Protein AF-K2FWS7-F1 (afdb_monomer)

Structure (mmCIF, N/CA/C/O backbone):
data_AF-K2FWS7-F1
#
_entry.id   AF-K2FWS7-F1
#
loop_
_atom_site.group_PDB
_atom_site.id
_atom_site.type_symbol
_atom_site.label_atom_id
_atom_site.label_alt_id
_atom_site.label_comp_id
_atom_site.label_asym_id
_atom_site.label_entity_id
_atom_site.label_seq_id
_atom_site.pdbx_PDB_ins_code
_atom_site.Cartn_x
_atom_site.Cartn_y
_atom_site.Cartn_z
_atom_site.occupancy
_atom_site.B_iso_or_equiv
_atom_site.auth_seq_id
_atom_site.auth_comp_id
_atom_site.auth_asym_id
_atom_site.auth_atom_id
_atom_site.pdbx_PDB_model_num
ATOM 1 N N . MET A 1 1 ? 12.984 18.823 -19.971 1.00 63.41 1 MET A N 1
ATOM 2 C CA . MET A 1 1 ? 13.845 18.130 -20.939 1.00 63.41 1 MET A CA 1
ATOM 3 C C . MET A 1 1 ? 14.315 16.866 -20.265 1.00 63.41 1 MET A C 1
ATOM 5 O O . MET A 1 1 ? 14.858 16.960 -19.170 1.00 63.41 1 MET A O 1
ATOM 9 N N . ASP A 1 2 ? 14.031 15.727 -20.874 1.00 82.44 2 ASP A N 1
ATOM 10 C CA . ASP A 1 2 ? 14.409 14.400 -20.403 1.00 82.44 2 ASP A CA 1
ATOM 11 C C . ASP A 1 2 ? 15.788 13.983 -20.938 1.00 82.44 2 ASP A C 1
ATOM 13 O O . ASP A 1 2 ? 16.457 13.173 -20.304 1.00 82.44 2 ASP A O 1
ATOM 17 N N . ILE A 1 3 ? 16.240 14.559 -22.062 1.00 90.19 3 ILE A N 1
ATOM 18 C CA . ILE A 1 3 ? 17.594 14.350 -22.591 1.00 90.19 3 ILE A CA 1
ATOM 19 C C . ILE A 1 3 ? 18.526 15.406 -21.998 1.00 90.19 3 ILE A C 1
ATOM 21 O O . ILE A 1 3 ? 18.351 16.609 -22.211 1.00 90.19 3 ILE A O 1
ATOM 25 N N . SER A 1 4 ? 19.541 14.958 -21.263 1.00 93.06 4 SER A N 1
ATOM 26 C CA . SER A 1 4 ? 20.476 15.843 -20.576 1.00 93.06 4 SER A CA 1
ATOM 27 C C . SER A 1 4 ? 21.422 16.554 -21.549 1.00 93.06 4 SER A C 1
ATOM 29 O O . SER A 1 4 ? 21.795 16.022 -22.596 1.00 93.06 4 SER A O 1
ATOM 31 N N . GLN A 1 5 ? 21.892 17.745 -21.165 1.00 92.75 5 GLN A N 1
ATOM 32 C CA . GLN A 1 5 ? 22.906 18.480 -21.935 1.00 92.75 5 GLN A CA 1
ATOM 33 C C . GLN A 1 5 ? 24.203 17.678 -22.119 1.00 92.75 5 GLN A C 1
ATOM 35 O O . GLN A 1 5 ? 24.851 17.764 -23.160 1.00 92.75 5 GLN A O 1
ATOM 40 N N . ILE A 1 6 ? 24.548 16.836 -21.141 1.00 93.75 6 ILE A N 1
ATOM 41 C CA . ILE A 1 6 ? 25.713 15.945 -21.208 1.00 93.75 6 ILE A CA 1
ATOM 42 C C . ILE A 1 6 ? 25.530 14.917 -22.330 1.00 93.75 6 ILE A C 1
ATOM 44 O O . ILE A 1 6 ? 26.433 14.727 -23.140 1.00 93.75 6 ILE A O 1
ATOM 48 N N . THR A 1 7 ? 24.356 14.287 -22.425 1.00 94.50 7 THR A N 1
ATOM 49 C CA . THR A 1 7 ? 24.051 13.324 -23.493 1.00 94.50 7 THR A CA 1
ATOM 50 C C . THR A 1 7 ? 24.088 13.977 -24.867 1.00 94.50 7 THR A C 1
ATOM 52 O O . THR A 1 7 ? 24.702 13.426 -25.782 1.00 94.50 7 THR A O 1
ATOM 55 N N . ARG A 1 8 ? 23.493 15.170 -25.010 1.00 95.44 8 ARG A N 1
ATOM 56 C CA . ARG A 1 8 ? 23.538 15.937 -26.264 1.00 95.44 8 ARG A CA 1
ATOM 57 C C . ARG A 1 8 ? 24.982 16.213 -26.674 1.00 95.44 8 ARG A C 1
ATOM 59 O O . ARG A 1 8 ? 25.367 15.899 -27.797 1.00 95.44 8 ARG A O 1
ATOM 66 N N . ARG A 1 9 ? 25.804 16.710 -25.743 1.00 94.69 9 ARG A N 1
ATOM 67 C CA . ARG A 1 9 ? 27.215 17.027 -25.997 1.00 94.69 9 ARG A CA 1
ATOM 68 C C . ARG A 1 9 ? 28.022 15.790 -26.386 1.00 94.69 9 ARG A C 1
ATOM 70 O O . ARG A 1 9 ? 28.723 15.828 -27.387 1.00 94.69 9 ARG A O 1
ATOM 77 N N . ASN A 1 10 ? 27.847 14.678 -25.675 1.00 96.25 10 ASN A N 1
ATOM 78 C CA . ASN A 1 10 ? 28.534 13.420 -25.978 1.00 96.25 10 ASN A CA 1
ATOM 79 C C . ASN A 1 10 ? 28.206 12.886 -27.379 1.00 96.25 10 ASN A C 1
ATOM 81 O O . ASN A 1 10 ? 29.081 12.329 -28.040 1.00 96.25 10 ASN A O 1
ATOM 85 N N . ILE A 1 11 ? 26.955 13.034 -27.832 1.00 95.81 11 ILE A N 1
ATOM 86 C CA . ILE A 1 11 ? 26.557 12.645 -29.191 1.00 95.81 11 ILE A CA 1
ATOM 87 C C . ILE A 1 11 ? 27.295 13.508 -30.214 1.00 95.81 11 ILE A C 1
ATOM 89 O O . ILE A 1 11 ? 27.919 12.964 -31.122 1.00 95.81 11 ILE A O 1
ATOM 93 N N . ILE A 1 12 ? 27.258 14.832 -30.052 1.00 94.19 12 ILE A N 1
ATOM 94 C CA . ILE A 1 12 ? 27.894 15.759 -30.993 1.00 94.19 12 ILE A CA 1
ATOM 95 C C . ILE A 1 12 ? 29.416 15.578 -31.017 1.00 94.19 12 ILE A C 1
ATOM 97 O O . ILE A 1 12 ? 29.996 15.451 -32.092 1.00 94.19 12 ILE A O 1
ATOM 101 N N . ASP A 1 13 ? 30.062 15.477 -29.857 1.00 94.38 13 ASP A N 1
ATOM 102 C CA . ASP A 1 13 ? 31.507 15.258 -29.769 1.00 94.38 13 ASP A CA 1
ATOM 103 C C . ASP A 1 13 ? 31.906 13.923 -30.428 1.00 94.38 13 ASP A C 1
ATOM 105 O O . ASP A 1 13 ? 32.913 13.852 -31.132 1.00 94.38 13 ASP A O 1
ATOM 109 N N . ALA A 1 14 ? 31.094 12.867 -30.283 1.00 94.62 14 ALA A N 1
ATOM 110 C CA . ALA A 1 14 ? 31.338 11.587 -30.949 1.00 94.62 14 ALA A CA 1
ATOM 111 C C . ALA A 1 14 ? 31.219 11.673 -32.481 1.00 94.62 14 ALA A C 1
ATOM 113 O O . ALA A 1 14 ? 31.996 11.018 -33.181 1.00 94.62 14 ALA A O 1
ATOM 114 N N . LEU A 1 15 ? 30.280 12.474 -33.000 1.00 93.62 15 LEU A N 1
ATOM 115 C CA . LEU A 1 15 ? 30.162 12.744 -34.437 1.00 93.62 15 LEU A CA 1
ATOM 116 C C . LEU A 1 15 ? 31.390 13.508 -34.953 1.00 93.62 15 LEU A C 1
ATOM 118 O O . LEU A 1 15 ? 31.982 13.088 -35.947 1.00 93.62 15 LEU A O 1
ATOM 122 N N . LYS A 1 16 ? 31.820 14.558 -34.236 1.00 91.50 16 LYS A N 1
ATOM 123 C CA . LYS A 1 16 ? 33.007 15.365 -34.573 1.00 91.50 16 LYS A CA 1
ATOM 124 C C . LYS A 1 16 ? 34.283 14.522 -34.598 1.00 91.50 16 LYS A C 1
ATOM 126 O O . LYS A 1 16 ? 35.012 14.541 -35.582 1.00 91.50 16 LYS A O 1
ATOM 131 N N . ILE A 1 17 ? 34.521 13.714 -33.561 1.00 93.19 17 ILE A N 1
ATOM 132 C CA . ILE A 1 17 ? 35.705 12.836 -33.463 1.00 93.19 17 ILE A CA 1
ATOM 133 C C . ILE A 1 17 ? 35.781 11.845 -34.632 1.00 93.19 17 ILE A C 1
ATOM 135 O O . ILE A 1 17 ? 36.872 11.486 -35.072 1.00 93.19 17 ILE A O 1
ATOM 139 N N . LYS A 1 18 ? 34.631 11.382 -35.127 1.00 91.00 18 LYS A N 1
ATOM 140 C CA . LYS A 1 18 ? 34.549 10.441 -36.249 1.00 91.00 18 LYS A CA 1
ATOM 141 C C . LYS A 1 18 ? 34.486 11.117 -37.621 1.00 91.00 18 LYS A C 1
ATOM 143 O O . LYS A 1 18 ? 34.454 10.402 -38.617 1.00 91.00 18 LYS A O 1
ATOM 148 N N . GLY A 1 19 ? 34.465 12.451 -37.683 1.00 90.69 19 GLY A N 1
ATOM 149 C CA . GLY A 1 19 ? 34.335 13.200 -38.935 1.00 90.69 19 GLY A CA 1
ATOM 150 C C . GLY A 1 19 ? 33.003 12.958 -39.651 1.00 90.69 19 GLY A C 1
ATOM 151 O O . GLY A 1 19 ? 32.955 12.940 -40.877 1.00 90.69 19 GLY A O 1
ATOM 152 N N . ILE A 1 20 ? 31.922 12.706 -38.905 1.00 92.50 20 ILE A N 1
ATOM 153 C CA . ILE A 1 20 ? 30.602 12.416 -39.479 1.00 92.50 20 ILE A CA 1
ATOM 154 C C . ILE A 1 20 ? 29.853 13.734 -39.717 1.00 92.50 20 ILE A C 1
ATOM 156 O O . ILE A 1 20 ? 29.381 14.365 -38.772 1.00 92.50 20 ILE A O 1
ATOM 160 N N . SER A 1 21 ? 29.695 14.123 -40.985 1.00 92.56 21 SER A N 1
ATOM 161 C CA . SER A 1 21 ? 28.961 15.334 -41.402 1.00 92.56 21 SER A CA 1
ATOM 162 C C . SER A 1 21 ? 27.459 15.200 -41.144 1.00 92.56 21 SER A C 1
ATOM 164 O O . SER A 1 21 ? 26.834 14.269 -41.626 1.00 92.56 21 SER A O 1
ATOM 166 N N . TRP A 1 22 ? 26.816 16.122 -40.431 1.00 93.69 22 TRP A N 1
ATOM 167 C CA . TRP A 1 22 ? 25.406 15.983 -40.034 1.00 93.69 22 TRP A CA 1
ATOM 168 C C . TRP A 1 22 ? 24.415 15.924 -41.217 1.00 93.69 22 TRP A C 1
ATOM 170 O O . TRP A 1 22 ? 23.476 15.124 -41.182 1.00 93.69 22 TRP A O 1
ATOM 180 N N . ASN A 1 23 ? 24.669 16.672 -42.292 1.00 93.81 23 ASN A N 1
ATOM 181 C CA . ASN A 1 23 ? 23.825 16.786 -43.488 1.00 93.81 23 ASN A CA 1
ATOM 182 C C . ASN A 1 23 ? 23.973 15.638 -44.505 1.00 93.81 23 ASN A C 1
ATOM 184 O O . ASN A 1 23 ? 23.171 15.551 -45.441 1.00 93.81 23 ASN A O 1
ATOM 188 N N . GLY A 1 24 ? 24.949 14.739 -44.330 1.00 93.25 24 GLY A N 1
ATOM 189 C CA . GLY A 1 24 ? 25.158 13.605 -45.232 1.00 93.25 24 GLY A CA 1
ATOM 190 C C . GLY A 1 24 ? 25.322 14.056 -46.688 1.00 93.25 24 GLY A C 1
ATOM 191 O O . GLY A 1 24 ? 26.150 14.910 -46.984 1.00 93.25 24 GLY A O 1
ATOM 192 N N . LYS A 1 25 ? 24.524 13.499 -47.607 1.00 92.75 25 LYS A N 1
ATOM 193 C CA . LYS A 1 25 ? 24.577 13.861 -49.037 1.00 92.75 25 LYS A CA 1
ATOM 194 C C . LYS A 1 25 ? 23.749 15.088 -49.431 1.00 92.75 25 LYS A C 1
ATOM 196 O O . LYS A 1 25 ? 23.785 15.477 -50.596 1.00 92.75 25 LYS A O 1
ATOM 201 N N . LEU A 1 26 ? 22.946 15.634 -48.516 1.00 93.75 26 LEU A N 1
ATOM 202 C CA . LEU A 1 26 ? 22.159 16.838 -48.782 1.00 93.75 26 LEU A CA 1
ATOM 203 C C . LEU A 1 26 ? 23.009 18.084 -48.548 1.00 93.75 26 LEU A C 1
ATOM 205 O O . LEU A 1 26 ? 23.953 18.060 -47.760 1.00 93.75 26 LEU A O 1
ATOM 209 N N . SER A 1 27 ? 22.631 19.199 -49.167 1.00 91.88 27 SER A N 1
ATOM 210 C CA . SER A 1 27 ? 23.148 20.496 -48.728 1.00 91.88 27 SER A CA 1
ATOM 211 C C . SER A 1 27 ? 22.665 20.825 -47.309 1.00 91.88 27 SER A C 1
ATOM 213 O O . SER A 1 27 ? 21.615 20.355 -46.858 1.00 91.88 27 SER A O 1
ATOM 215 N N . GLU A 1 28 ? 23.417 21.670 -46.605 1.00 91.56 28 GLU A N 1
ATOM 216 C CA . GLU A 1 28 ? 23.063 22.151 -45.264 1.00 91.56 28 GLU A CA 1
ATOM 217 C C . GLU A 1 28 ? 21.655 22.778 -45.232 1.00 91.56 28 GLU A C 1
ATOM 219 O O . GLU A 1 28 ? 20.861 22.495 -44.333 1.00 91.56 28 GLU A O 1
ATOM 224 N N . VAL A 1 29 ? 21.297 23.540 -46.273 1.00 91.50 29 VAL A N 1
ATOM 225 C CA . VAL A 1 29 ? 19.965 24.148 -46.436 1.00 91.50 29 VAL A CA 1
ATOM 226 C C . VAL A 1 29 ? 18.878 23.088 -46.632 1.00 91.50 29 VAL A C 1
ATOM 228 O O . VAL A 1 29 ? 17.841 23.136 -45.969 1.00 91.50 29 VAL A O 1
ATOM 231 N N . GLU A 1 30 ? 19.090 22.118 -47.527 1.00 93.00 30 GLU A N 1
ATOM 232 C CA . GLU A 1 30 ? 18.114 21.050 -47.786 1.00 93.00 30 GLU A CA 1
ATOM 233 C C . GLU A 1 30 ? 17.869 20.183 -46.554 1.00 93.00 30 GLU A C 1
ATOM 235 O O . GLU A 1 30 ? 16.730 19.785 -46.307 1.00 93.00 30 GLU A O 1
ATOM 240 N N . PHE A 1 31 ? 18.912 19.908 -45.769 1.00 95.25 31 PHE A N 1
ATOM 241 C CA . PHE A 1 31 ? 18.775 19.191 -44.509 1.00 95.25 31 PHE A CA 1
ATOM 242 C C . PHE A 1 31 ? 17.961 20.006 -43.499 1.00 95.25 31 PHE A C 1
ATOM 244 O O . PHE A 1 31 ? 16.951 19.528 -42.980 1.00 95.25 31 PHE A O 1
ATOM 251 N N . LEU A 1 32 ? 18.350 21.259 -43.246 1.00 93.81 32 LEU A N 1
ATOM 252 C CA . LEU A 1 32 ? 17.724 22.080 -42.210 1.00 93.81 32 LEU A CA 1
ATOM 253 C C . LEU A 1 32 ? 16.260 22.421 -42.518 1.00 93.81 32 LEU A C 1
ATOM 255 O O . LEU A 1 32 ? 15.450 22.449 -41.591 1.00 93.81 32 LEU A O 1
ATOM 259 N N . LYS A 1 33 ? 15.875 22.563 -43.795 1.00 93.75 33 LYS A N 1
ATOM 260 C CA . LYS A 1 33 ? 14.468 22.737 -44.218 1.00 93.75 33 LYS A CA 1
ATOM 261 C C . LYS A 1 33 ? 13.548 21.581 -43.817 1.00 93.75 33 LYS A C 1
ATOM 263 O O . LYS A 1 33 ?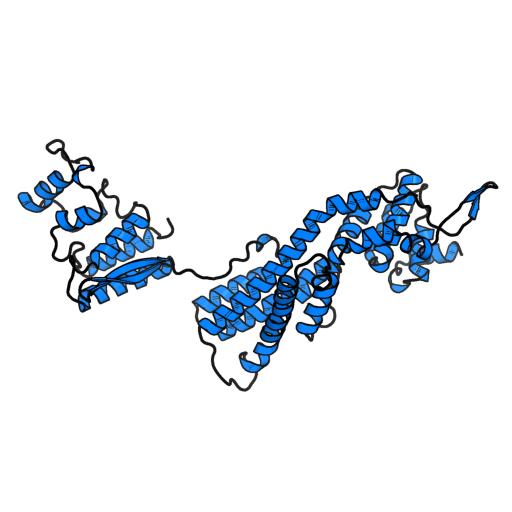 12.331 21.744 -43.764 1.00 93.75 33 LYS A O 1
ATOM 268 N N . ARG A 1 34 ? 14.102 20.399 -43.535 1.00 92.38 34 ARG A N 1
ATOM 269 C CA . ARG A 1 34 ? 13.330 19.228 -43.080 1.00 92.38 34 ARG A CA 1
ATOM 270 C C . ARG A 1 34 ? 12.969 19.342 -41.596 1.00 92.38 34 ARG A C 1
ATOM 272 O O . ARG A 1 34 ? 11.993 18.748 -41.129 1.00 92.38 34 ARG A O 1
ATOM 279 N N . ILE A 1 35 ? 13.711 20.163 -40.856 1.00 91.69 35 ILE A N 1
ATOM 280 C CA . ILE A 1 35 ? 13.556 20.358 -39.415 1.00 91.69 35 ILE A CA 1
ATOM 281 C C . ILE A 1 35 ? 12.857 21.689 -39.121 1.00 91.69 35 ILE A C 1
ATOM 283 O O . ILE A 1 35 ? 11.875 21.676 -38.373 1.00 91.69 35 ILE A O 1
ATOM 287 N N . TYR A 1 36 ? 13.305 22.774 -39.760 1.00 90.12 36 TYR A N 1
ATOM 288 C CA . TYR A 1 36 ? 12.917 24.165 -39.515 1.00 90.12 36 TYR A CA 1
ATOM 289 C C . TYR A 1 36 ? 12.298 24.837 -40.748 1.00 90.12 36 TYR A C 1
ATOM 291 O O . TYR A 1 36 ? 12.597 24.488 -41.888 1.00 90.12 36 TYR A O 1
ATOM 299 N N . ASN A 1 37 ? 11.499 25.882 -40.515 1.00 90.19 37 ASN A N 1
ATOM 300 C CA . ASN A 1 37 ? 11.141 26.846 -41.553 1.00 90.19 37 ASN A CA 1
ATOM 301 C C . ASN A 1 37 ? 12.177 27.984 -41.574 1.00 90.19 37 ASN A C 1
ATOM 303 O O . ASN A 1 37 ? 12.030 28.964 -40.846 1.00 90.19 37 ASN A O 1
ATOM 307 N N . LEU A 1 38 ? 13.230 27.839 -42.383 1.00 88.62 38 LEU A N 1
ATOM 308 C CA . LEU A 1 38 ? 14.368 28.772 -42.405 1.00 88.62 38 LEU A CA 1
ATOM 309 C C . LEU A 1 38 ? 13.986 30.203 -42.805 1.00 88.62 38 LEU A C 1
ATOM 311 O O . LEU A 1 38 ? 14.557 31.149 -42.279 1.00 88.62 38 LEU A O 1
ATOM 315 N N . GLN A 1 39 ? 12.975 30.367 -43.659 1.00 86.88 39 GLN A N 1
ATOM 316 C CA . GLN A 1 39 ? 12.487 31.681 -44.097 1.00 86.88 39 GLN A CA 1
ATOM 317 C C . GLN A 1 39 ? 11.733 32.442 -42.998 1.00 86.88 39 GLN A C 1
ATOM 319 O O . GLN A 1 39 ? 11.527 33.647 -43.101 1.00 86.88 39 GLN A O 1
ATOM 324 N N . ALA A 1 40 ? 11.293 31.742 -41.949 1.00 87.19 40 ALA A N 1
ATOM 325 C CA . ALA A 1 40 ? 10.649 32.353 -40.789 1.00 87.19 40 ALA A CA 1
ATOM 326 C C . ALA A 1 40 ? 11.641 32.686 -39.662 1.00 87.19 40 ALA A C 1
ATOM 328 O O . ALA A 1 40 ? 11.247 33.319 -38.682 1.00 87.19 40 ALA A O 1
ATOM 329 N N . LEU A 1 41 ? 12.900 32.243 -39.768 1.00 85.81 41 LEU A N 1
ATOM 330 C CA . LEU A 1 41 ? 13.938 32.544 -38.788 1.00 85.81 41 LEU A CA 1
ATOM 331 C C . LEU A 1 41 ? 14.647 33.850 -39.164 1.00 85.81 41 LEU A C 1
ATOM 333 O O . LEU A 1 41 ? 14.975 34.039 -40.338 1.00 85.81 41 LEU A O 1
ATOM 337 N N . PRO A 1 42 ? 14.888 34.746 -38.189 1.00 80.69 42 PRO A N 1
ATOM 338 C CA . PRO A 1 42 ? 15.548 36.012 -38.459 1.00 80.69 42 PRO A CA 1
ATOM 339 C C . PRO A 1 42 ? 16.982 35.777 -38.933 1.00 80.69 42 PRO A C 1
ATOM 341 O O . PRO A 1 42 ? 17.677 34.899 -38.420 1.00 80.69 42 PRO A O 1
ATOM 344 N N . SER A 1 43 ? 17.416 36.596 -39.887 1.00 81.25 43 SER A N 1
ATOM 345 C CA . SER A 1 43 ? 18.824 36.684 -40.259 1.00 81.25 43 SER A CA 1
ATOM 346 C C . SER A 1 43 ? 19.641 37.355 -39.146 1.00 81.25 43 SER A C 1
ATOM 348 O O . SER A 1 43 ? 19.171 38.261 -38.448 1.00 81.25 43 SER A O 1
ATOM 350 N N . THR A 1 44 ? 20.876 36.895 -38.988 1.00 70.06 44 THR A N 1
ATOM 351 C CA . THR A 1 44 ? 21.913 37.491 -38.141 1.00 70.06 44 THR A CA 1
ATOM 352 C C . THR A 1 44 ? 22.777 38.512 -38.901 1.00 70.06 44 THR A C 1
ATOM 354 O O . THR A 1 44 ? 23.455 39.325 -38.268 1.00 70.06 44 THR A O 1
ATOM 357 N N . ASP A 1 45 ? 22.699 38.542 -40.239 1.00 69.31 45 ASP A N 1
ATOM 358 C CA . ASP A 1 45 ? 23.287 39.557 -41.122 1.00 69.31 45 ASP A CA 1
ATOM 359 C C . ASP A 1 45 ? 22.204 40.556 -41.570 1.00 69.31 45 ASP A C 1
ATOM 361 O O . ASP A 1 45 ? 21.309 40.244 -42.348 1.00 69.31 45 ASP A O 1
ATOM 365 N N . ILE A 1 46 ? 22.323 41.823 -41.161 1.00 67.62 46 ILE A N 1
ATOM 366 C CA . ILE A 1 46 ? 21.381 42.901 -41.531 1.00 67.62 46 ILE A CA 1
ATOM 367 C C . ILE A 1 46 ? 21.147 43.046 -43.050 1.00 67.62 46 ILE A C 1
ATOM 369 O O . ILE A 1 46 ? 20.205 43.710 -43.482 1.00 67.62 46 ILE A O 1
ATOM 373 N N . ARG A 1 47 ? 22.024 42.471 -43.880 1.00 67.88 47 ARG A N 1
ATOM 374 C CA . ARG A 1 47 ? 21.930 42.476 -45.343 1.00 67.88 47 ARG A CA 1
ATOM 375 C C . ARG A 1 47 ? 20.942 41.453 -45.909 1.00 67.88 47 ARG A C 1
ATOM 377 O O . ARG A 1 47 ? 20.716 41.493 -47.119 1.00 67.88 47 ARG A O 1
ATOM 384 N N . HIS A 1 48 ? 20.396 40.553 -45.096 1.00 69.38 48 HIS A N 1
ATOM 385 C CA . HIS A 1 48 ? 19.480 39.496 -45.519 1.00 69.38 48 HIS A CA 1
ATOM 386 C C . HIS A 1 48 ? 18.180 39.513 -44.719 1.00 69.38 48 HIS A C 1
ATOM 388 O O . HIS A 1 48 ? 18.089 40.085 -43.635 1.00 69.38 48 HIS A O 1
ATOM 394 N N . SER A 1 49 ? 17.142 38.902 -45.288 1.00 76.00 49 SER A N 1
ATOM 395 C CA . SER A 1 49 ? 15.816 38.822 -44.671 1.00 76.00 49 SER A CA 1
ATOM 396 C C . SER A 1 49 ? 15.661 37.649 -43.708 1.00 76.00 49 SER A C 1
ATOM 398 O O . SER A 1 49 ? 14.859 37.735 -42.780 1.00 76.00 49 SER A O 1
ATOM 400 N N . ASP A 1 50 ? 16.397 36.559 -43.929 1.00 85.44 50 ASP A N 1
ATOM 401 C CA . ASP A 1 50 ? 16.162 35.270 -43.284 1.00 85.44 50 ASP A CA 1
ATOM 402 C C . ASP A 1 50 ? 17.429 34.403 -43.179 1.00 85.44 50 ASP A C 1
ATOM 404 O O . ASP A 1 50 ? 18.442 34.647 -43.837 1.00 85.44 50 ASP A O 1
ATOM 408 N N . MET A 1 51 ? 17.349 33.367 -42.341 1.00 86.56 51 MET A N 1
ATOM 409 C CA . MET A 1 51 ? 18.433 32.412 -42.083 1.00 86.56 51 MET A CA 1
ATOM 410 C C . MET A 1 51 ? 18.862 31.618 -43.332 1.00 86.56 51 MET A C 1
ATOM 412 O O . MET A 1 51 ? 20.007 31.184 -43.430 1.00 86.56 51 MET A O 1
ATOM 416 N N . GLU A 1 52 ? 17.973 31.398 -44.306 1.00 88.00 52 GLU A N 1
ATOM 417 C CA . GLU A 1 52 ? 18.352 30.694 -45.539 1.00 88.00 52 GLU A CA 1
ATOM 418 C C . GLU A 1 52 ? 19.355 31.521 -46.359 1.00 88.00 52 GLU A C 1
ATOM 420 O O . GLU A 1 52 ? 20.344 30.975 -46.860 1.00 88.00 52 GLU A O 1
ATOM 425 N N . GLY A 1 53 ? 19.138 32.839 -46.437 1.00 84.56 53 GLY A N 1
ATOM 426 C CA . GLY A 1 53 ? 20.076 33.785 -47.042 1.00 84.56 53 GLY A CA 1
ATOM 427 C C . GLY A 1 53 ? 21.440 33.820 -46.344 1.00 84.56 53 GLY A C 1
ATOM 428 O O . GLY A 1 53 ? 22.472 33.877 -47.026 1.00 84.56 53 GLY A O 1
ATOM 429 N N . ASP A 1 54 ? 21.452 33.722 -45.012 1.00 85.62 54 ASP A N 1
ATOM 430 C CA . ASP A 1 54 ? 22.684 33.665 -44.212 1.00 85.62 54 ASP A CA 1
ATOM 431 C C . ASP A 1 54 ? 23.500 32.419 -44.549 1.00 85.62 54 ASP A C 1
ATOM 433 O O . ASP A 1 54 ? 24.668 32.533 -44.927 1.00 85.62 54 ASP A O 1
ATOM 437 N N . ILE A 1 55 ? 22.867 31.241 -44.506 1.00 87.06 55 ILE A N 1
ATOM 438 C CA . ILE A 1 55 ? 23.534 29.966 -44.796 1.00 87.06 55 ILE A CA 1
ATOM 439 C C . ILE A 1 55 ? 24.099 29.977 -46.219 1.00 87.06 55 ILE A C 1
ATOM 441 O O . ILE A 1 55 ? 25.252 29.605 -46.425 1.00 87.06 55 ILE A O 1
ATOM 445 N N . TYR A 1 56 ? 23.332 30.436 -47.213 1.00 86.00 56 TYR A N 1
ATOM 446 C CA . TYR A 1 56 ? 23.818 30.488 -48.594 1.00 86.00 56 TYR A CA 1
ATOM 447 C C . TYR A 1 56 ? 25.044 31.399 -48.740 1.00 86.00 56 TYR A C 1
ATOM 449 O O . TYR A 1 56 ? 26.034 31.026 -49.371 1.00 86.00 56 TYR A O 1
ATOM 457 N N . ARG A 1 57 ? 25.024 32.593 -48.138 1.00 84.38 57 ARG A N 1
ATOM 458 C CA . ARG A 1 57 ? 26.169 33.506 -48.222 1.00 84.38 57 ARG A CA 1
ATOM 459 C C . ARG A 1 57 ? 27.393 32.926 -47.518 1.00 84.38 57 ARG A C 1
ATOM 461 O O . ARG A 1 57 ? 28.460 32.881 -48.123 1.00 84.38 57 ARG A O 1
ATOM 468 N N . HIS A 1 58 ? 27.237 32.480 -46.280 1.00 85.81 58 HIS A N 1
ATOM 469 C CA . HIS A 1 58 ? 28.371 32.127 -45.434 1.00 85.81 58 HIS A CA 1
ATOM 470 C C . HIS A 1 58 ? 28.931 30.729 -45.707 1.00 85.81 58 HIS A C 1
ATOM 472 O O . HIS A 1 58 ? 30.140 30.536 -45.682 1.00 85.81 58 HIS A O 1
ATOM 478 N N . ARG A 1 59 ? 28.084 29.758 -46.063 1.00 88.06 59 ARG A N 1
ATOM 479 C CA . ARG A 1 59 ? 28.508 28.367 -46.310 1.00 88.06 59 ARG A CA 1
ATOM 480 C C . ARG A 1 59 ? 28.723 28.028 -47.782 1.00 88.06 59 ARG A C 1
ATOM 482 O O . ARG A 1 59 ? 29.363 27.028 -48.074 1.00 88.06 59 ARG A O 1
ATOM 489 N N . VAL A 1 60 ? 28.184 28.820 -48.716 1.00 83.75 60 VAL A N 1
ATOM 490 C CA . VAL A 1 60 ? 28.296 28.531 -50.163 1.00 83.75 60 VAL A CA 1
ATOM 491 C C . VAL A 1 60 ? 29.091 29.596 -50.915 1.00 83.75 60 VAL A C 1
ATOM 493 O O . VAL A 1 60 ? 29.908 29.241 -51.760 1.00 83.75 60 VAL A O 1
ATOM 496 N N . MET A 1 61 ? 28.870 30.891 -50.651 1.00 85.00 61 MET A N 1
ATOM 497 C CA . MET A 1 61 ? 29.590 31.956 -51.372 1.00 85.00 61 MET A CA 1
ATOM 498 C C . MET A 1 61 ? 30.946 32.300 -50.751 1.00 85.00 61 MET A C 1
ATOM 500 O O . MET A 1 61 ? 31.909 32.498 -51.489 1.00 85.00 61 MET A O 1
ATOM 504 N N . ASN A 1 62 ? 31.000 32.416 -49.423 1.00 87.38 62 ASN A N 1
ATOM 505 C CA . ASN A 1 62 ? 32.184 32.888 -48.704 1.00 87.38 62 ASN A CA 1
ATOM 506 C C . ASN A 1 62 ? 33.006 31.760 -48.074 1.00 87.38 62 ASN A C 1
ATOM 508 O O . ASN A 1 62 ? 34.222 31.902 -47.997 1.00 87.38 62 ASN A O 1
ATOM 512 N N . ASP A 1 63 ? 32.342 30.689 -47.627 1.00 85.31 63 ASP A N 1
ATOM 513 C CA . ASP A 1 63 ? 32.936 29.588 -46.854 1.00 85.31 63 ASP A CA 1
ATOM 514 C C . ASP A 1 63 ? 33.674 30.083 -45.591 1.00 85.31 63 ASP A C 1
ATOM 516 O O . ASP A 1 63 ? 34.834 29.766 -45.343 1.00 85.31 63 ASP A O 1
ATOM 520 N N . ASP A 1 64 ? 33.008 30.951 -44.818 1.00 86.31 64 ASP A N 1
ATOM 521 C CA . ASP A 1 64 ? 33.575 31.681 -43.670 1.00 86.31 64 ASP A CA 1
ATOM 522 C C . ASP A 1 64 ? 32.973 31.278 -42.308 1.00 86.31 64 ASP A C 1
ATOM 524 O O . ASP A 1 64 ? 33.250 31.915 -41.289 1.00 86.31 64 ASP A O 1
ATOM 528 N N . TRP A 1 65 ? 32.171 30.212 -42.270 1.00 87.88 65 TRP A N 1
ATOM 529 C CA . TRP A 1 65 ? 31.669 29.575 -41.042 1.00 87.88 65 TRP A CA 1
ATOM 530 C C . TRP A 1 65 ? 32.350 28.220 -40.820 1.00 87.88 65 TRP A C 1
ATOM 532 O O . TRP A 1 65 ? 32.792 27.590 -41.773 1.00 87.88 65 TRP A O 1
ATOM 542 N N . GLU A 1 66 ? 32.396 27.743 -39.578 1.00 87.62 66 GLU A N 1
ATOM 543 C CA . GLU A 1 66 ? 32.938 26.417 -39.238 1.00 87.62 66 GLU A CA 1
ATOM 544 C C . GLU A 1 66 ? 32.010 25.280 -39.709 1.00 87.62 66 GLU A C 1
ATOM 546 O O . GLU A 1 66 ? 30.805 25.477 -39.853 1.00 87.62 66 GLU A O 1
ATOM 551 N N . GLU A 1 67 ? 32.529 24.063 -39.915 1.00 84.88 67 GLU A N 1
ATOM 552 C CA . GLU A 1 67 ? 31.726 22.903 -40.369 1.00 84.88 67 GLU A CA 1
ATOM 553 C C . GLU A 1 67 ? 30.589 22.514 -39.404 1.00 84.88 67 GLU A C 1
ATOM 555 O O . GLU A 1 67 ? 29.574 21.923 -39.789 1.00 84.88 67 GLU A O 1
ATOM 560 N N . ASP A 1 68 ? 30.758 22.838 -38.128 1.00 87.00 68 ASP A N 1
ATOM 561 C CA . ASP A 1 68 ? 29.887 22.466 -37.023 1.00 87.00 68 ASP A CA 1
ATOM 562 C C . ASP A 1 68 ? 29.090 23.652 -36.452 1.00 87.00 68 ASP A C 1
ATOM 564 O O . ASP A 1 68 ? 28.444 23.502 -35.410 1.00 87.00 68 ASP A O 1
ATOM 568 N N . TRP A 1 69 ? 29.066 24.785 -37.172 1.00 90.06 69 TRP A N 1
ATOM 569 C CA . TRP A 1 69 ? 28.392 26.039 -36.797 1.00 90.06 69 TRP A CA 1
ATOM 570 C C . TRP A 1 69 ? 26.958 25.835 -36.286 1.00 90.06 69 TRP A C 1
ATOM 572 O O . TRP A 1 69 ? 26.503 26.516 -35.368 1.00 90.06 69 TRP A O 1
ATOM 582 N N . VAL A 1 70 ? 26.255 24.849 -36.853 1.00 89.94 70 VAL A N 1
ATOM 583 C CA . VAL A 1 70 ? 24.854 24.529 -36.564 1.00 89.94 70 VAL A CA 1
ATOM 584 C C . VAL A 1 70 ? 24.604 24.212 -35.081 1.00 89.94 70 VAL A C 1
ATOM 586 O O . VAL A 1 70 ? 23.498 24.419 -34.580 1.00 89.94 70 VAL A O 1
ATOM 589 N N . PHE A 1 71 ? 25.614 23.706 -34.362 1.00 89.44 71 PHE A N 1
ATOM 590 C CA . PHE A 1 71 ? 25.482 23.331 -32.951 1.00 89.44 71 PHE A CA 1
ATOM 591 C C . PHE A 1 71 ? 25.642 24.512 -31.992 1.00 89.44 71 PHE A C 1
ATOM 593 O O . PHE A 1 71 ? 25.131 24.436 -30.874 1.00 89.44 71 PHE A O 1
ATOM 600 N N . ASP A 1 72 ? 26.301 25.582 -32.434 1.00 86.44 72 ASP A N 1
ATOM 601 C CA . ASP A 1 72 ? 26.546 26.793 -31.648 1.00 86.44 72 ASP A CA 1
ATOM 602 C C . ASP A 1 72 ? 25.633 27.961 -32.082 1.00 86.44 72 ASP A C 1
ATOM 604 O O . ASP A 1 72 ? 25.615 29.016 -31.443 1.00 86.44 72 ASP A O 1
ATOM 608 N N . ASP A 1 73 ? 24.824 27.771 -33.132 1.00 87.56 73 ASP A N 1
ATOM 609 C CA . ASP A 1 73 ? 23.916 28.795 -33.643 1.00 87.56 73 ASP A CA 1
ATOM 610 C C . ASP A 1 73 ? 22.771 29.135 -32.673 1.00 87.56 73 ASP A C 1
ATOM 612 O O . ASP A 1 73 ? 21.975 28.294 -32.229 1.00 87.56 73 ASP A O 1
ATOM 616 N N . SER A 1 74 ? 22.647 30.433 -32.402 1.00 83.50 74 SER A N 1
ATOM 617 C CA . SER A 1 74 ? 21.691 30.985 -31.443 1.00 83.50 74 SER A CA 1
ATOM 618 C C . SER A 1 74 ? 20.239 31.008 -31.932 1.00 83.50 74 SER A C 1
ATOM 620 O O . SER A 1 74 ? 19.340 31.189 -31.108 1.00 83.50 74 SER A O 1
ATOM 622 N N . SER A 1 75 ? 19.981 30.817 -33.229 1.00 83.75 75 SER A N 1
ATOM 623 C CA . SER A 1 75 ? 18.629 30.806 -33.798 1.00 83.75 75 SER A CA 1
ATOM 624 C C . SER A 1 75 ? 18.065 29.387 -33.890 1.00 83.75 75 SER A C 1
ATOM 626 O O . SER A 1 75 ? 16.907 29.162 -33.535 1.00 83.75 75 SER A O 1
ATOM 628 N N . LEU A 1 76 ? 18.881 28.415 -34.307 1.00 84.62 76 LEU A N 1
ATOM 629 C CA . LEU A 1 76 ? 18.512 26.998 -34.387 1.00 84.62 76 LEU A CA 1
ATOM 630 C C . LEU A 1 76 ? 18.475 26.336 -33.005 1.00 84.62 76 LEU A C 1
ATOM 632 O O . LEU A 1 76 ? 17.628 25.468 -32.761 1.00 84.62 76 LEU A O 1
ATOM 636 N N . LYS A 1 77 ? 19.382 26.756 -32.108 1.00 85.81 77 LYS A N 1
ATOM 637 C CA . LYS A 1 77 ? 19.500 26.307 -30.713 1.00 85.81 77 LYS A CA 1
ATOM 638 C C . LYS A 1 77 ? 19.453 24.791 -30.558 1.00 85.81 77 LYS A C 1
ATOM 640 O O . LYS A 1 77 ? 18.846 24.313 -29.612 1.00 85.81 77 LYS A O 1
ATOM 645 N N . ILE A 1 78 ? 20.051 24.004 -31.453 1.00 87.88 78 ILE A N 1
ATOM 646 C CA . ILE A 1 78 ? 19.908 22.532 -31.432 1.00 87.88 78 ILE A CA 1
ATOM 647 C C . ILE A 1 78 ? 20.255 21.960 -30.051 1.00 87.88 78 ILE A C 1
ATOM 649 O O . ILE A 1 78 ? 19.497 21.154 -29.508 1.00 87.88 78 ILE A O 1
ATOM 653 N N . MET A 1 79 ? 21.336 22.452 -29.443 1.00 89.94 79 MET A N 1
ATOM 654 C CA . MET A 1 79 ? 21.783 22.040 -28.112 1.00 89.94 79 MET A CA 1
ATOM 655 C C . MET A 1 79 ? 20.809 22.447 -27.000 1.00 89.94 79 MET A C 1
ATOM 657 O O . MET A 1 79 ? 20.506 21.629 -26.134 1.00 89.94 79 MET A O 1
ATOM 661 N N . ASP A 1 80 ? 20.222 23.641 -27.079 1.00 88.75 80 ASP A N 1
ATOM 662 C CA . ASP A 1 80 ? 19.313 24.207 -26.068 1.00 88.75 80 ASP A CA 1
ATOM 663 C C . ASP A 1 80 ? 17.819 24.109 -26.437 1.00 88.75 80 ASP A C 1
ATOM 665 O O . ASP A 1 80 ? 16.956 24.710 -25.795 1.00 88.75 80 ASP A O 1
ATOM 669 N N . SER A 1 81 ? 17.493 23.347 -27.482 1.00 87.69 81 SER A N 1
ATOM 670 C CA . SER A 1 81 ? 16.134 23.165 -28.000 1.00 87.69 81 SER A CA 1
ATOM 671 C C . SER A 1 81 ? 15.349 22.124 -27.201 1.00 87.69 81 SER A C 1
ATOM 673 O O . SER A 1 81 ? 15.925 21.291 -26.499 1.00 87.69 81 SER A O 1
ATOM 675 N N . SER A 1 82 ? 14.018 22.108 -27.336 1.00 91.50 82 SER A N 1
ATOM 676 C CA . SER A 1 82 ? 13.177 21.014 -26.818 1.00 91.50 82 SER A CA 1
ATOM 677 C C . SER A 1 82 ? 13.673 19.645 -27.291 1.00 91.50 82 SER A C 1
ATOM 679 O O . SER A 1 82 ? 14.177 19.530 -28.408 1.00 91.50 82 SER A O 1
ATOM 681 N N . ASP A 1 83 ? 13.467 18.600 -26.484 1.00 90.88 83 ASP A N 1
ATOM 682 C CA . ASP A 1 83 ? 13.873 17.232 -26.843 1.00 90.88 83 ASP A CA 1
ATOM 683 C C . ASP A 1 83 ? 13.318 16.800 -28.204 1.00 90.88 83 ASP A C 1
ATOM 685 O O . ASP A 1 83 ? 14.035 16.166 -28.965 1.00 90.88 83 ASP A O 1
ATOM 689 N N . ASP A 1 84 ? 12.106 17.233 -28.563 1.00 90.06 84 ASP A N 1
ATOM 690 C CA . ASP A 1 84 ? 11.489 16.942 -29.862 1.00 90.06 84 ASP A CA 1
ATOM 691 C C . ASP A 1 84 ? 12.308 17.465 -31.051 1.00 90.06 84 ASP A C 1
ATOM 693 O O . ASP A 1 84 ? 12.433 16.785 -32.067 1.00 90.06 84 ASP A O 1
ATOM 697 N N . ILE A 1 85 ? 12.898 18.658 -30.930 1.00 92.19 85 ILE A N 1
ATOM 698 C CA . ILE A 1 85 ? 13.711 19.265 -31.995 1.00 92.19 85 ILE A CA 1
ATOM 699 C C . ILE A 1 85 ? 15.046 18.530 -32.096 1.00 92.19 85 ILE A C 1
ATOM 701 O O . ILE A 1 85 ? 15.459 18.160 -33.194 1.00 92.19 85 ILE A O 1
ATOM 705 N N . PHE A 1 86 ? 15.686 18.259 -30.957 1.00 94.31 86 PHE A N 1
ATOM 706 C CA . PHE A 1 86 ? 16.938 17.507 -30.914 1.00 94.31 86 PHE A CA 1
ATOM 707 C C . PHE A 1 86 ? 16.768 16.081 -31.465 1.00 94.31 86 PHE A C 1
ATOM 709 O O . PHE A 1 86 ? 17.548 15.647 -32.311 1.00 94.31 86 PHE A O 1
ATOM 716 N N . ILE A 1 87 ? 15.707 15.378 -31.054 1.00 94.38 87 ILE A N 1
ATOM 717 C CA . ILE A 1 87 ? 15.330 14.050 -31.560 1.00 94.38 87 ILE A CA 1
ATOM 718 C C . ILE A 1 87 ? 15.071 14.103 -33.063 1.00 94.38 87 ILE A C 1
ATOM 720 O O . ILE A 1 87 ? 15.570 13.250 -33.800 1.00 94.38 87 ILE A O 1
ATOM 724 N N . LYS A 1 88 ? 14.312 15.100 -33.530 1.00 94.56 88 LYS A N 1
ATOM 725 C CA . LYS A 1 88 ? 14.034 15.274 -34.956 1.00 94.56 88 LYS A CA 1
ATOM 726 C C . LYS A 1 88 ? 15.330 15.462 -35.740 1.00 94.56 88 LYS A C 1
ATOM 728 O O . LYS A 1 88 ? 15.494 14.805 -36.760 1.00 94.56 88 LYS A O 1
ATOM 733 N N . PHE A 1 89 ? 16.265 16.271 -35.239 1.00 95.75 89 PHE A N 1
ATOM 734 C CA . PHE A 1 89 ? 17.570 16.477 -35.867 1.00 95.75 89 PHE A CA 1
ATOM 735 C C . PHE A 1 89 ? 18.351 15.169 -36.022 1.00 95.75 89 PHE A C 1
ATOM 737 O O . PHE A 1 89 ? 18.717 14.803 -37.138 1.00 95.75 89 PHE A O 1
ATOM 744 N N . ILE A 1 90 ? 18.547 14.415 -34.938 1.00 95.56 90 ILE A N 1
ATOM 745 C CA . ILE A 1 90 ? 19.312 13.161 -34.995 1.00 95.56 90 ILE A CA 1
ATOM 746 C C . ILE A 1 90 ? 18.599 12.074 -35.819 1.00 95.56 90 ILE A C 1
ATOM 748 O O . ILE A 1 90 ? 19.252 11.311 -36.524 1.00 95.56 90 ILE A O 1
ATOM 752 N N . CYS A 1 91 ? 17.264 12.003 -35.794 1.00 95.69 91 CYS A N 1
ATOM 753 C CA . CYS A 1 91 ? 16.525 11.040 -36.615 1.00 95.69 91 CYS A CA 1
ATOM 754 C C . CYS A 1 91 ? 16.606 11.405 -38.102 1.00 95.69 91 CYS A C 1
ATOM 756 O O . CYS A 1 91 ? 16.730 10.517 -38.946 1.00 95.69 91 CYS A O 1
ATOM 758 N N . GLU A 1 92 ? 16.601 12.702 -38.422 1.00 96.19 92 GLU A N 1
ATOM 759 C CA . GLU A 1 92 ? 16.763 13.191 -39.789 1.00 96.19 92 GLU A CA 1
ATOM 760 C C . GLU A 1 92 ? 18.156 12.871 -40.344 1.00 96.19 92 GLU A C 1
ATOM 762 O O . GLU A 1 92 ? 18.271 12.487 -41.505 1.00 96.19 92 GLU A O 1
ATOM 767 N N . MET A 1 93 ? 19.207 12.894 -39.513 1.00 96.06 93 MET A N 1
ATOM 768 C CA . MET A 1 93 ? 20.548 12.436 -39.917 1.00 96.06 93 MET A CA 1
ATOM 769 C C . MET A 1 93 ? 20.547 10.997 -40.461 1.00 96.06 93 MET A C 1
ATOM 771 O O . MET A 1 93 ? 21.320 10.680 -41.365 1.00 96.06 93 MET A O 1
ATOM 775 N N . LEU A 1 94 ? 19.674 10.128 -39.941 1.00 96.19 94 LEU A N 1
ATOM 776 C CA . LEU A 1 94 ? 19.547 8.728 -40.360 1.00 96.19 94 LEU A CA 1
ATOM 777 C C . LEU A 1 94 ? 18.559 8.525 -41.519 1.00 96.19 94 LEU A C 1
ATOM 779 O O . LEU A 1 94 ? 18.342 7.389 -41.949 1.00 96.19 94 LEU A O 1
ATOM 783 N N . HIS A 1 95 ? 17.919 9.588 -42.012 1.00 95.38 95 HIS A N 1
ATOM 784 C CA . HIS A 1 95 ? 16.887 9.462 -43.030 1.00 95.38 95 HIS A CA 1
ATOM 785 C C . HIS A 1 95 ? 17.480 8.951 -44.363 1.00 95.38 95 HIS A C 1
ATOM 787 O O . HIS A 1 95 ? 18.527 9.441 -44.794 1.00 95.38 95 HIS A O 1
ATOM 793 N N . PRO A 1 96 ? 16.794 8.054 -45.108 1.00 93.44 96 PRO A N 1
ATOM 794 C CA . PRO A 1 96 ? 17.302 7.474 -46.364 1.00 93.44 96 PRO A CA 1
ATOM 795 C C . PRO A 1 96 ? 17.671 8.458 -47.491 1.00 93.44 96 PRO A C 1
ATOM 797 O O . PRO A 1 96 ? 18.331 8.078 -48.463 1.00 93.44 96 PRO A O 1
ATOM 800 N N . LEU A 1 97 ? 17.176 9.698 -47.406 1.00 93.88 97 LEU A N 1
ATOM 801 C CA . LEU A 1 97 ? 17.516 10.798 -48.321 1.00 93.88 97 LEU A CA 1
ATOM 802 C C . LEU A 1 97 ? 18.799 11.529 -47.912 1.00 93.88 97 LEU A C 1
ATOM 804 O O . LEU A 1 97 ? 19.447 12.106 -48.774 1.00 93.88 97 LEU A O 1
ATOM 808 N N . VAL A 1 98 ? 19.160 11.482 -46.631 1.00 95.06 98 VAL A N 1
ATOM 809 C CA . VAL A 1 98 ? 20.375 12.082 -46.070 1.00 95.06 98 VAL A CA 1
ATOM 810 C C . VAL A 1 98 ? 21.539 11.103 -46.186 1.00 95.06 98 VAL A C 1
ATOM 812 O O . VAL A 1 98 ? 22.642 11.499 -46.555 1.00 95.06 98 VAL A O 1
ATOM 815 N N . ARG A 1 99 ? 21.286 9.811 -45.944 1.00 93.62 99 ARG A N 1
ATOM 816 C CA . ARG A 1 99 ? 22.284 8.736 -46.022 1.00 93.62 99 ARG A CA 1
ATOM 817 C C . ARG A 1 99 ? 21.698 7.465 -46.601 1.00 93.62 99 ARG A C 1
ATOM 819 O O . ARG A 1 99 ? 20.556 7.109 -46.320 1.00 93.62 99 ARG A O 1
ATOM 826 N N . ASP A 1 100 ? 22.482 6.765 -47.408 1.00 89.12 100 ASP A N 1
ATOM 827 C CA . ASP A 1 100 ? 22.067 5.516 -48.045 1.00 89.12 100 ASP A CA 1
ATOM 828 C C . ASP A 1 100 ? 22.982 4.318 -47.795 1.00 89.12 100 ASP A C 1
ATOM 830 O O . ASP A 1 100 ? 22.548 3.184 -48.037 1.00 89.12 100 ASP A O 1
ATOM 834 N N . ASP A 1 101 ? 24.177 4.530 -47.239 1.00 92.25 101 ASP A N 1
ATOM 835 C CA . ASP A 1 101 ? 25.021 3.444 -46.759 1.00 92.25 101 ASP A CA 1
ATOM 836 C C . ASP A 1 101 ? 24.484 2.876 -45.437 1.00 92.25 101 ASP A C 1
ATOM 838 O O . ASP A 1 101 ? 24.449 3.527 -44.393 1.00 92.25 101 ASP A O 1
ATOM 842 N N . LYS A 1 102 ? 24.097 1.599 -45.471 1.00 90.19 102 LYS A N 1
ATOM 843 C CA . LYS A 1 102 ? 23.620 0.869 -44.293 1.00 90.19 102 LYS A CA 1
ATOM 844 C C . LYS A 1 102 ? 24.684 0.758 -43.201 1.00 90.19 102 LYS A C 1
ATOM 846 O O . LYS A 1 102 ? 24.317 0.685 -42.032 1.00 90.19 102 LYS A O 1
ATOM 851 N N . LYS A 1 103 ? 25.973 0.682 -43.555 1.00 92.06 103 LYS A N 1
ATOM 852 C CA . LYS A 1 103 ? 27.054 0.581 -42.564 1.00 92.06 103 LYS A CA 1
ATOM 853 C C . LYS A 1 103 ? 27.199 1.887 -41.794 1.00 92.06 103 LYS A C 1
ATOM 855 O O . LYS A 1 103 ? 27.182 1.848 -40.569 1.00 92.06 103 LYS A O 1
ATOM 860 N N . GLU A 1 104 ? 27.243 3.008 -42.508 1.00 93.81 104 GLU A N 1
ATOM 861 C CA . GLU A 1 104 ? 27.287 4.348 -41.918 1.00 93.81 104 GLU A CA 1
ATOM 862 C C . GLU A 1 104 ? 26.063 4.607 -41.024 1.00 93.81 104 GLU A C 1
ATOM 864 O O . GLU A 1 104 ? 26.203 5.000 -39.868 1.00 93.81 104 GLU A O 1
ATOM 869 N N . VAL A 1 105 ? 24.855 4.305 -41.517 1.00 94.50 105 VAL A N 1
ATOM 870 C CA . VAL A 1 105 ? 23.612 4.469 -40.744 1.00 94.50 105 VAL A CA 1
ATOM 871 C C . VAL A 1 105 ? 23.644 3.653 -39.449 1.00 94.50 105 VAL A C 1
ATOM 873 O O . VAL A 1 105 ? 23.263 4.168 -38.401 1.00 94.50 105 VAL A O 1
ATOM 876 N N . ASN A 1 106 ? 24.118 2.404 -39.493 1.00 92.69 106 ASN A N 1
ATOM 877 C CA . ASN A 1 106 ? 24.227 1.569 -38.295 1.00 92.69 106 ASN A CA 1
ATOM 878 C C . ASN A 1 106 ? 25.278 2.098 -37.309 1.00 92.69 106 ASN A C 1
ATOM 880 O O . ASN A 1 106 ? 25.038 2.078 -36.107 1.00 92.69 106 ASN A O 1
ATOM 884 N N . GLU A 1 107 ? 26.412 2.605 -37.795 1.00 94.94 107 GLU A N 1
ATOM 885 C CA . GLU A 1 107 ? 27.442 3.194 -36.935 1.00 94.94 107 GLU A CA 1
ATOM 886 C C . GLU A 1 107 ? 26.925 4.438 -36.198 1.00 94.94 107 GLU A C 1
ATOM 888 O O . GLU A 1 107 ? 27.124 4.579 -34.990 1.00 94.94 107 GLU A O 1
ATOM 893 N N . ILE A 1 108 ? 26.204 5.315 -36.899 1.00 95.94 108 ILE A N 1
ATOM 894 C CA . ILE A 1 108 ? 25.593 6.506 -36.297 1.00 95.94 108 ILE A CA 1
ATOM 895 C C . ILE A 1 108 ? 24.490 6.105 -35.311 1.00 95.94 108 ILE A C 1
ATOM 897 O O . ILE A 1 108 ? 24.416 6.644 -34.204 1.00 95.94 108 ILE A O 1
ATOM 901 N N . LEU A 1 109 ? 23.661 5.123 -35.674 1.00 95.38 109 LEU A N 1
ATOM 902 C CA . LEU A 1 109 ? 22.622 4.587 -34.798 1.00 95.38 109 LEU A CA 1
ATOM 903 C C . LEU A 1 109 ? 23.211 4.027 -33.493 1.00 95.38 109 LEU A C 1
ATOM 905 O O . LEU A 1 109 ? 22.652 4.261 -32.420 1.00 95.38 109 LEU A O 1
ATOM 909 N N . ASP A 1 110 ? 24.356 3.344 -33.564 1.00 94.50 110 ASP A N 1
ATOM 910 C CA . ASP A 1 110 ? 25.068 2.836 -32.390 1.00 94.50 110 ASP A CA 1
ATOM 911 C C . ASP A 1 110 ? 25.584 3.974 -31.498 1.00 94.50 110 ASP A C 1
ATOM 913 O O . ASP A 1 110 ? 25.464 3.895 -30.271 1.00 94.50 110 ASP A O 1
ATOM 917 N N . ILE A 1 111 ? 26.105 5.061 -32.082 1.00 95.62 111 ILE A N 1
ATOM 918 C CA . ILE A 1 111 ? 26.512 6.262 -31.332 1.00 95.62 111 ILE A CA 1
ATOM 919 C C . ILE A 1 111 ? 25.309 6.865 -30.604 1.00 95.62 111 ILE A C 1
ATOM 921 O O . ILE A 1 111 ? 25.394 7.148 -29.405 1.00 95.62 111 ILE A O 1
ATOM 925 N N . PHE A 1 112 ? 24.184 7.038 -31.298 1.00 96.38 112 PHE A N 1
ATOM 926 C CA . PHE A 1 112 ? 22.980 7.621 -30.713 1.00 96.38 112 PHE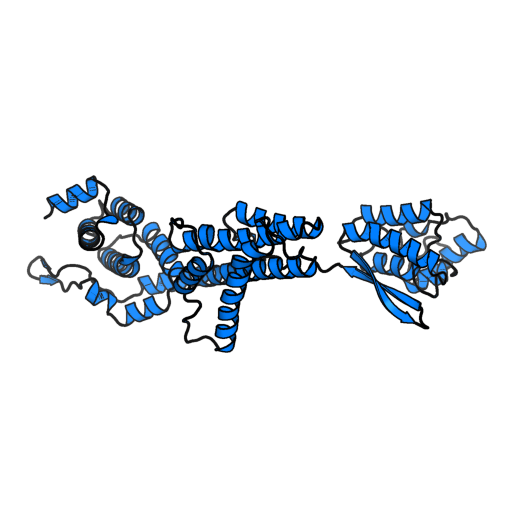 A CA 1
ATOM 927 C C . PHE A 1 112 ? 22.447 6.753 -29.581 1.00 96.38 112 PHE A C 1
ATOM 929 O O . PHE A 1 112 ? 22.316 7.228 -28.455 1.00 96.38 112 PHE A O 1
ATOM 936 N N . ASN A 1 113 ? 22.232 5.463 -29.830 1.00 93.94 113 ASN A N 1
ATOM 937 C CA . ASN A 1 113 ? 21.652 4.554 -28.845 1.00 93.94 113 ASN A CA 1
ATOM 938 C C . ASN A 1 113 ? 22.575 4.289 -27.653 1.00 93.94 113 ASN A C 1
ATOM 940 O O . ASN A 1 113 ? 22.090 4.094 -26.539 1.00 93.94 113 ASN A O 1
ATOM 944 N N . LYS A 1 114 ? 23.901 4.330 -27.831 1.00 93.38 114 LYS A N 1
ATOM 945 C CA . LYS A 1 114 ? 24.849 4.232 -26.712 1.00 93.38 114 LYS A CA 1
ATOM 946 C C . LYS A 1 114 ? 24.701 5.393 -25.725 1.00 93.38 114 LYS A C 1
ATOM 948 O O . LYS A 1 114 ? 24.810 5.167 -24.522 1.00 93.38 114 LYS A O 1
ATOM 953 N N . ASN A 1 115 ? 24.459 6.604 -26.224 1.00 93.69 115 ASN A N 1
ATOM 954 C CA . ASN A 1 115 ? 24.343 7.808 -25.402 1.00 93.69 115 ASN A CA 1
ATOM 955 C C . ASN A 1 115 ? 22.909 8.019 -24.888 1.00 93.69 115 ASN A C 1
ATOM 957 O O . ASN A 1 115 ? 22.702 8.156 -23.686 1.00 93.69 115 ASN A O 1
ATOM 961 N N . LEU A 1 116 ? 21.907 7.964 -25.770 1.00 91.94 116 LEU A N 1
ATOM 962 C CA . LEU A 1 116 ? 20.495 8.215 -25.447 1.00 91.94 116 LEU A CA 1
ATOM 963 C C . LEU A 1 116 ? 19.914 7.239 -24.427 1.00 91.94 116 LEU A C 1
ATOM 965 O O . LEU A 1 116 ? 19.041 7.604 -23.642 1.00 91.94 116 LEU A O 1
ATOM 969 N N . LYS A 1 117 ? 20.423 6.005 -24.394 1.00 87.62 117 LYS A N 1
ATOM 970 C CA . LYS A 1 117 ? 19.969 4.987 -23.447 1.00 87.62 117 LYS A CA 1
ATOM 971 C C . LYS A 1 117 ? 20.200 5.380 -21.989 1.00 87.62 117 LYS A C 1
ATOM 973 O O . LYS A 1 117 ? 19.465 4.911 -21.123 1.00 87.62 117 LYS A O 1
ATOM 978 N N . ILE A 1 118 ? 21.196 6.225 -21.714 1.00 85.38 118 ILE A N 1
ATOM 979 C CA . ILE A 1 118 ? 21.466 6.750 -20.367 1.00 85.38 118 ILE A CA 1
ATOM 980 C C . ILE A 1 118 ? 20.268 7.569 -19.871 1.00 85.38 118 ILE A C 1
ATOM 982 O O . ILE A 1 118 ? 19.853 7.408 -18.726 1.00 85.38 118 ILE A O 1
ATOM 986 N N . ASP A 1 119 ? 19.659 8.336 -20.774 1.00 86.25 119 ASP A N 1
ATOM 987 C CA . ASP A 1 119 ? 18.477 9.164 -20.519 1.00 86.25 119 ASP A CA 1
ATOM 988 C C . ASP A 1 119 ? 17.161 8.415 -20.812 1.00 86.25 119 ASP A C 1
ATOM 990 O O . ASP A 1 119 ? 16.078 8.996 -20.832 1.00 86.25 119 ASP A O 1
ATOM 994 N N . GLY A 1 120 ? 17.234 7.098 -21.033 1.00 84.12 120 GLY A N 1
ATOM 995 C CA . GLY A 1 120 ? 16.064 6.256 -21.262 1.00 84.12 120 GLY A CA 1
ATOM 996 C C . GLY A 1 120 ? 15.433 6.419 -22.643 1.00 84.12 120 GLY A C 1
ATOM 997 O O . GLY A 1 120 ? 14.253 6.124 -22.789 1.00 84.12 120 GLY A O 1
ATOM 998 N N . TYR A 1 121 ? 16.183 6.857 -23.655 1.00 89.62 121 TYR A N 1
ATOM 999 C CA . TYR A 1 121 ? 15.730 6.908 -25.048 1.00 89.62 121 TYR A CA 1
ATOM 1000 C C . TYR A 1 121 ? 16.420 5.852 -25.908 1.00 89.62 121 TYR A C 1
ATOM 1002 O O . TYR A 1 121 ? 17.565 5.470 -25.667 1.00 89.62 121 TYR A O 1
ATOM 1010 N N . ASN A 1 122 ? 15.718 5.388 -26.939 1.00 90.25 122 ASN A N 1
ATOM 1011 C CA . ASN A 1 122 ? 16.263 4.491 -27.946 1.00 90.25 122 ASN A CA 1
ATOM 1012 C C . ASN A 1 122 ? 15.707 4.860 -29.326 1.00 90.25 122 ASN A C 1
ATOM 1014 O O . ASN A 1 122 ? 14.499 4.994 -29.506 1.00 90.25 122 ASN A O 1
ATOM 1018 N N . VAL A 1 123 ? 16.586 5.013 -30.305 1.00 93.06 123 VAL A N 1
ATOM 1019 C CA . VAL A 1 123 ? 16.252 5.238 -31.709 1.00 93.06 123 VAL A CA 1
ATOM 1020 C C . VAL A 1 123 ? 15.990 3.888 -32.363 1.00 93.06 123 VAL A C 1
ATOM 1022 O O . VAL A 1 123 ? 16.853 3.005 -32.375 1.00 93.06 123 VAL A O 1
ATOM 1025 N N . ILE A 1 124 ? 14.783 3.718 -32.895 1.00 90.94 124 ILE A N 1
ATOM 1026 C CA . ILE A 1 124 ? 14.311 2.482 -33.524 1.00 90.94 124 ILE A CA 1
ATOM 1027 C C . ILE A 1 124 ? 13.749 2.770 -34.915 1.00 90.94 124 ILE A C 1
ATOM 1029 O O . ILE A 1 124 ? 13.299 3.879 -35.193 1.00 90.94 124 ILE A O 1
ATOM 1033 N N . ALA A 1 125 ? 13.760 1.771 -35.797 1.00 92.12 125 ALA A N 1
ATOM 1034 C CA . ALA A 1 125 ? 13.081 1.874 -37.084 1.00 92.12 125 ALA A CA 1
ATOM 1035 C C . ALA A 1 125 ? 11.559 1.882 -36.860 1.00 92.12 125 ALA A C 1
ATOM 1037 O O . ALA A 1 125 ? 10.999 0.909 -36.357 1.00 92.12 125 ALA A O 1
ATOM 1038 N N . GLU A 1 126 ? 10.901 2.982 -37.220 1.00 86.25 126 GLU A N 1
ATOM 1039 C CA . GLU A 1 126 ? 9.454 3.165 -37.075 1.00 86.25 126 GLU A CA 1
ATOM 1040 C C . GLU A 1 126 ? 8.714 2.793 -38.365 1.00 86.25 126 GLU A C 1
ATOM 1042 O O . GLU A 1 126 ? 7.672 2.139 -38.338 1.00 86.25 126 GLU A O 1
ATOM 1047 N N . LYS A 1 127 ? 9.253 3.215 -39.512 1.00 90.25 127 LYS A N 1
ATOM 1048 C CA . LYS A 1 127 ? 8.634 3.036 -40.832 1.00 90.25 127 LYS A CA 1
ATOM 1049 C C . LYS A 1 127 ? 9.673 2.605 -41.852 1.00 90.25 127 LYS A C 1
ATOM 1051 O O . LYS A 1 127 ? 10.871 2.643 -41.590 1.00 90.25 127 LYS A O 1
ATOM 1056 N N . TYR A 1 128 ? 9.208 2.230 -43.037 1.00 90.38 128 TYR A N 1
ATOM 1057 C CA . TYR A 1 128 ? 10.068 1.940 -44.177 1.00 90.38 128 TYR A CA 1
ATOM 1058 C C . TYR A 1 128 ? 9.575 2.696 -45.407 1.00 90.38 128 TYR A C 1
ATOM 1060 O O . TYR A 1 128 ? 8.380 2.695 -45.695 1.00 90.38 128 TYR A O 1
ATOM 1068 N N . ILE A 1 129 ? 10.497 3.300 -46.156 1.00 89.25 129 ILE A N 1
ATOM 1069 C CA . ILE A 1 129 ? 10.235 3.863 -47.484 1.00 89.25 129 ILE A CA 1
ATOM 1070 C C . ILE A 1 129 ? 11.191 3.198 -48.465 1.00 89.25 129 ILE A C 1
ATOM 1072 O O . ILE A 1 129 ? 12.404 3.191 -48.257 1.00 89.25 129 ILE A O 1
ATOM 1076 N N . SER A 1 130 ? 10.639 2.592 -49.518 1.00 87.88 130 SER A N 1
ATOM 1077 C CA . SER A 1 130 ? 11.413 1.880 -50.547 1.00 87.88 130 SER A CA 1
ATOM 1078 C C . SER A 1 130 ? 12.386 0.839 -49.964 1.00 87.88 130 SER A C 1
ATOM 1080 O O . SER A 1 130 ? 13.529 0.717 -50.401 1.00 87.88 130 SER A O 1
ATOM 1082 N N . GLY A 1 131 ? 11.952 0.115 -48.924 1.00 84.69 131 GLY A N 1
ATOM 1083 C CA . GLY A 1 131 ? 12.758 -0.904 -48.239 1.00 84.69 131 GLY A CA 1
ATOM 1084 C C . GLY A 1 131 ? 13.865 -0.360 -47.326 1.00 84.69 131 GLY A C 1
ATOM 1085 O O . GLY A 1 131 ? 14.673 -1.144 -46.826 1.00 84.69 131 GLY A O 1
ATOM 1086 N N . ARG A 1 132 ? 13.919 0.957 -47.088 1.00 87.69 132 ARG A N 1
ATOM 1087 C CA . ARG A 1 132 ? 14.883 1.605 -46.187 1.00 87.69 132 ARG A CA 1
ATOM 1088 C C . ARG A 1 132 ? 14.189 2.130 -44.926 1.00 87.69 132 ARG A C 1
ATOM 1090 O O . ARG A 1 132 ? 13.093 2.678 -45.052 1.00 87.69 132 ARG A O 1
ATOM 1097 N N . PRO A 1 133 ? 14.783 1.951 -43.734 1.00 89.94 133 PRO A N 1
ATOM 1098 C CA . PRO A 1 133 ? 14.158 2.344 -42.476 1.00 89.94 133 PRO A CA 1
ATOM 1099 C C . PRO A 1 133 ? 14.115 3.867 -42.310 1.00 89.94 133 PRO A C 1
ATOM 1101 O O . PRO A 1 133 ? 15.054 4.569 -42.673 1.00 89.94 133 PRO A O 1
ATOM 1104 N N . ILE A 1 134 ? 13.030 4.355 -41.719 1.00 93.12 134 ILE A N 1
ATOM 1105 C CA . ILE A 1 134 ? 12.913 5.684 -41.121 1.00 93.12 134 ILE A CA 1
ATOM 1106 C C . ILE A 1 134 ? 12.901 5.486 -39.617 1.00 93.12 134 ILE A C 1
ATOM 1108 O O . ILE A 1 134 ? 12.120 4.684 -39.097 1.00 93.12 134 ILE A O 1
ATOM 1112 N N . PHE A 1 135 ? 13.778 6.211 -38.939 1.00 92.94 135 PHE A N 1
ATOM 1113 C CA . PHE A 1 135 ? 13.991 6.077 -37.511 1.00 92.94 135 PHE A CA 1
ATOM 1114 C C . PHE A 1 135 ? 13.195 7.111 -36.723 1.00 92.94 135 PHE A C 1
ATOM 1116 O O . PHE A 1 135 ? 12.969 8.225 -37.191 1.00 92.94 135 PHE A O 1
ATOM 1123 N N . ASN A 1 136 ? 12.802 6.729 -35.513 1.00 92.81 136 ASN A N 1
ATOM 1124 C CA . ASN A 1 136 ? 12.235 7.621 -34.515 1.00 92.81 136 ASN A CA 1
ATOM 1125 C C . ASN A 1 136 ? 12.839 7.285 -33.144 1.00 92.81 136 ASN A C 1
ATOM 1127 O O . ASN A 1 136 ? 13.164 6.122 -32.878 1.00 92.81 136 ASN A O 1
ATOM 1131 N N . ALA A 1 137 ? 12.995 8.279 -32.271 1.00 90.81 137 ALA A N 1
ATOM 1132 C CA . ALA A 1 137 ? 13.405 8.039 -30.894 1.00 90.81 137 ALA A CA 1
ATOM 1133 C C . ALA A 1 137 ? 12.172 7.761 -30.040 1.00 90.81 137 ALA A C 1
ATOM 1135 O O . ALA A 1 137 ? 11.270 8.588 -29.921 1.00 90.81 137 ALA A O 1
ATOM 1136 N N . VAL A 1 138 ? 12.154 6.598 -29.404 1.00 85.38 138 VAL A N 1
ATOM 113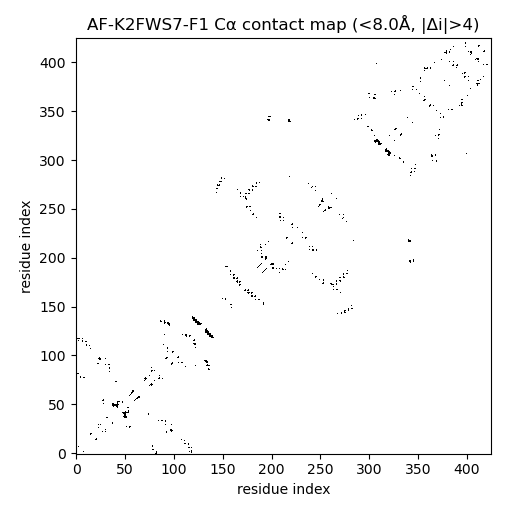7 C CA . VAL A 1 138 ? 11.160 6.268 -28.391 1.00 85.38 138 VAL A CA 1
ATOM 1138 C C . VAL A 1 138 ? 11.807 6.391 -27.026 1.00 85.38 138 VAL A C 1
ATOM 1140 O O . VAL A 1 138 ? 12.918 5.904 -26.802 1.00 85.38 138 VAL A O 1
ATOM 1143 N N . LYS A 1 139 ? 11.105 7.019 -26.084 1.00 82.62 139 LYS A N 1
ATOM 1144 C CA . LYS A 1 139 ? 11.447 6.849 -24.676 1.00 82.62 139 LYS A CA 1
ATOM 1145 C C . LYS A 1 139 ? 11.230 5.371 -24.374 1.00 82.62 139 LYS A C 1
ATOM 1147 O O . LYS A 1 139 ? 10.130 4.864 -24.609 1.00 82.62 139 LYS A O 1
ATOM 1152 N N . GLU A 1 140 ? 12.259 4.659 -23.916 1.00 69.88 140 GLU A N 1
ATOM 1153 C CA . GLU A 1 140 ? 12.069 3.346 -23.316 1.00 69.88 140 GLU A CA 1
ATOM 1154 C C . GLU A 1 140 ? 11.054 3.558 -22.202 1.00 69.88 140 GLU A C 1
ATOM 1156 O O . GLU A 1 140 ? 11.363 4.063 -21.122 1.00 69.88 140 GLU A O 1
ATOM 1161 N N . SER A 1 141 ? 9.809 3.176 -22.475 1.00 49.62 141 SER A N 1
ATOM 1162 C CA . SER A 1 141 ? 8.842 2.975 -21.429 1.00 49.62 141 SER A CA 1
ATOM 1163 C C . SER A 1 141 ? 9.426 1.839 -20.605 1.00 49.62 141 SER A C 1
ATOM 1165 O O . SER A 1 141 ? 9.256 0.648 -20.891 1.00 49.62 141 SER A O 1
ATOM 1167 N N . ASN A 1 142 ? 10.141 2.196 -19.542 1.00 47.78 142 ASN A N 1
ATOM 1168 C CA . ASN A 1 142 ? 10.032 1.414 -18.342 1.00 47.78 142 ASN A CA 1
ATOM 1169 C C . ASN A 1 142 ? 8.540 1.417 -18.043 1.00 47.78 142 ASN A C 1
ATOM 1171 O O . ASN A 1 142 ? 8.020 2.283 -17.362 1.00 47.78 142 ASN A O 1
ATOM 1175 N N . CYS A 1 143 ? 7.848 0.399 -18.545 1.00 41.16 143 CYS A N 1
ATOM 1176 C CA . CYS A 1 143 ? 6.627 -0.109 -17.955 1.00 41.16 143 CYS A CA 1
ATOM 1177 C C . CYS A 1 143 ? 7.009 -0.711 -16.588 1.00 41.16 143 CYS A C 1
ATOM 1179 O O . CYS A 1 143 ? 6.760 -1.877 -16.313 1.00 41.16 143 CYS A O 1
ATOM 1181 N N . ALA A 1 144 ? 7.787 0.025 -15.793 1.00 50.25 144 ALA A N 1
ATOM 1182 C CA . ALA A 1 144 ? 7.859 -0.133 -14.372 1.00 50.25 144 ALA A CA 1
ATOM 1183 C C . ALA A 1 144 ? 6.570 0.531 -13.927 1.00 50.25 144 ALA A C 1
ATOM 1185 O O . ALA A 1 144 ? 6.367 1.717 -14.168 1.00 50.25 144 ALA A O 1
ATOM 1186 N N . ILE A 1 145 ? 5.668 -0.259 -13.365 1.00 52.75 145 ILE A N 1
ATOM 1187 C CA . ILE A 1 145 ? 4.581 0.317 -12.588 1.00 52.75 145 ILE A CA 1
ATOM 1188 C C . ILE A 1 145 ? 5.281 1.161 -11.519 1.00 52.75 145 ILE A C 1
ATOM 1190 O O . ILE A 1 145 ? 6.053 0.626 -10.715 1.00 52.75 145 ILE A O 1
ATOM 1194 N N . GLU A 1 146 ? 5.139 2.478 -11.597 1.00 57.38 146 GLU A N 1
ATOM 1195 C CA . GLU A 1 146 ? 5.514 3.339 -10.489 1.00 57.38 146 GLU A CA 1
ATOM 1196 C C . GLU A 1 146 ? 4.415 3.191 -9.444 1.00 57.38 146 GLU A C 1
ATOM 1198 O O . GLU A 1 146 ? 3.229 3.204 -9.761 1.00 57.38 146 GLU A O 1
ATOM 1203 N N . ILE A 1 147 ? 4.823 2.934 -8.207 1.00 56.41 147 ILE A N 1
ATOM 1204 C CA . ILE A 1 147 ? 3.901 2.862 -7.078 1.00 56.41 147 ILE A CA 1
ATOM 1205 C C . ILE A 1 147 ? 3.588 4.311 -6.720 1.00 56.41 147 ILE A C 1
ATOM 1207 O O . ILE A 1 147 ? 4.442 4.996 -6.153 1.00 56.41 147 ILE A O 1
ATOM 1211 N N . GLU A 1 148 ? 2.407 4.792 -7.107 1.00 60.28 148 GLU A N 1
ATOM 1212 C CA . GLU A 1 148 ? 1.959 6.161 -6.830 1.00 60.28 148 GLU A CA 1
ATOM 1213 C C . GLU A 1 148 ? 1.902 6.406 -5.317 1.00 60.28 148 GLU A C 1
ATOM 1215 O O . GLU A 1 148 ? 2.308 7.460 -4.834 1.00 60.28 148 GLU A O 1
ATOM 1220 N N . ASN A 1 149 ? 1.526 5.380 -4.550 1.00 57.22 149 ASN A N 1
ATOM 1221 C CA . ASN A 1 149 ? 1.460 5.398 -3.090 1.00 57.22 149 ASN A CA 1
ATOM 1222 C C . ASN A 1 149 ? 2.811 5.156 -2.380 1.00 57.22 149 ASN A C 1
ATOM 1224 O O . ASN A 1 149 ? 2.845 4.684 -1.237 1.00 57.22 149 ASN A O 1
ATOM 1228 N N . ARG A 1 150 ? 3.951 5.443 -3.025 1.00 62.91 150 ARG A N 1
ATOM 1229 C CA . ARG A 1 150 ? 5.292 5.183 -2.460 1.00 62.91 150 ARG A CA 1
ATOM 1230 C C . ARG A 1 150 ? 5.533 5.904 -1.131 1.00 62.91 150 ARG A C 1
ATOM 1232 O O . ARG A 1 150 ? 6.228 5.374 -0.267 1.00 62.91 150 ARG A O 1
ATOM 1239 N N . ASP A 1 151 ? 4.966 7.092 -0.961 1.00 64.88 151 ASP A N 1
ATOM 1240 C CA . ASP A 1 151 ? 5.019 7.907 0.257 1.00 64.88 151 ASP A CA 1
ATOM 1241 C C . ASP A 1 151 ? 4.244 7.288 1.434 1.00 64.88 151 ASP A C 1
ATOM 1243 O O . ASP A 1 151 ? 4.587 7.513 2.596 1.00 64.88 151 ASP A O 1
ATOM 1247 N N . LYS A 1 152 ? 3.228 6.468 1.145 1.00 63.09 152 LYS A N 1
ATOM 1248 C CA . LYS A 1 152 ? 2.398 5.781 2.150 1.00 63.09 152 LYS A CA 1
ATOM 1249 C C . LYS A 1 152 ? 3.054 4.525 2.711 1.00 63.09 152 LYS A C 1
ATOM 1251 O O . LYS A 1 152 ? 2.603 3.998 3.731 1.00 63.09 152 LYS A O 1
ATOM 1256 N N . ILE A 1 153 ? 4.125 4.056 2.076 1.00 68.88 153 ILE A N 1
ATOM 1257 C CA . ILE A 1 153 ? 4.923 2.934 2.553 1.00 68.88 153 ILE A CA 1
ATOM 1258 C C . ILE A 1 153 ? 5.662 3.369 3.822 1.00 68.88 153 ILE A C 1
ATOM 1260 O O . ILE A 1 153 ? 6.739 3.964 3.781 1.00 68.88 153 ILE A O 1
ATOM 1264 N N . GLY A 1 154 ? 5.094 3.038 4.983 1.00 58.12 154 GLY A N 1
ATOM 1265 C CA . GLY A 1 154 ? 5.596 3.498 6.281 1.00 58.12 154 GLY A CA 1
ATOM 1266 C C . GLY A 1 154 ? 6.963 2.923 6.671 1.00 58.12 154 GLY A C 1
ATOM 1267 O O . GLY A 1 154 ? 7.601 3.403 7.609 1.00 58.12 154 GLY A O 1
ATOM 1268 N N . ARG A 1 155 ? 7.440 1.887 5.967 1.00 67.62 155 ARG A N 1
ATOM 1269 C CA . ARG A 1 155 ? 8.712 1.214 6.254 1.00 67.62 155 ARG A CA 1
ATOM 1270 C C . ARG A 1 155 ? 9.737 1.488 5.156 1.00 67.62 155 ARG A C 1
ATOM 1272 O O . ARG A 1 155 ? 9.633 0.948 4.058 1.00 67.62 155 ARG A O 1
ATOM 1279 N N . LYS A 1 156 ? 10.817 2.197 5.512 1.00 71.88 156 LYS A N 1
ATOM 1280 C CA . LYS A 1 156 ? 11.987 2.461 4.646 1.00 71.88 156 LYS A CA 1
ATOM 1281 C C . LYS A 1 156 ? 12.487 1.209 3.909 1.00 71.88 156 LYS A C 1
ATOM 1283 O O . LYS A 1 156 ? 12.812 1.268 2.731 1.00 71.88 156 LYS A O 1
ATOM 1288 N N . PHE A 1 157 ? 12.468 0.061 4.584 1.00 68.06 157 PHE A N 1
ATOM 1289 C CA . PHE A 1 157 ? 12.888 -1.217 4.013 1.00 68.06 157 PHE A CA 1
ATOM 1290 C C . PHE A 1 157 ? 12.062 -1.664 2.794 1.00 68.06 157 PHE A C 1
ATOM 1292 O O . PHE A 1 157 ? 12.617 -2.266 1.884 1.00 68.06 157 PHE A O 1
ATOM 1299 N N . ILE A 1 158 ? 10.761 -1.368 2.741 1.00 76.69 158 ILE A N 1
ATOM 1300 C CA . ILE A 1 158 ? 9.891 -1.739 1.611 1.00 76.69 158 ILE A CA 1
ATOM 1301 C C . ILE A 1 158 ? 10.210 -0.860 0.396 1.00 76.69 158 ILE A C 1
ATOM 1303 O O . ILE A 1 158 ? 10.329 -1.366 -0.719 1.00 76.69 158 ILE A O 1
ATOM 1307 N N . VAL A 1 159 ? 10.454 0.434 0.623 1.00 76.50 159 VAL A 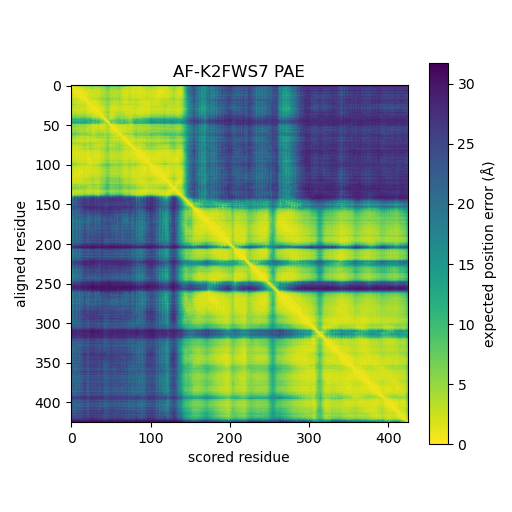N 1
ATOM 1308 C CA . VAL A 1 159 ? 10.943 1.348 -0.419 1.00 76.50 159 VAL A CA 1
ATOM 1309 C C . VAL A 1 159 ? 12.287 0.871 -0.975 1.00 76.50 159 VAL A C 1
ATOM 1311 O O . VAL A 1 159 ? 12.462 0.805 -2.189 1.00 76.50 159 VAL A O 1
ATOM 1314 N N . GLU A 1 160 ? 13.200 0.429 -0.106 1.00 78.62 160 GLU A N 1
ATOM 1315 C CA . GLU A 1 160 ? 14.465 -0.171 -0.539 1.00 78.62 160 GLU A CA 1
ATOM 1316 C C . GLU A 1 160 ? 14.261 -1.445 -1.377 1.00 78.62 160 GLU A C 1
ATOM 1318 O O . GLU A 1 160 ? 15.048 -1.695 -2.290 1.00 78.62 160 GLU A O 1
ATOM 1323 N N . GLN A 1 161 ? 13.240 -2.269 -1.100 1.00 82.25 161 GLN A N 1
ATOM 1324 C CA . GLN A 1 161 ? 12.943 -3.444 -1.931 1.00 82.25 161 GLN A CA 1
ATOM 1325 C C . GLN A 1 161 ? 12.459 -3.056 -3.330 1.00 82.25 161 GLN A C 1
ATOM 1327 O O . GLN A 1 161 ? 12.854 -3.707 -4.298 1.00 82.25 161 GLN A O 1
ATOM 1332 N N . LEU A 1 162 ? 11.663 -1.991 -3.454 1.00 82.94 162 LEU A N 1
ATOM 1333 C CA . LEU A 1 162 ? 11.221 -1.463 -4.749 1.00 82.94 162 LEU A CA 1
ATOM 1334 C C . LEU A 1 162 ? 12.398 -0.972 -5.587 1.00 82.94 162 LEU A C 1
ATOM 1336 O O . LEU A 1 162 ? 12.570 -1.418 -6.723 1.00 82.94 162 LEU A O 1
ATOM 1340 N N . ASP A 1 163 ? 13.260 -0.146 -4.992 1.00 82.38 163 ASP A N 1
ATOM 1341 C CA . ASP A 1 163 ? 14.452 0.371 -5.668 1.00 82.38 163 ASP A CA 1
ATOM 1342 C C . ASP A 1 163 ? 15.382 -0.766 -6.105 1.00 82.38 163 ASP A C 1
ATOM 1344 O O . ASP A 1 163 ? 15.926 -0.751 -7.213 1.00 82.38 163 ASP A O 1
ATOM 1348 N N . LYS A 1 164 ? 15.536 -1.793 -5.257 1.00 85.38 164 LYS A N 1
ATOM 1349 C CA . LYS A 1 164 ? 16.320 -2.990 -5.585 1.00 85.38 164 LYS A CA 1
ATOM 1350 C C . LYS A 1 164 ? 15.708 -3.781 -6.737 1.00 85.38 164 LYS A C 1
ATOM 1352 O O . LYS A 1 164 ? 16.473 -4.261 -7.568 1.00 85.38 164 LYS A O 1
ATOM 1357 N N . CYS A 1 165 ? 14.382 -3.910 -6.823 1.00 86.56 165 CYS A N 1
ATOM 1358 C CA . CYS A 1 165 ? 13.740 -4.579 -7.958 1.00 86.56 165 CYS A CA 1
ATOM 1359 C C . CYS A 1 165 ? 14.119 -3.891 -9.275 1.00 86.56 165 CYS A C 1
ATOM 1361 O O . CYS A 1 165 ? 14.636 -4.538 -10.185 1.00 86.56 165 CYS A O 1
ATOM 1363 N N . ASP A 1 166 ? 13.937 -2.572 -9.358 1.00 82.19 166 ASP A N 1
ATOM 1364 C CA . ASP A 1 166 ? 14.193 -1.825 -10.593 1.00 82.19 166 ASP A CA 1
ATOM 1365 C C . ASP A 1 166 ? 15.683 -1.773 -10.939 1.00 82.19 166 ASP A C 1
ATOM 1367 O O . ASP A 1 166 ? 16.068 -1.957 -12.097 1.00 82.19 166 ASP A O 1
ATOM 1371 N N . LYS A 1 167 ? 16.539 -1.584 -9.928 1.00 83.25 167 LYS A N 1
ATOM 1372 C CA . LYS A 1 167 ? 17.995 -1.630 -10.087 1.00 83.25 167 LYS A CA 1
ATOM 1373 C C . LYS A 1 167 ? 18.448 -2.970 -10.666 1.00 83.25 167 LYS A C 1
ATOM 1375 O O . LYS A 1 167 ? 19.160 -2.984 -11.666 1.00 83.25 167 LYS A O 1
ATOM 1380 N N . LYS A 1 168 ? 17.977 -4.084 -10.108 1.00 86.62 168 LYS A N 1
ATOM 1381 C CA . LYS A 1 168 ? 18.369 -5.428 -10.547 1.00 86.62 168 LYS A CA 1
ATOM 1382 C C . LYS A 1 168 ? 17.869 -5.774 -11.949 1.00 86.62 168 LYS A C 1
ATOM 1384 O O . LYS A 1 168 ? 18.598 -6.391 -12.722 1.00 86.62 168 LYS A O 1
ATOM 1389 N N . ILE A 1 169 ? 16.683 -5.297 -12.337 1.00 83.00 169 ILE A N 1
ATOM 1390 C CA . ILE A 1 169 ? 16.215 -5.402 -13.729 1.00 83.00 169 ILE A CA 1
ATOM 1391 C C . ILE A 1 169 ? 17.168 -4.674 -14.693 1.00 83.00 169 ILE A C 1
ATOM 1393 O O . ILE A 1 169 ? 17.475 -5.218 -15.759 1.00 83.00 169 ILE A O 1
ATOM 1397 N N . ARG A 1 170 ? 17.656 -3.475 -14.333 1.00 81.38 170 ARG A N 1
ATOM 1398 C CA . ARG A 1 170 ? 18.633 -2.716 -15.144 1.00 81.38 170 ARG A CA 1
ATOM 1399 C C . ARG A 1 170 ? 19.989 -3.417 -15.220 1.00 81.38 170 ARG A C 1
ATOM 1401 O O . ARG A 1 170 ? 20.570 -3.503 -16.299 1.00 81.38 170 ARG A O 1
ATOM 1408 N N . GLU A 1 171 ? 20.445 -3.972 -14.103 1.00 81.38 171 GLU A N 1
ATOM 1409 C CA . GLU A 1 171 ? 21.715 -4.703 -13.981 1.00 81.38 171 GLU A CA 1
ATOM 1410 C C . GLU A 1 171 ? 21.672 -6.115 -14.594 1.00 81.38 171 GLU A C 1
ATOM 1412 O O . GLU A 1 171 ? 22.690 -6.800 -14.631 1.00 81.38 171 GLU A O 1
ATOM 1417 N N . LYS A 1 172 ? 20.518 -6.541 -15.130 1.00 82.31 172 LYS A N 1
ATOM 1418 C CA . LYS A 1 172 ? 20.269 -7.892 -15.667 1.00 82.31 172 LYS A CA 1
ATOM 1419 C C . LYS A 1 172 ? 20.379 -9.012 -14.615 1.00 82.31 172 LYS A C 1
ATOM 1421 O O . LYS A 1 172 ? 20.503 -10.182 -14.977 1.00 82.31 172 LYS A O 1
ATOM 1426 N N . ASP A 1 173 ? 20.271 -8.670 -13.331 1.00 85.19 173 ASP A N 1
ATOM 1427 C CA . ASP A 1 173 ? 20.113 -9.608 -12.214 1.00 85.19 173 ASP A CA 1
ATOM 1428 C C . ASP A 1 173 ? 18.632 -10.007 -12.074 1.00 85.19 173 ASP A C 1
ATOM 1430 O O . ASP A 1 173 ? 17.890 -9.524 -11.215 1.00 85.19 173 ASP A O 1
ATOM 1434 N N . TYR A 1 174 ? 18.161 -10.852 -12.991 1.00 87.00 174 TYR A N 1
ATOM 1435 C CA . TYR A 1 174 ? 16.753 -11.253 -13.066 1.00 87.00 174 TYR A CA 1
ATOM 1436 C C . TYR A 1 174 ? 16.321 -12.140 -11.890 1.00 87.00 174 TYR A C 1
ATOM 1438 O O . TYR A 1 174 ? 15.242 -11.926 -11.336 1.00 87.00 174 TYR A O 1
ATOM 1446 N N . ASP A 1 175 ? 17.180 -13.069 -11.467 1.00 86.94 175 ASP A N 1
ATOM 1447 C CA . ASP A 1 175 ? 16.971 -13.931 -10.295 1.00 86.94 175 ASP A CA 1
ATOM 1448 C C . ASP A 1 175 ? 16.824 -13.099 -9.013 1.00 86.94 175 ASP A C 1
ATOM 1450 O O . ASP A 1 175 ? 15.893 -13.270 -8.211 1.00 86.94 175 ASP A O 1
ATOM 1454 N N . GLY A 1 176 ? 17.722 -12.127 -8.841 1.00 89.19 176 GLY A N 1
ATOM 1455 C CA . GLY A 1 176 ? 17.677 -11.211 -7.723 1.00 89.19 176 GLY A CA 1
ATOM 1456 C C . GLY A 1 176 ? 16.449 -10.306 -7.761 1.00 89.19 176 GLY A C 1
ATOM 1457 O O . GLY A 1 176 ? 15.850 -10.080 -6.713 1.00 89.19 176 GLY A O 1
ATOM 1458 N N . ALA A 1 177 ? 16.042 -9.803 -8.930 1.00 90.12 177 ALA A N 1
ATOM 1459 C CA . ALA A 1 177 ? 14.843 -8.972 -9.058 1.00 90.12 177 ALA A CA 1
ATOM 1460 C C . ALA A 1 177 ? 13.575 -9.733 -8.631 1.00 90.12 177 ALA A C 1
ATOM 1462 O O . ALA A 1 177 ? 12.759 -9.206 -7.875 1.00 90.12 177 ALA A O 1
ATOM 1463 N N . ILE A 1 178 ? 13.446 -10.996 -9.044 1.00 90.50 178 ILE A N 1
ATOM 1464 C CA . ILE A 1 178 ? 12.343 -11.888 -8.655 1.00 90.50 178 ILE A CA 1
ATOM 1465 C C . ILE A 1 178 ? 12.348 -12.152 -7.141 1.00 90.50 178 ILE A C 1
ATOM 1467 O O . ILE A 1 178 ? 11.310 -12.074 -6.480 1.00 90.50 178 ILE A O 1
ATOM 1471 N N . THR A 1 179 ? 13.525 -12.411 -6.569 1.00 89.81 179 THR A N 1
ATOM 1472 C CA . THR A 1 179 ? 13.688 -12.635 -5.124 1.00 89.81 179 THR A CA 1
ATOM 1473 C C . THR A 1 179 ? 13.291 -11.397 -4.309 1.00 89.81 179 THR A C 1
ATOM 1475 O O . THR A 1 179 ? 12.626 -11.502 -3.270 1.00 89.81 179 THR A O 1
ATOM 1478 N N . ASN A 1 180 ? 13.644 -10.208 -4.801 1.00 90.75 180 ASN A N 1
ATOM 1479 C CA . ASN A 1 180 ? 13.252 -8.939 -4.202 1.00 90.75 180 ASN A CA 1
ATOM 1480 C C . ASN A 1 180 ? 11.742 -8.678 -4.339 1.00 90.75 180 ASN A C 1
ATOM 1482 O O . ASN A 1 180 ? 11.134 -8.243 -3.366 1.00 90.75 180 ASN A O 1
ATOM 1486 N N . ALA A 1 181 ? 11.114 -9.020 -5.469 1.00 91.94 181 ALA A N 1
ATOM 1487 C CA . ALA A 1 181 ? 9.664 -8.898 -5.654 1.00 91.94 181 ALA A CA 1
ATOM 1488 C C . ALA A 1 181 ? 8.866 -9.779 -4.676 1.00 91.94 181 ALA A C 1
ATOM 1490 O O . ALA A 1 181 ? 7.870 -9.336 -4.106 1.00 91.94 181 ALA A O 1
ATOM 1491 N N . ARG A 1 182 ? 9.327 -11.008 -4.413 1.00 90.88 182 ARG A N 1
ATOM 1492 C CA . ARG A 1 182 ? 8.727 -11.870 -3.381 1.00 90.88 182 ARG A CA 1
ATOM 1493 C C . ARG A 1 182 ? 8.879 -11.266 -1.986 1.00 90.88 182 ARG A C 1
ATOM 1495 O O . ARG A 1 182 ? 7.905 -11.210 -1.241 1.00 90.88 182 ARG A O 1
ATOM 1502 N N . SER A 1 183 ? 10.089 -10.821 -1.643 1.00 89.62 183 SER A N 1
ATOM 1503 C CA . SER A 1 183 ? 10.365 -10.184 -0.346 1.00 89.62 183 SER A CA 1
ATOM 1504 C C . SER A 1 183 ? 9.501 -8.940 -0.140 1.00 89.62 183 SER A C 1
ATOM 1506 O O . SER A 1 183 ? 8.921 -8.774 0.924 1.00 89.62 183 SER A O 1
ATOM 1508 N N . LEU A 1 184 ? 9.338 -8.125 -1.185 1.00 91.44 184 LEU A N 1
ATOM 1509 C CA . LEU A 1 184 ? 8.472 -6.950 -1.194 1.00 91.44 184 LEU A CA 1
ATOM 1510 C C . LEU A 1 184 ? 7.032 -7.299 -0.791 1.00 91.44 184 LEU A C 1
ATOM 1512 O O . LEU A 1 184 ? 6.512 -6.709 0.152 1.00 91.44 184 LEU A O 1
ATOM 1516 N N . VAL A 1 185 ? 6.403 -8.266 -1.469 1.00 92.31 185 VAL A N 1
ATOM 1517 C CA . VAL A 1 185 ? 5.022 -8.687 -1.161 1.00 92.31 185 VAL A CA 1
ATOM 1518 C C . VAL A 1 185 ? 4.929 -9.257 0.255 1.00 92.31 185 VAL A C 1
ATOM 1520 O O . VAL A 1 185 ? 4.015 -8.912 1.001 1.00 92.31 185 VAL A O 1
ATOM 1523 N N . GLU A 1 186 ? 5.895 -10.089 0.651 1.00 90.38 186 GLU A N 1
ATOM 1524 C CA . GLU A 1 186 ? 5.940 -10.682 1.990 1.00 90.38 186 GLU A CA 1
ATOM 1525 C C . GLU A 1 186 ? 6.041 -9.612 3.083 1.00 90.38 186 GLU A C 1
ATOM 1527 O O . GLU A 1 186 ? 5.306 -9.662 4.068 1.00 90.38 186 GLU A O 1
ATOM 1532 N N . ASP A 1 187 ? 6.921 -8.626 2.922 1.00 89.31 187 ASP A N 1
ATOM 1533 C CA . ASP A 1 187 ? 7.120 -7.568 3.907 1.00 89.31 187 ASP A CA 1
ATOM 1534 C C . ASP A 1 187 ? 5.936 -6.599 3.966 1.00 89.31 187 ASP A C 1
ATOM 1536 O O . ASP A 1 187 ? 5.532 -6.206 5.063 1.00 89.31 187 ASP A O 1
ATOM 1540 N N . VAL A 1 188 ? 5.343 -6.246 2.822 1.00 91.31 188 VAL A N 1
ATOM 1541 C CA . VAL A 1 188 ? 4.128 -5.418 2.779 1.00 91.31 188 VAL A CA 1
ATOM 1542 C C . VAL A 1 188 ? 2.993 -6.108 3.532 1.00 91.31 188 VAL A C 1
ATOM 1544 O O . VAL A 1 188 ? 2.428 -5.511 4.444 1.00 91.31 188 VAL A O 1
ATOM 1547 N N . ILE A 1 189 ? 2.704 -7.375 3.223 1.00 90.56 189 ILE A N 1
ATOM 1548 C CA . ILE A 1 189 ? 1.594 -8.113 3.842 1.00 90.56 189 ILE A CA 1
ATOM 1549 C C . ILE A 1 189 ? 1.868 -8.363 5.330 1.00 90.56 1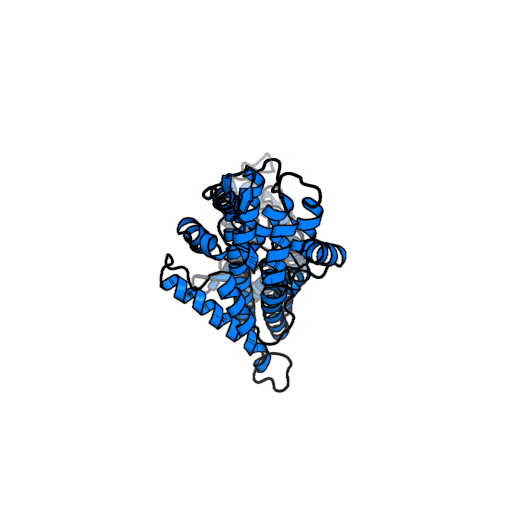89 ILE A C 1
ATOM 1551 O O . ILE A 1 189 ? 1.081 -7.954 6.181 1.00 90.56 189 ILE A O 1
ATOM 1555 N N . THR A 1 190 ? 2.992 -9.005 5.664 1.00 86.88 190 THR A N 1
ATOM 1556 C CA . THR A 1 190 ? 3.219 -9.560 7.014 1.00 86.88 190 THR A CA 1
ATOM 1557 C C . THR A 1 190 ? 3.746 -8.549 8.024 1.00 86.88 190 THR A C 1
ATOM 1559 O O . THR A 1 190 ? 3.532 -8.705 9.227 1.00 86.88 190 THR A O 1
ATOM 1562 N N . LYS A 1 191 ? 4.467 -7.519 7.567 1.00 85.12 191 LYS A N 1
ATOM 1563 C CA . LYS A 1 191 ? 5.114 -6.556 8.461 1.00 85.12 191 LYS A CA 1
ATOM 1564 C C . LYS A 1 191 ? 4.414 -5.210 8.452 1.00 85.12 191 LYS A C 1
ATOM 1566 O O . LYS A 1 191 ? 4.282 -4.610 9.518 1.00 85.12 191 LYS A O 1
ATOM 1571 N N . ASP A 1 192 ? 4.024 -4.695 7.292 1.00 89.44 192 ASP A N 1
ATOM 1572 C CA . ASP A 1 192 ? 3.438 -3.358 7.220 1.00 89.44 192 ASP A CA 1
ATOM 1573 C C . ASP A 1 192 ? 1.922 -3.381 7.405 1.00 89.44 192 ASP A C 1
ATOM 1575 O O . ASP A 1 192 ? 1.432 -3.002 8.469 1.00 89.44 192 ASP A O 1
ATOM 1579 N N . ILE A 1 193 ? 1.189 -3.905 6.425 1.00 90.81 193 ILE A N 1
ATOM 1580 C CA . ILE A 1 193 ? -0.275 -3.882 6.408 1.00 90.81 193 ILE A CA 1
ATOM 1581 C C . ILE A 1 193 ? -0.845 -4.620 7.618 1.00 90.81 193 ILE A C 1
ATOM 1583 O O . ILE A 1 193 ? -1.662 -4.051 8.337 1.00 90.81 193 ILE A O 1
ATOM 1587 N N . TYR A 1 194 ? -0.364 -5.830 7.926 1.00 90.38 194 TYR A N 1
ATOM 1588 C CA . TYR A 1 194 ? -0.826 -6.569 9.106 1.00 90.38 194 TYR A CA 1
ATOM 1589 C C . TYR A 1 194 ? -0.696 -5.752 10.402 1.00 90.38 194 TYR A C 1
ATOM 1591 O O . TYR A 1 194 ? -1.630 -5.694 11.205 1.00 90.38 194 TYR A O 1
ATOM 1599 N N . LYS A 1 195 ? 0.429 -5.050 10.590 1.00 89.25 195 LYS A N 1
ATOM 1600 C CA . LYS A 1 195 ? 0.650 -4.197 11.766 1.00 89.25 195 LYS A CA 1
ATOM 1601 C C . LYS A 1 195 ? -0.242 -2.965 11.763 1.00 89.25 195 LYS A C 1
ATOM 1603 O O . LYS A 1 195 ? -0.691 -2.550 12.824 1.00 89.25 195 LYS A O 1
ATOM 1608 N N . GLN A 1 196 ? -0.510 -2.381 10.601 1.00 89.81 196 GLN A N 1
ATOM 1609 C CA . GLN A 1 196 ? -1.439 -1.259 10.489 1.00 89.81 196 GLN A CA 1
ATOM 1610 C C . GLN A 1 196 ? -2.894 -1.666 10.773 1.00 89.81 196 GLN A C 1
ATOM 1612 O O . GLN A 1 196 ? -3.657 -0.840 11.262 1.00 89.81 196 GLN A O 1
ATOM 1617 N N . ILE A 1 197 ? -3.273 -2.917 10.492 1.00 90.69 197 ILE A N 1
ATOM 1618 C CA . ILE A 1 197 ? -4.614 -3.457 10.770 1.00 90.69 197 ILE A CA 1
ATOM 1619 C C . ILE A 1 197 ? -4.769 -3.866 12.238 1.00 90.69 197 ILE A C 1
ATOM 1621 O O . ILE A 1 197 ? -5.812 -3.623 12.835 1.00 90.69 197 ILE A O 1
ATOM 1625 N N . THR A 1 198 ? -3.758 -4.511 12.820 1.00 86.56 198 THR A N 1
ATOM 1626 C CA . THR A 1 198 ? -3.882 -5.162 14.139 1.00 86.56 198 THR A CA 1
ATOM 1627 C C . THR A 1 198 ? -3.190 -4.401 15.271 1.00 86.56 198 THR A C 1
ATOM 1629 O O . THR A 1 198 ? -3.514 -4.588 16.442 1.00 86.56 198 THR A O 1
ATOM 1632 N N . GLY A 1 199 ? -2.222 -3.542 14.946 1.00 84.94 199 GLY A N 1
ATOM 1633 C CA . GLY A 1 199 ? -1.300 -2.926 15.901 1.00 84.94 199 GLY A CA 1
ATOM 1634 C C . GLY A 1 199 ? -0.151 -3.839 16.350 1.00 84.94 199 GLY A C 1
ATOM 1635 O O . GLY A 1 199 ? 0.725 -3.385 17.092 1.00 84.94 199 GLY A O 1
ATOM 1636 N N . GLU A 1 200 ? -0.113 -5.096 15.900 1.00 83.25 200 GLU A N 1
ATOM 1637 C CA . GLU A 1 200 ? 0.878 -6.101 16.298 1.00 83.25 200 GLU A CA 1
ATOM 1638 C C . GLU A 1 200 ? 1.692 -6.620 15.108 1.00 83.25 200 GLU A C 1
ATOM 1640 O O . GLU A 1 200 ? 1.315 -6.480 13.948 1.00 83.25 200 GLU A O 1
ATOM 1645 N N . GLU A 1 201 ? 2.850 -7.216 15.389 1.00 80.31 201 GLU A N 1
ATOM 1646 C CA . GLU A 1 201 ? 3.632 -7.910 14.364 1.00 80.31 201 GLU A CA 1
ATOM 1647 C C . GLU A 1 201 ? 3.233 -9.385 14.310 1.00 80.31 201 GLU A C 1
ATOM 1649 O O . GLU A 1 201 ? 3.011 -10.019 15.345 1.00 80.31 201 GLU A O 1
ATOM 1654 N N . LEU A 1 202 ? 3.154 -9.932 13.097 1.00 81.00 202 LEU A N 1
ATOM 1655 C CA . LEU A 1 202 ? 2.828 -11.335 12.875 1.00 81.00 202 LEU A CA 1
ATOM 1656 C C . LEU A 1 202 ? 3.897 -12.231 13.535 1.00 81.00 202 LEU A C 1
ATOM 1658 O O . LEU A 1 202 ? 5.079 -12.160 13.190 1.00 81.00 202 LEU A O 1
ATOM 1662 N N . LYS A 1 203 ? 3.489 -13.069 14.499 1.00 69.50 203 LYS A N 1
ATOM 1663 C CA . LYS A 1 203 ? 4.410 -13.865 15.342 1.00 69.50 203 LYS A CA 1
ATOM 1664 C C . LYS A 1 203 ? 5.002 -15.085 14.634 1.00 69.50 203 LYS A C 1
ATOM 1666 O O . LYS A 1 203 ? 6.094 -15.519 14.990 1.00 69.50 203 LYS A O 1
ATOM 1671 N N . THR A 1 204 ? 4.306 -15.641 13.643 1.00 61.53 204 THR A N 1
ATOM 1672 C CA . THR A 1 204 ? 4.737 -16.838 12.909 1.00 61.53 204 THR A CA 1
ATOM 1673 C C . THR A 1 204 ? 4.779 -16.550 11.419 1.00 61.53 204 THR A C 1
ATOM 1675 O O . THR A 1 204 ? 3.738 -16.412 10.788 1.00 61.53 204 THR A O 1
ATOM 1678 N N . LYS A 1 205 ? 5.988 -16.490 10.856 1.00 59.59 205 LYS A N 1
ATOM 1679 C CA . LYS A 1 205 ? 6.204 -16.508 9.409 1.00 59.59 205 LYS A CA 1
ATOM 1680 C C . LYS A 1 205 ? 6.181 -17.948 8.919 1.00 59.59 205 LYS A C 1
ATOM 1682 O O . LYS A 1 205 ? 6.922 -18.774 9.447 1.00 59.59 205 LYS A O 1
ATOM 1687 N N . GLY A 1 206 ? 5.407 -18.239 7.883 1.00 65.50 206 GLY A N 1
ATOM 1688 C CA . GLY A 1 206 ? 5.536 -19.539 7.227 1.00 65.50 206 GLY A CA 1
ATOM 1689 C C . GLY A 1 206 ? 4.871 -19.640 5.870 1.00 65.50 206 GLY A C 1
ATOM 1690 O O . GLY A 1 206 ? 5.443 -20.258 4.976 1.00 65.50 206 GLY A O 1
ATOM 1691 N N . ASP A 1 207 ? 3.713 -19.007 5.688 1.00 83.44 207 ASP A N 1
ATOM 1692 C CA . ASP A 1 207 ? 2.914 -19.193 4.483 1.00 83.44 207 ASP A CA 1
ATOM 1693 C C . ASP A 1 207 ? 2.294 -17.871 4.018 1.00 83.44 207 ASP A C 1
ATOM 1695 O O . ASP A 1 207 ? 1.242 -17.452 4.494 1.00 83.44 207 ASP A O 1
ATOM 1699 N N . LEU A 1 208 ? 2.944 -17.247 3.030 1.00 87.25 208 LEU A N 1
ATOM 1700 C CA . LEU A 1 208 ? 2.497 -15.993 2.419 1.00 87.25 208 LEU A CA 1
ATOM 1701 C C . LEU A 1 208 ? 1.059 -16.078 1.885 1.00 87.25 208 LEU A C 1
ATOM 1703 O O . LEU A 1 208 ? 0.344 -15.079 1.884 1.00 87.25 208 LEU A O 1
ATOM 1707 N N . VAL A 1 209 ? 0.627 -17.258 1.435 1.00 89.12 209 VAL A N 1
ATOM 1708 C CA . VAL A 1 209 ? -0.731 -17.474 0.926 1.00 89.12 209 VAL A CA 1
ATOM 1709 C C . VAL A 1 209 ? -1.731 -17.411 2.069 1.00 89.12 209 VAL A C 1
ATOM 1711 O O . VAL A 1 209 ? -2.765 -16.747 1.965 1.00 89.12 209 VAL A O 1
ATOM 1714 N N . LYS A 1 210 ? -1.418 -18.084 3.176 1.00 89.06 210 LYS A N 1
ATOM 1715 C CA . LYS A 1 210 ? -2.235 -18.044 4.387 1.00 89.06 210 LYS A CA 1
ATOM 1716 C C . LYS A 1 210 ? -2.311 -16.624 4.949 1.00 89.06 210 LYS A C 1
ATOM 1718 O O . LYS A 1 210 ? -3.415 -16.138 5.189 1.00 89.06 210 LYS A O 1
ATOM 1723 N N . ASP A 1 211 ? -1.166 -15.954 5.060 1.00 89.12 211 ASP A N 1
ATOM 1724 C CA . ASP A 1 211 ? -1.059 -14.587 5.578 1.00 89.12 211 ASP A CA 1
ATOM 1725 C C . ASP A 1 211 ? -1.864 -13.602 4.710 1.00 89.12 211 ASP A C 1
ATOM 1727 O O . ASP A 1 211 ? -2.598 -12.750 5.218 1.00 89.12 211 ASP A O 1
ATOM 1731 N N . TYR A 1 212 ? -1.801 -13.754 3.382 1.00 90.62 212 TYR A N 1
ATOM 1732 C CA . TYR A 1 212 ? -2.619 -12.964 2.464 1.00 90.62 212 TYR A CA 1
ATOM 1733 C C . TYR A 1 212 ? -4.118 -13.221 2.641 1.00 90.62 212 TYR A C 1
ATOM 1735 O O . TYR A 1 212 ? -4.897 -12.271 2.645 1.00 90.62 212 TYR A O 1
ATOM 1743 N N . ASN A 1 213 ? -4.549 -14.477 2.782 1.00 89.00 213 ASN A N 1
ATOM 1744 C CA . ASN A 1 213 ? -5.969 -14.804 2.940 1.00 89.00 213 ASN A CA 1
ATOM 1745 C C . ASN A 1 213 ? -6.550 -14.267 4.256 1.00 89.00 213 ASN A C 1
ATOM 1747 O O . ASN A 1 213 ? -7.694 -13.801 4.285 1.00 89.00 213 ASN A O 1
ATOM 1751 N N . GLU A 1 214 ? -5.761 -14.281 5.329 1.00 89.00 214 GLU A N 1
ATOM 1752 C CA . GLU A 1 214 ? -6.127 -13.648 6.596 1.00 89.00 214 GLU A CA 1
ATOM 1753 C C . GLU A 1 214 ? -6.312 -12.134 6.413 1.00 89.00 214 GLU A C 1
ATOM 1755 O O . GLU A 1 214 ? -7.373 -11.588 6.721 1.00 89.00 214 GLU A O 1
ATOM 1760 N N . MET A 1 215 ? -5.339 -11.464 5.789 1.00 89.50 215 MET A N 1
ATOM 1761 C CA . MET A 1 215 ? -5.425 -10.037 5.464 1.00 89.50 215 MET A CA 1
ATOM 1762 C C . MET A 1 215 ? -6.609 -9.711 4.536 1.00 89.50 215 MET A C 1
ATOM 1764 O O . MET A 1 215 ? -7.329 -8.740 4.768 1.00 89.50 215 MET A O 1
ATOM 1768 N N . ARG A 1 216 ? -6.860 -10.535 3.512 1.00 88.50 216 ARG A N 1
ATOM 1769 C CA . ARG A 1 216 ? -7.989 -10.396 2.576 1.00 88.50 216 ARG A CA 1
ATOM 1770 C C . ARG A 1 216 ? -9.330 -10.406 3.309 1.00 88.50 216 ARG A C 1
ATOM 1772 O O . ARG A 1 216 ? -10.235 -9.662 2.931 1.00 88.50 216 ARG A O 1
ATOM 1779 N N . THR A 1 217 ? -9.439 -11.233 4.347 1.00 88.88 217 THR A N 1
ATOM 1780 C CA . THR A 1 217 ? -10.623 -11.325 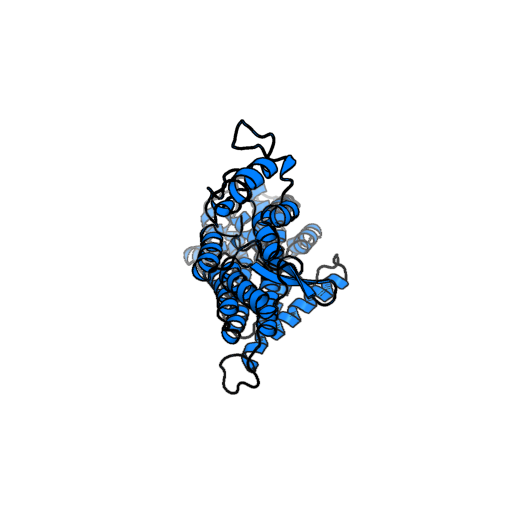5.208 1.00 88.88 217 THR A CA 1
ATOM 1781 C C . THR A 1 217 ? -10.749 -10.087 6.094 1.00 88.88 217 THR A C 1
ATOM 1783 O O . THR A 1 217 ? -11.809 -9.467 6.121 1.00 88.88 217 THR A O 1
ATOM 1786 N N . MET A 1 218 ? -9.657 -9.668 6.742 1.00 89.75 218 MET A N 1
ATOM 1787 C CA . MET A 1 218 ? -9.626 -8.470 7.594 1.00 89.75 218 MET A CA 1
ATOM 1788 C C . MET A 1 218 ? -9.987 -7.179 6.846 1.00 89.75 218 MET A C 1
ATOM 1790 O O . MET A 1 218 ? -10.605 -6.291 7.425 1.00 89.75 218 MET A O 1
ATOM 1794 N N . LEU A 1 219 ? -9.626 -7.077 5.565 1.00 89.00 219 LEU A N 1
ATOM 1795 C CA . LEU A 1 219 ? -9.955 -5.945 4.688 1.00 89.00 219 LEU A CA 1
ATOM 1796 C C . LEU A 1 219 ? -11.289 -6.114 3.939 1.00 89.00 219 LEU A C 1
ATOM 1798 O O . LEU A 1 219 ? -11.626 -5.296 3.083 1.00 89.00 219 LEU A O 1
ATOM 1802 N N . ASN A 1 220 ? -12.045 -7.184 4.217 1.00 86.44 220 ASN A N 1
ATOM 1803 C CA . ASN A 1 220 ? -13.345 -7.466 3.598 1.00 86.44 220 ASN A CA 1
ATOM 1804 C C . ASN A 1 220 ? -13.300 -7.437 2.047 1.00 86.44 220 ASN A C 1
ATOM 1806 O O . ASN A 1 220 ? -14.242 -7.011 1.376 1.00 86.44 220 ASN A O 1
ATOM 1810 N N . LEU A 1 221 ? -12.183 -7.878 1.452 1.00 82.38 221 LEU A N 1
ATOM 1811 C CA . LEU A 1 221 ? -11.949 -7.761 0.005 1.00 82.38 221 LEU A CA 1
ATOM 1812 C C . LEU A 1 221 ? -12.802 -8.728 -0.828 1.00 82.38 221 LEU A C 1
ATOM 1814 O O . LEU A 1 221 ? -13.090 -8.441 -1.986 1.00 82.38 221 LEU A O 1
ATOM 1818 N N . ALA A 1 222 ? -13.185 -9.877 -0.264 1.00 64.62 222 ALA A N 1
ATOM 1819 C CA . ALA A 1 222 ? -13.904 -10.943 -0.973 1.00 64.62 222 ALA A CA 1
ATOM 1820 C C . ALA A 1 222 ? -15.432 -10.897 -0.802 1.00 64.62 222 ALA A C 1
ATOM 1822 O O . ALA A 1 222 ? -16.159 -11.557 -1.540 1.00 64.62 222 ALA A O 1
ATOM 1823 N N . THR A 1 223 ? -15.916 -10.168 0.200 1.00 61.44 223 THR A N 1
ATOM 1824 C CA . THR A 1 223 ? -17.243 -10.381 0.803 1.00 61.44 223 THR A CA 1
ATOM 1825 C C . THR A 1 223 ? -18.187 -9.188 0.651 1.00 61.44 223 THR A C 1
ATOM 1827 O O . THR A 1 223 ? -19.324 -9.226 1.123 1.00 61.44 223 THR A O 1
ATOM 1830 N N . ARG A 1 224 ? -17.763 -8.152 -0.080 1.00 67.12 224 ARG A N 1
ATOM 1831 C CA . ARG A 1 224 ? -18.613 -7.020 -0.464 1.00 67.12 224 ARG A CA 1
ATOM 1832 C C . ARG A 1 224 ? -19.680 -7.453 -1.476 1.00 67.12 224 ARG A C 1
ATOM 1834 O O . ARG A 1 224 ? -19.377 -7.821 -2.612 1.00 67.12 224 ARG A O 1
ATOM 1841 N N . LYS A 1 225 ? -20.943 -7.453 -1.032 1.00 64.88 225 LYS A N 1
ATOM 1842 C CA . LYS A 1 225 ? -22.118 -7.868 -1.825 1.00 64.88 225 LYS A CA 1
ATOM 1843 C C . LYS A 1 225 ? -22.477 -6.869 -2.927 1.00 64.88 225 LYS A C 1
ATOM 1845 O O . LYS A 1 225 ? -23.119 -7.247 -3.896 1.00 64.88 225 LYS A O 1
ATOM 1850 N N . ASP A 1 226 ? -22.059 -5.623 -2.760 1.00 68.06 226 ASP A N 1
ATOM 1851 C CA . ASP A 1 226 ? -22.292 -4.471 -3.632 1.00 68.06 226 ASP A CA 1
ATOM 1852 C C . ASP A 1 226 ? -21.326 -4.389 -4.827 1.00 68.06 226 ASP A C 1
ATOM 1854 O O . ASP A 1 226 ? -21.414 -3.463 -5.628 1.00 68.06 226 ASP A O 1
ATOM 1858 N N . ILE A 1 227 ? -20.406 -5.348 -4.954 1.00 72.56 227 ILE A N 1
ATOM 1859 C CA . ILE A 1 227 ? -19.383 -5.368 -6.000 1.00 72.56 227 ILE A CA 1
ATOM 1860 C C . ILE A 1 227 ? -19.759 -6.323 -7.135 1.00 72.56 227 ILE A C 1
ATOM 1862 O O . ILE A 1 227 ? -20.196 -7.451 -6.888 1.00 72.56 227 ILE A O 1
ATOM 1866 N N . ASP A 1 228 ? -19.509 -5.865 -8.365 1.00 79.38 228 ASP A N 1
ATOM 1867 C CA . ASP A 1 228 ? -19.653 -6.624 -9.609 1.00 79.38 228 ASP A CA 1
ATOM 1868 C C . ASP A 1 228 ? -18.858 -7.941 -9.586 1.00 79.38 228 ASP A C 1
ATOM 1870 O O . ASP A 1 228 ? -17.717 -8.002 -9.112 1.00 79.38 228 ASP A O 1
ATOM 1874 N N . ASP A 1 229 ? -19.442 -9.011 -10.122 1.00 81.94 229 ASP A N 1
ATOM 1875 C CA . ASP A 1 229 ? -18.826 -10.340 -10.093 1.00 81.94 229 ASP A CA 1
ATOM 1876 C C . ASP A 1 229 ? -17.513 -10.405 -10.890 1.00 81.94 229 ASP A C 1
ATOM 1878 O O . ASP A 1 229 ? -16.587 -11.116 -10.490 1.00 81.94 229 ASP A O 1
ATOM 1882 N N . SER A 1 230 ? -17.359 -9.586 -11.934 1.00 83.81 230 SER A N 1
ATOM 1883 C CA . SER A 1 230 ? -16.107 -9.470 -12.694 1.00 83.81 230 SER A CA 1
ATOM 1884 C C . SER A 1 230 ? -14.982 -8.914 -11.819 1.00 83.81 230 SER A C 1
ATOM 1886 O O . SER A 1 230 ? -13.843 -9.380 -11.871 1.00 83.81 230 SER A O 1
ATOM 1888 N N . PHE A 1 231 ? -15.288 -7.957 -10.940 1.00 78.75 231 PHE A N 1
ATOM 1889 C CA . PHE A 1 231 ? -14.307 -7.423 -9.995 1.00 78.75 231 PHE A CA 1
ATOM 1890 C C . PHE A 1 231 ? -13.946 -8.454 -8.912 1.00 78.75 231 PHE A C 1
ATOM 1892 O O . PHE A 1 231 ? -12.776 -8.592 -8.539 1.00 78.75 231 PHE A O 1
ATOM 1899 N N . LYS A 1 232 ? -14.918 -9.247 -8.435 1.00 80.88 232 LYS A N 1
ATOM 1900 C CA . LYS A 1 232 ? -14.641 -10.383 -7.530 1.00 80.88 232 LYS A CA 1
ATOM 1901 C C . LYS A 1 232 ? -13.728 -11.423 -8.185 1.00 80.88 232 LYS A C 1
ATOM 1903 O O . LYS A 1 232 ? -12.855 -11.988 -7.520 1.00 80.88 232 LYS A O 1
ATOM 1908 N N . GLN A 1 233 ? -13.881 -11.649 -9.488 1.00 84.81 233 GLN A N 1
ATOM 1909 C CA . GLN A 1 233 ? -12.989 -12.519 -10.248 1.00 84.81 233 GLN A CA 1
ATOM 1910 C C . GLN A 1 233 ? -11.566 -11.944 -10.323 1.00 84.81 233 GLN A C 1
ATOM 1912 O O . GLN A 1 233 ? -10.613 -12.661 -10.019 1.00 84.81 233 GLN A O 1
ATOM 1917 N N . ILE A 1 234 ? -11.408 -10.652 -10.632 1.00 85.81 234 ILE A N 1
ATOM 1918 C CA . ILE A 1 234 ? -10.094 -9.980 -10.679 1.00 85.81 234 ILE A CA 1
ATOM 1919 C C . ILE A 1 234 ? -9.395 -10.031 -9.314 1.00 85.81 234 ILE A C 1
ATOM 1921 O O . ILE A 1 234 ? -8.241 -10.448 -9.221 1.00 85.81 234 ILE A O 1
ATOM 1925 N N . THR A 1 235 ? -10.099 -9.678 -8.236 1.00 82.31 235 THR A N 1
ATOM 1926 C CA . THR A 1 235 ? -9.553 -9.753 -6.866 1.00 82.31 235 THR A CA 1
ATOM 1927 C C . THR A 1 235 ? -9.195 -11.178 -6.448 1.00 82.31 235 THR A C 1
ATOM 1929 O O . THR A 1 235 ? -8.239 -11.380 -5.704 1.00 82.31 235 THR A O 1
ATOM 1932 N N . SER A 1 236 ? -9.907 -12.187 -6.949 1.00 83.69 236 SER A N 1
ATOM 1933 C CA . SER A 1 236 ? -9.520 -13.587 -6.749 1.00 83.69 236 SER A CA 1
ATOM 1934 C C . SER A 1 236 ? -8.271 -13.955 -7.562 1.00 83.69 236 SER A C 1
ATOM 1936 O O . SER A 1 236 ? -7.431 -14.705 -7.071 1.00 83.69 236 SER A O 1
ATOM 1938 N N . GLY A 1 237 ? -8.080 -13.359 -8.743 1.00 89.44 237 GLY A N 1
ATOM 1939 C CA . GLY A 1 237 ? -6.845 -13.459 -9.526 1.00 89.44 237 GLY A CA 1
ATOM 1940 C C . GLY A 1 237 ? -5.607 -12.920 -8.795 1.00 89.44 237 GLY A C 1
ATOM 1941 O O . GLY A 1 237 ? -4.528 -13.499 -8.919 1.00 89.44 237 GLY A O 1
ATOM 1942 N N . VAL A 1 238 ? -5.756 -11.886 -7.955 1.00 91.25 238 VAL A N 1
ATOM 1943 C CA . VAL A 1 238 ? -4.669 -11.387 -7.084 1.00 91.25 238 VAL A CA 1
ATOM 1944 C C . VAL A 1 238 ? -4.162 -12.490 -6.146 1.00 91.25 238 VAL A C 1
ATOM 1946 O O . VAL A 1 238 ? -2.952 -12.640 -5.974 1.00 91.25 238 VAL A O 1
ATOM 1949 N N . ALA A 1 239 ? -5.057 -13.325 -5.604 1.00 89.62 239 ALA A N 1
ATOM 1950 C CA . ALA A 1 239 ? -4.664 -14.469 -4.779 1.00 89.62 239 ALA A CA 1
ATOM 1951 C C . ALA A 1 239 ? -3.811 -15.474 -5.575 1.00 89.62 239 ALA A C 1
ATOM 1953 O O . ALA A 1 239 ? -2.792 -15.956 -5.083 1.00 89.62 239 ALA A O 1
ATOM 1954 N N . SER A 1 240 ? -4.177 -15.750 -6.831 1.00 91.69 240 SER A N 1
ATOM 1955 C CA . SER A 1 240 ? -3.393 -16.618 -7.719 1.00 91.69 240 SER A CA 1
ATOM 1956 C C . SER A 1 240 ? -2.002 -16.048 -8.016 1.00 91.69 240 SER A C 1
ATOM 1958 O O . SER A 1 240 ? -1.027 -16.799 -8.019 1.00 91.69 240 SER A O 1
ATOM 1960 N N . ILE A 1 241 ? -1.888 -14.729 -8.212 1.00 93.56 241 ILE A N 1
ATOM 1961 C CA . ILE A 1 241 ? -0.599 -14.044 -8.401 1.00 93.56 241 ILE A CA 1
ATOM 1962 C C . ILE A 1 241 ? 0.283 -14.212 -7.160 1.00 93.56 241 ILE A C 1
ATOM 1964 O O . ILE A 1 241 ? 1.450 -14.585 -7.285 1.00 93.56 241 ILE A O 1
ATOM 1968 N N . ILE A 1 242 ? -0.269 -13.997 -5.964 1.00 92.06 242 ILE A N 1
ATOM 1969 C CA . ILE A 1 242 ? 0.465 -14.157 -4.701 1.00 92.06 242 ILE A CA 1
ATOM 1970 C C . ILE A 1 242 ? 0.927 -15.601 -4.512 1.00 92.06 242 ILE A C 1
ATOM 1972 O O . ILE A 1 242 ? 2.088 -15.819 -4.168 1.00 92.06 242 ILE A O 1
ATOM 1976 N N . ASN A 1 243 ? 0.077 -16.587 -4.813 1.00 91.06 243 ASN A N 1
ATOM 1977 C CA . ASN A 1 243 ? 0.455 -18.004 -4.784 1.00 91.06 243 ASN A CA 1
ATOM 1978 C C . ASN A 1 243 ? 1.628 -18.296 -5.730 1.00 91.06 243 ASN A C 1
ATOM 1980 O O . ASN A 1 243 ? 2.573 -18.999 -5.358 1.00 91.06 243 ASN A O 1
ATOM 1984 N N . GLY A 1 244 ? 1.595 -17.730 -6.941 1.00 91.06 244 GLY A N 1
ATOM 1985 C CA . GLY A 1 244 ? 2.688 -17.822 -7.906 1.00 91.06 244 GLY A CA 1
ATOM 1986 C C . GLY A 1 244 ? 3.989 -17.224 -7.366 1.00 91.06 244 GLY A C 1
ATOM 1987 O O . GLY A 1 244 ? 5.012 -17.906 -7.327 1.00 91.06 244 GLY A O 1
ATOM 1988 N N . ILE A 1 245 ? 3.940 -15.984 -6.868 1.00 90.50 245 ILE A N 1
ATOM 1989 C CA . ILE A 1 245 ? 5.090 -15.271 -6.281 1.00 90.50 245 ILE A CA 1
ATOM 1990 C C . ILE A 1 245 ? 5.666 -16.027 -5.075 1.00 90.50 245 ILE A C 1
ATOM 1992 O O . ILE A 1 245 ? 6.886 -16.153 -4.947 1.00 90.50 245 ILE A O 1
ATOM 1996 N N . ALA A 1 246 ? 4.808 -16.571 -4.208 1.00 87.69 24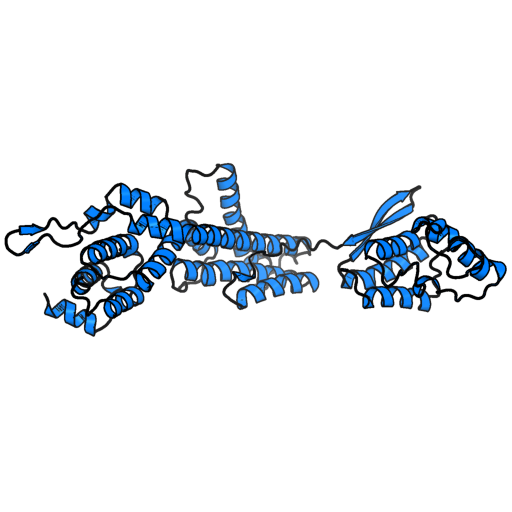6 ALA A N 1
ATOM 1997 C CA . ALA A 1 246 ? 5.220 -17.361 -3.052 1.00 87.69 246 ALA A CA 1
ATOM 1998 C C . ALA A 1 246 ? 6.006 -18.614 -3.474 1.00 87.69 246 ALA A C 1
ATOM 2000 O O . ALA A 1 246 ? 7.047 -18.914 -2.880 1.00 87.69 246 ALA A O 1
ATOM 2001 N N . SER A 1 247 ? 5.530 -19.294 -4.523 1.00 83.50 247 SER A N 1
ATOM 2002 C CA . SER A 1 247 ? 6.052 -20.575 -5.019 1.00 83.50 247 SER A CA 1
ATOM 2003 C C . SER A 1 247 ? 7.332 -20.447 -5.846 1.00 83.50 247 SER A C 1
ATOM 2005 O O . SER A 1 247 ? 8.130 -21.383 -5.894 1.00 83.50 247 SER A O 1
ATOM 2007 N N . ILE A 1 248 ? 7.561 -19.295 -6.483 1.00 76.88 248 ILE A N 1
ATOM 2008 C CA . ILE A 1 248 ? 8.705 -19.057 -7.378 1.00 76.88 248 ILE A CA 1
ATOM 2009 C C . ILE A 1 248 ? 10.062 -19.239 -6.676 1.00 76.88 248 ILE A C 1
ATOM 2011 O O . ILE A 1 248 ? 11.026 -19.654 -7.321 1.00 76.88 248 ILE A O 1
ATOM 2015 N N . ARG A 1 249 ? 10.138 -19.055 -5.347 1.00 60.62 249 ARG A N 1
ATOM 2016 C CA . ARG A 1 249 ? 11.355 -19.352 -4.568 1.00 60.62 249 ARG A CA 1
ATOM 2017 C C . ARG A 1 249 ? 11.833 -20.800 -4.741 1.00 60.62 249 ARG A C 1
ATOM 2019 O O . ARG A 1 249 ? 13.033 -21.035 -4.737 1.00 60.62 249 ARG A O 1
ATOM 2026 N N . ASN A 1 250 ? 10.912 -21.746 -4.915 1.00 56.84 250 ASN A N 1
ATOM 2027 C CA . ASN A 1 250 ? 11.239 -23.169 -5.008 1.00 56.84 250 ASN A CA 1
ATOM 2028 C C . ASN A 1 250 ? 11.639 -23.609 -6.427 1.00 56.84 250 ASN A C 1
ATOM 2030 O O . ASN A 1 250 ? 12.111 -24.726 -6.583 1.00 56.84 250 ASN A O 1
ATOM 2034 N N . LYS A 1 251 ? 11.429 -22.766 -7.452 1.00 55.19 251 LYS A N 1
ATOM 2035 C CA . LYS A 1 251 ? 11.670 -23.112 -8.867 1.00 55.19 251 LYS A CA 1
ATOM 2036 C C . LYS A 1 251 ? 12.720 -22.237 -9.561 1.00 55.19 251 LYS A C 1
ATOM 2038 O O . LYS A 1 251 ? 13.348 -22.691 -10.508 1.00 55.19 251 LYS A O 1
ATOM 2043 N N . MET A 1 252 ? 12.889 -20.983 -9.131 1.00 48.97 252 MET A N 1
ATOM 2044 C CA . MET A 1 252 ? 13.721 -19.979 -9.823 1.00 48.97 252 MET A CA 1
ATOM 2045 C C . MET A 1 252 ? 14.523 -19.074 -8.864 1.00 48.97 252 MET A C 1
ATOM 2047 O O . MET A 1 252 ? 14.911 -17.970 -9.229 1.00 48.97 252 MET A O 1
ATOM 2051 N N . SER A 1 253 ? 14.746 -19.494 -7.617 1.00 44.12 253 SER A N 1
ATOM 2052 C CA . SER A 1 253 ? 15.606 -18.791 -6.647 1.00 44.12 253 SER A CA 1
ATOM 2053 C C . SER A 1 253 ? 16.691 -19.754 -6.161 1.00 44.12 253 SER A C 1
ATOM 2055 O O . SER A 1 253 ? 16.531 -20.956 -6.328 1.00 44.12 253 SER A O 1
ATOM 2057 N N . ASP A 1 254 ? 17.783 -19.243 -5.588 1.00 47.41 254 ASP A N 1
ATOM 2058 C CA . ASP A 1 254 ? 19.070 -19.918 -5.297 1.00 47.41 254 ASP A CA 1
ATOM 2059 C C . ASP A 1 254 ? 19.046 -21.217 -4.441 1.00 47.41 254 ASP A C 1
ATOM 2061 O O . ASP A 1 254 ? 20.092 -21.701 -4.011 1.00 47.41 254 ASP A O 1
ATOM 2065 N N . GLY A 1 255 ? 17.883 -21.821 -4.186 1.00 43.75 255 GLY A N 1
ATOM 2066 C CA . GLY A 1 255 ? 17.753 -23.161 -3.618 1.00 43.75 255 GLY A CA 1
ATOM 2067 C C . GLY A 1 255 ? 18.112 -24.243 -4.639 1.00 43.75 255 GLY A C 1
ATOM 2068 O O . GLY A 1 255 ? 17.713 -24.177 -5.795 1.00 43.75 255 GLY A O 1
ATOM 2069 N N . HIS A 1 256 ? 18.901 -25.219 -4.195 1.00 43.06 256 HIS A N 1
ATOM 2070 C CA . HIS A 1 256 ? 19.450 -26.338 -4.961 1.00 43.06 256 HIS A CA 1
ATOM 2071 C C . HIS A 1 256 ? 18.536 -26.872 -6.088 1.00 43.06 256 HIS A C 1
ATOM 2073 O O . HIS A 1 256 ? 17.373 -27.188 -5.847 1.00 43.06 256 HIS A O 1
ATOM 2079 N N . SER A 1 257 ? 19.127 -27.042 -7.284 1.00 43.62 257 SER A N 1
ATOM 2080 C CA . SER A 1 257 ? 18.552 -27.439 -8.596 1.00 43.62 257 SER A CA 1
ATOM 2081 C C . SER A 1 257 ? 17.806 -26.334 -9.373 1.00 43.62 257 SER A C 1
ATOM 2083 O O . SER A 1 257 ? 16.586 -26.240 -9.348 1.00 43.62 257 SER A O 1
ATOM 2085 N N . ARG A 1 258 ? 18.555 -25.506 -10.124 1.00 53.00 258 ARG A N 1
ATOM 2086 C CA . ARG A 1 258 ? 17.999 -24.565 -11.118 1.00 53.00 258 ARG A CA 1
ATOM 2087 C C . ARG A 1 258 ? 17.514 -25.344 -12.344 1.00 53.00 258 ARG A C 1
ATOM 2089 O O . ARG A 1 258 ? 18.351 -25.919 -13.034 1.00 53.00 258 ARG A O 1
ATOM 2096 N N . GLU A 1 259 ? 16.215 -25.328 -12.637 1.00 56.00 259 GLU A N 1
ATOM 2097 C CA . GLU A 1 259 ? 15.700 -25.920 -13.882 1.00 56.00 259 GLU A CA 1
ATOM 2098 C C . GLU A 1 259 ? 15.872 -24.967 -15.086 1.00 56.00 259 GLU A C 1
ATOM 2100 O O . GLU A 1 259 ? 16.307 -25.436 -16.129 1.00 56.00 259 GLU A O 1
ATOM 2105 N N . GLU A 1 260 ? 15.698 -23.637 -14.950 1.00 64.19 260 GLU A N 1
ATOM 2106 C CA . GLU A 1 260 ? 16.007 -22.644 -16.009 1.00 64.19 260 GLU A CA 1
ATOM 2107 C C . GLU A 1 260 ? 16.302 -21.232 -15.451 1.00 64.19 260 GLU A C 1
ATOM 2109 O O . GLU A 1 260 ? 15.726 -20.817 -14.444 1.00 64.19 260 GLU A O 1
ATOM 2114 N N . LYS A 1 261 ? 17.179 -20.456 -16.115 1.00 77.31 261 LYS A N 1
ATOM 2115 C CA . LYS A 1 261 ? 17.496 -19.065 -15.729 1.00 77.31 261 LYS A CA 1
ATOM 2116 C C . LYS A 1 261 ? 16.435 -18.089 -16.278 1.00 77.31 261 LYS A C 1
ATOM 2118 O O . LYS A 1 261 ? 16.197 -18.084 -17.488 1.00 77.31 261 LYS A O 1
ATOM 2123 N N . PRO A 1 262 ? 15.829 -17.215 -15.455 1.00 82.88 262 PRO A N 1
ATOM 2124 C CA . PRO A 1 262 ? 14.795 -16.289 -15.894 1.00 82.88 262 PRO A CA 1
ATOM 2125 C C . PRO A 1 262 ? 15.336 -15.253 -16.885 1.00 82.88 262 PRO A C 1
ATOM 2127 O O . PRO A 1 262 ? 16.408 -14.675 -16.709 1.00 82.88 262 PRO A O 1
ATOM 2130 N N . LEU A 1 263 ? 14.548 -14.983 -17.927 1.00 84.69 263 LEU A N 1
ATOM 2131 C CA . LEU A 1 263 ? 14.802 -13.939 -18.915 1.00 84.69 263 LEU A CA 1
ATOM 2132 C C . LEU A 1 263 ? 14.188 -12.602 -18.470 1.00 84.69 263 LEU A C 1
ATOM 2134 O O . LEU A 1 263 ? 13.316 -12.551 -17.599 1.00 84.69 263 LEU A O 1
ATOM 2138 N N . LYS A 1 264 ? 14.589 -11.504 -19.130 1.00 84.25 264 LYS A N 1
ATOM 2139 C CA . LYS A 1 264 ? 14.123 -10.134 -18.829 1.00 84.25 264 LYS A CA 1
ATOM 2140 C C . LYS A 1 264 ? 12.600 -10.028 -18.714 1.00 84.25 264 LYS A C 1
ATOM 2142 O O . LYS A 1 264 ? 12.109 -9.335 -17.828 1.00 84.25 264 LYS A O 1
ATOM 2147 N N . HIS A 1 265 ? 11.857 -10.679 -19.609 1.00 79.31 265 HIS A N 1
ATOM 2148 C CA . HIS A 1 265 ? 10.397 -10.585 -19.632 1.00 79.31 265 HIS A CA 1
ATOM 2149 C C . HIS A 1 265 ? 9.742 -11.337 -18.460 1.00 79.31 265 HIS A C 1
ATOM 2151 O O . HIS A 1 265 ? 8.794 -10.807 -17.887 1.00 79.31 265 HIS A O 1
ATOM 2157 N N . HIS A 1 266 ? 10.291 -12.484 -18.030 1.00 87.00 266 HIS A N 1
ATOM 2158 C CA . HIS A 1 266 ? 9.839 -13.192 -16.825 1.00 87.00 266 HIS A CA 1
ATOM 2159 C C . HIS A 1 266 ? 10.003 -12.311 -15.581 1.00 87.00 266 HIS A C 1
ATOM 2161 O O . HIS A 1 266 ? 9.047 -12.079 -14.843 1.00 87.00 266 HIS A O 1
ATOM 2167 N N . ALA A 1 267 ? 11.205 -11.757 -15.385 1.00 89.06 267 ALA A N 1
ATOM 2168 C CA . ALA A 1 267 ? 11.492 -10.921 -14.225 1.00 89.06 267 ALA A CA 1
ATOM 2169 C C . ALA A 1 267 ? 10.654 -9.637 -14.219 1.00 89.06 267 ALA A C 1
ATOM 2171 O O . ALA A 1 267 ? 10.079 -9.294 -13.189 1.00 89.06 267 ALA A O 1
ATOM 2172 N N . LYS A 1 268 ? 10.513 -8.961 -15.369 1.00 87.19 268 LYS A N 1
ATOM 2173 C CA . LYS A 1 268 ? 9.638 -7.785 -15.489 1.00 87.19 268 LYS A CA 1
ATOM 2174 C C . LYS A 1 268 ? 8.186 -8.109 -15.136 1.00 87.19 268 LYS A C 1
ATOM 2176 O O . LYS A 1 268 ? 7.580 -7.361 -14.376 1.00 87.19 268 LYS A O 1
ATOM 2181 N N . PHE A 1 269 ? 7.640 -9.214 -15.645 1.00 89.19 269 PHE A N 1
ATOM 2182 C CA . PHE A 1 269 ? 6.262 -9.613 -15.359 1.00 89.19 269 PHE A CA 1
ATOM 2183 C C . PHE A 1 269 ? 6.035 -9.864 -13.862 1.00 89.19 269 PHE A C 1
ATOM 2185 O O . PHE A 1 269 ? 5.076 -9.346 -13.291 1.00 89.19 269 PHE A O 1
ATOM 2192 N N . ILE A 1 270 ? 6.945 -10.592 -13.207 1.00 91.56 270 ILE A N 1
ATOM 2193 C CA . ILE A 1 270 ? 6.849 -10.903 -11.773 1.00 91.56 270 ILE A CA 1
ATOM 2194 C C . ILE A 1 270 ? 6.997 -9.639 -10.917 1.00 91.56 270 ILE A C 1
ATOM 2196 O O . ILE A 1 270 ? 6.181 -9.415 -10.024 1.00 91.56 270 ILE A O 1
ATOM 2200 N N . VAL A 1 271 ? 7.999 -8.793 -11.198 1.00 91.19 271 VAL A N 1
ATOM 2201 C CA . VAL A 1 271 ? 8.205 -7.528 -10.471 1.00 91.19 271 VAL A CA 1
ATOM 2202 C C . VAL A 1 271 ? 6.979 -6.628 -10.608 1.00 91.19 271 VAL A C 1
ATOM 2204 O O . VAL A 1 271 ? 6.476 -6.128 -9.606 1.00 91.19 271 VAL A O 1
ATOM 2207 N N . ASN A 1 272 ? 6.454 -6.451 -11.821 1.00 88.56 272 ASN A N 1
ATOM 2208 C CA . ASN A 1 272 ? 5.273 -5.617 -12.037 1.00 88.56 272 ASN A CA 1
ATOM 2209 C C . ASN A 1 272 ? 4.023 -6.204 -11.374 1.00 88.56 272 ASN A C 1
ATOM 2211 O O . ASN A 1 272 ? 3.246 -5.460 -10.788 1.00 88.56 272 ASN A O 1
ATOM 2215 N N . SER A 1 273 ? 3.852 -7.527 -11.393 1.00 92.75 273 SER A N 1
ATOM 2216 C CA . SER A 1 273 ? 2.742 -8.185 -10.693 1.00 92.75 273 SER A CA 1
ATOM 2217 C C . SER A 1 273 ? 2.809 -7.938 -9.184 1.00 92.75 273 SER A C 1
ATOM 2219 O O . SER A 1 273 ? 1.802 -7.590 -8.575 1.00 92.75 273 SER A O 1
ATOM 2221 N N . ALA A 1 274 ? 4.002 -8.049 -8.589 1.00 92.94 274 ALA A N 1
ATOM 2222 C CA . ALA A 1 274 ? 4.226 -7.729 -7.182 1.00 92.94 274 ALA A CA 1
ATOM 2223 C C . ALA A 1 274 ? 3.892 -6.263 -6.870 1.00 92.94 274 ALA A C 1
ATOM 2225 O O . ALA A 1 274 ? 3.166 -5.993 -5.918 1.00 92.94 274 ALA A O 1
ATOM 2226 N N . LYS A 1 275 ? 4.374 -5.322 -7.692 1.00 90.44 275 LYS A N 1
ATOM 2227 C CA . LYS A 1 275 ? 4.087 -3.889 -7.533 1.00 90.44 275 LYS A CA 1
ATOM 2228 C C . LYS A 1 275 ? 2.595 -3.580 -7.641 1.00 90.44 275 LYS A C 1
ATOM 2230 O O . LYS A 1 275 ? 2.078 -2.865 -6.795 1.00 90.44 275 LYS A O 1
ATOM 2235 N N . MET A 1 276 ? 1.901 -4.166 -8.616 1.00 91.12 276 MET A N 1
ATOM 2236 C CA . MET A 1 276 ? 0.454 -4.008 -8.791 1.00 91.12 276 MET A CA 1
ATOM 2237 C C . MET A 1 276 ? -0.333 -4.512 -7.575 1.00 91.12 276 MET A C 1
ATOM 2239 O O . MET A 1 276 ? -1.232 -3.821 -7.106 1.00 91.12 276 MET A O 1
ATOM 2243 N N . VAL A 1 277 ? 0.032 -5.678 -7.026 1.00 91.75 277 VAL A N 1
ATOM 2244 C CA . VAL A 1 277 ? -0.586 -6.197 -5.794 1.00 91.75 277 VAL A CA 1
ATOM 2245 C C . VAL A 1 277 ? -0.368 -5.227 -4.633 1.00 91.75 277 VAL A C 1
ATOM 2247 O O . VAL A 1 277 ? -1.311 -4.918 -3.913 1.00 91.75 277 VAL A O 1
ATOM 2250 N N . VAL A 1 278 ? 0.863 -4.749 -4.448 1.00 91.19 278 VAL A N 1
ATOM 2251 C CA . VAL A 1 278 ? 1.211 -3.820 -3.364 1.00 91.19 278 VAL A CA 1
ATOM 2252 C C . VAL A 1 278 ? 0.441 -2.506 -3.489 1.00 91.19 278 VAL A C 1
ATOM 2254 O O . VAL A 1 278 ? -0.154 -2.069 -2.507 1.00 91.19 278 VAL A O 1
ATOM 2257 N N . GLU A 1 279 ? 0.406 -1.919 -4.685 1.00 88.00 279 GLU A N 1
ATOM 2258 C CA . GLU A 1 279 ? -0.322 -0.679 -4.965 1.00 88.00 279 GLU A CA 1
ATOM 2259 C C . GLU A 1 279 ? -1.808 -0.826 -4.634 1.00 88.00 279 GLU A C 1
ATOM 2261 O O . GLU A 1 279 ? -2.349 -0.070 -3.830 1.00 88.00 279 GLU A O 1
ATOM 2266 N N . PHE A 1 280 ? -2.437 -1.881 -5.158 1.00 89.56 280 PHE A N 1
ATOM 2267 C CA . PHE A 1 280 ? -3.844 -2.175 -4.909 1.00 89.56 280 PHE A CA 1
ATOM 2268 C C . PHE A 1 280 ? -4.164 -2.289 -3.411 1.00 89.56 280 PHE A C 1
ATOM 2270 O O . PHE A 1 280 ? -5.191 -1.791 -2.949 1.00 89.56 280 PHE A O 1
ATOM 2277 N N . LEU A 1 281 ? -3.296 -2.937 -2.630 1.00 90.62 281 LEU A N 1
ATOM 2278 C CA . LEU A 1 281 ? -3.507 -3.073 -1.191 1.00 90.62 281 LEU A CA 1
ATOM 2279 C C . LEU A 1 281 ? -3.422 -1.725 -0.462 1.00 90.62 281 LEU A C 1
ATOM 2281 O O . LEU A 1 281 ? -4.245 -1.465 0.417 1.00 90.62 281 LEU A O 1
ATOM 2285 N N . TYR A 1 282 ? -2.482 -0.853 -0.833 1.00 90.06 282 TYR A N 1
ATOM 2286 C CA . TYR A 1 282 ? -2.407 0.490 -0.253 1.00 90.06 282 TYR A CA 1
ATOM 2287 C C . TYR A 1 282 ? -3.583 1.378 -0.674 1.00 90.06 282 TYR A C 1
ATOM 2289 O O . TYR A 1 282 ? -4.093 2.122 0.166 1.00 90.06 282 TYR A O 1
ATOM 2297 N N . ASP A 1 283 ? -4.076 1.258 -1.907 1.00 88.31 283 ASP A N 1
ATOM 2298 C CA . ASP A 1 283 ? -5.285 1.958 -2.357 1.00 88.31 283 ASP A CA 1
ATOM 2299 C C . ASP A 1 283 ? -6.517 1.564 -1.541 1.00 88.31 283 ASP A C 1
ATOM 2301 O O . ASP A 1 283 ? -7.306 2.421 -1.129 1.00 88.31 283 ASP A O 1
ATOM 2305 N N . VAL A 1 284 ? -6.665 0.271 -1.238 1.00 88.88 284 VAL A N 1
ATOM 2306 C CA . VAL A 1 284 ? -7.726 -0.221 -0.349 1.00 88.88 284 VAL A CA 1
ATOM 2307 C C . VAL A 1 284 ? -7.609 0.430 1.029 1.00 88.88 284 VAL A C 1
ATOM 2309 O O . VAL A 1 284 ? -8.604 0.924 1.564 1.00 88.88 284 VAL A O 1
ATOM 2312 N N . MET A 1 285 ? -6.406 0.471 1.606 1.00 90.12 285 MET A N 1
ATOM 2313 C CA . MET A 1 285 ? -6.192 1.095 2.914 1.00 90.12 285 MET A CA 1
ATOM 2314 C C . MET A 1 285 ? -6.492 2.597 2.893 1.00 90.12 285 MET A C 1
ATOM 2316 O O . MET A 1 285 ? -7.161 3.108 3.793 1.00 90.12 285 MET A O 1
ATOM 2320 N N . ASP A 1 286 ? -6.054 3.315 1.860 1.00 89.44 286 ASP A N 1
ATOM 2321 C CA . ASP A 1 286 ? -6.314 4.747 1.714 1.00 89.44 286 ASP A CA 1
ATOM 2322 C C . ASP A 1 286 ? -7.811 5.045 1.576 1.00 89.44 286 ASP A C 1
ATOM 2324 O O . ASP A 1 286 ? -8.338 5.955 2.226 1.00 89.44 286 ASP A O 1
ATOM 2328 N N . TYR A 1 287 ? -8.523 4.227 0.797 1.00 88.69 287 TYR A N 1
ATOM 2329 C CA . TYR A 1 287 ? -9.975 4.296 0.681 1.00 88.69 287 TYR A CA 1
ATOM 2330 C C . TYR A 1 287 ? -10.661 4.164 2.049 1.00 88.69 287 TYR A C 1
ATOM 2332 O O . TYR A 1 287 ? -11.512 4.989 2.397 1.00 88.69 287 TYR A O 1
ATOM 2340 N N . GLN A 1 288 ? -10.266 3.183 2.866 1.00 89.19 288 GLN A N 1
ATOM 2341 C CA . GLN A 1 288 ? -10.832 3.024 4.209 1.00 89.19 288 GLN A CA 1
ATOM 2342 C C . GLN A 1 288 ? -10.481 4.197 5.126 1.00 89.19 288 GLN A C 1
ATOM 2344 O O . GLN A 1 288 ? -11.348 4.734 5.820 1.00 89.19 288 GLN A O 1
ATOM 2349 N N . LYS A 1 289 ? -9.234 4.671 5.080 1.00 90.38 289 LYS A N 1
ATOM 2350 C CA . LYS A 1 289 ? -8.778 5.816 5.875 1.00 90.38 289 LYS A CA 1
ATOM 2351 C C . LYS A 1 289 ? -9.580 7.083 5.570 1.00 90.38 289 LYS A C 1
ATOM 2353 O O . LYS A 1 289 ? -9.953 7.802 6.499 1.00 90.38 289 LYS A O 1
ATOM 2358 N N . LYS A 1 290 ? -9.921 7.330 4.301 1.00 91.94 290 LYS A N 1
ATOM 2359 C CA . LYS A 1 290 ? -10.780 8.453 3.877 1.00 91.94 290 LYS A CA 1
ATOM 2360 C C . LYS A 1 290 ? -12.193 8.381 4.472 1.00 91.94 290 LYS A C 1
ATOM 2362 O O . LYS A 1 290 ? -12.798 9.418 4.741 1.00 91.94 290 LYS A O 1
ATOM 2367 N N . ARG A 1 291 ? -12.712 7.179 4.745 1.00 93.06 291 ARG A N 1
ATOM 2368 C CA . ARG A 1 291 ? -14.036 6.969 5.366 1.00 93.06 291 ARG A CA 1
ATOM 2369 C C . ARG A 1 291 ? -14.044 7.178 6.883 1.00 93.06 291 ARG A C 1
ATOM 2371 O O . ARG A 1 291 ? -15.123 7.374 7.445 1.00 93.06 291 ARG A O 1
ATOM 2378 N N . LYS A 1 292 ? -12.874 7.186 7.540 1.00 94.25 292 LYS A N 1
ATOM 2379 C CA . LYS A 1 292 ? -12.731 7.257 9.006 1.00 94.25 292 LYS A CA 1
ATOM 2380 C C . LYS A 1 292 ? -13.573 8.364 9.638 1.00 94.25 292 LYS A C 1
ATOM 2382 O O . LYS A 1 292 ? -14.354 8.087 10.536 1.00 94.25 292 LYS A O 1
ATOM 2387 N N . ASN A 1 293 ? -13.435 9.607 9.175 1.00 94.25 293 ASN A N 1
ATOM 2388 C CA . ASN A 1 293 ? -14.076 10.757 9.828 1.00 94.25 293 ASN A CA 1
ATOM 2389 C C . ASN A 1 293 ? -15.608 10.673 9.772 1.00 94.25 293 ASN A C 1
ATOM 2391 O O . ASN A 1 293 ? -16.279 10.966 10.759 1.00 94.25 293 ASN A O 1
ATOM 2395 N N . LYS A 1 294 ? -16.155 10.226 8.634 1.00 95.75 294 LYS A N 1
ATOM 2396 C CA . LYS A 1 294 ? -17.596 10.017 8.469 1.00 95.75 294 LYS A CA 1
ATOM 2397 C C . LYS A 1 294 ? -18.101 8.939 9.427 1.00 95.75 294 LYS A C 1
ATOM 2399 O O . LYS A 1 294 ? -19.071 9.165 10.140 1.00 95.75 294 LYS A O 1
ATOM 2404 N N . LEU A 1 295 ? -17.424 7.793 9.479 1.00 95.00 295 LEU A N 1
ATOM 2405 C CA . LEU A 1 295 ? -17.831 6.689 10.351 1.00 95.00 295 LEU A CA 1
ATOM 2406 C C . LEU A 1 295 ? -17.620 6.987 11.832 1.00 95.00 295 LEU A C 1
ATOM 2408 O O . LEU A 1 295 ? -18.420 6.555 12.649 1.00 95.00 295 LEU A O 1
ATOM 2412 N N . TYR A 1 296 ? -16.602 7.767 12.187 1.00 95.44 296 TYR A N 1
ATOM 2413 C CA . TYR A 1 296 ? -16.424 8.239 13.556 1.00 95.44 296 TYR A CA 1
ATOM 2414 C C . TYR A 1 296 ? -17.609 9.109 13.993 1.00 95.44 296 TYR A C 1
ATOM 2416 O O . TYR A 1 296 ? -18.150 8.916 15.076 1.00 95.44 296 TYR A O 1
ATOM 2424 N N . ALA A 1 297 ? -18.086 10.011 13.129 1.00 94.56 297 ALA A N 1
ATOM 2425 C CA . ALA A 1 297 ? -19.298 10.778 13.407 1.00 94.56 297 ALA A CA 1
ATOM 2426 C C . ALA A 1 297 ? -20.547 9.880 13.525 1.00 94.56 297 ALA A C 1
ATOM 2428 O O . ALA A 1 297 ? -21.347 10.084 14.434 1.00 94.56 297 ALA A O 1
ATOM 2429 N N . GLU A 1 298 ? -20.693 8.867 12.658 1.00 95.44 298 GLU A N 1
ATOM 2430 C CA . GLU A 1 298 ? -21.787 7.883 12.744 1.00 95.44 298 GLU A CA 1
ATOM 2431 C C . GLU A 1 298 ? -21.748 7.089 14.063 1.00 95.44 298 GLU A C 1
ATOM 2433 O O . GLU A 1 298 ? -22.785 6.952 14.708 1.00 95.44 298 GLU A O 1
ATOM 2438 N N . LEU A 1 299 ? -20.565 6.644 14.506 1.00 94.62 299 LEU A N 1
ATOM 2439 C CA . LEU A 1 299 ? -20.360 5.952 15.785 1.00 94.62 299 LEU A CA 1
ATOM 2440 C C . LEU A 1 299 ? -20.859 6.801 16.965 1.00 94.62 299 LEU A C 1
ATOM 2442 O O . LEU A 1 299 ? -21.587 6.314 17.826 1.00 94.62 299 LEU A O 1
ATOM 2446 N N . LEU A 1 300 ? -20.518 8.093 16.985 1.00 91.81 300 LEU A N 1
ATOM 2447 C CA . LEU A 1 300 ? -20.907 9.012 18.064 1.00 91.81 300 LEU A CA 1
ATOM 2448 C C . LEU A 1 300 ? -22.368 9.490 17.993 1.00 91.81 300 LEU A C 1
ATOM 2450 O O . LEU A 1 300 ? -22.875 10.088 18.957 1.00 91.81 300 LEU A O 1
ATOM 2454 N N . ALA A 1 301 ? -23.021 9.258 16.854 1.00 92.88 301 ALA A N 1
ATOM 2455 C CA . ALA A 1 301 ? -24.427 9.547 16.601 1.00 92.88 301 ALA A CA 1
ATOM 2456 C C . ALA A 1 301 ? -25.344 8.337 16.846 1.00 92.88 301 ALA A C 1
ATOM 2458 O O . ALA A 1 301 ? -26.561 8.472 16.697 1.00 92.88 301 ALA A O 1
ATOM 2459 N N . LEU A 1 302 ? -24.792 7.179 17.232 1.00 92.31 302 LEU A N 1
ATOM 2460 C CA . LEU A 1 302 ? -25.586 6.007 17.593 1.00 92.31 302 LEU A CA 1
ATOM 2461 C C . LEU A 1 302 ? -26.582 6.320 18.726 1.00 92.31 302 LEU A C 1
ATOM 2463 O O . LEU A 1 302 ? -26.355 7.247 19.519 1.00 92.31 302 LEU A O 1
ATOM 2467 N N . PRO A 1 303 ? -27.692 5.559 18.814 1.00 88.94 303 PRO A N 1
ATOM 2468 C CA . PRO A 1 303 ? -28.705 5.763 19.837 1.00 88.94 303 PRO A CA 1
ATOM 2469 C C . PRO A 1 303 ? -28.100 5.839 21.238 1.00 88.94 303 PRO A C 1
ATOM 2471 O O . PRO A 1 303 ? -27.169 5.112 21.580 1.00 88.94 303 PRO A O 1
ATOM 2474 N N . HIS A 1 304 ? -28.652 6.727 22.064 1.00 89.75 304 HIS A N 1
ATOM 2475 C CA . HIS A 1 304 ? -28.211 6.854 23.444 1.00 89.75 304 HIS A CA 1
ATOM 2476 C C . HIS A 1 304 ? -28.592 5.595 24.229 1.00 89.75 304 HIS A C 1
ATOM 2478 O O . HIS A 1 304 ? -29.762 5.399 24.560 1.00 89.75 304 HIS A O 1
ATOM 2484 N N . ILE A 1 305 ? -27.594 4.785 24.564 1.00 89.69 305 ILE A N 1
ATOM 2485 C CA . ILE A 1 305 ? -27.745 3.543 25.321 1.00 89.69 305 ILE A CA 1
ATOM 2486 C C . ILE A 1 305 ? -26.902 3.654 26.587 1.00 89.69 305 ILE A C 1
ATOM 2488 O O . ILE A 1 305 ? -25.802 4.201 26.556 1.00 89.69 305 ILE A O 1
ATOM 2492 N N . ARG A 1 306 ? -27.424 3.152 27.706 1.00 88.50 306 ARG A N 1
ATOM 2493 C CA . ARG A 1 306 ? -26.685 3.107 28.969 1.00 88.50 306 ARG A CA 1
ATOM 2494 C C . ARG A 1 306 ? -26.147 1.705 29.183 1.00 88.50 306 ARG A C 1
ATOM 2496 O O . ARG A 1 306 ? -26.925 0.757 29.227 1.00 88.50 306 ARG A O 1
ATOM 2503 N N . TYR A 1 307 ? -24.834 1.590 29.316 1.00 87.25 307 TYR A N 1
ATOM 2504 C CA . TYR A 1 307 ? -24.152 0.319 29.530 1.00 87.25 307 TYR A CA 1
ATOM 2505 C C . TYR A 1 307 ? -24.012 0.003 31.024 1.00 87.25 307 TYR A C 1
ATOM 2507 O O . TYR A 1 307 ? -23.650 0.878 31.813 1.00 87.25 307 TYR A O 1
ATOM 2515 N N . GLY A 1 308 ? -24.245 -1.254 31.404 1.00 81.62 308 GLY A N 1
ATOM 2516 C CA . GLY A 1 308 ? -23.910 -1.776 32.729 1.00 81.62 308 GLY A CA 1
ATOM 2517 C C . GLY A 1 308 ? -24.867 -2.859 33.222 1.00 81.62 308 GLY A C 1
ATOM 2518 O O . GLY A 1 308 ? -25.799 -3.257 32.533 1.00 81.62 308 GLY A O 1
ATOM 2519 N N . GLU A 1 309 ? -24.649 -3.324 34.449 1.00 69.12 309 GLU A N 1
ATOM 2520 C CA . GLU A 1 309 ? -25.577 -4.223 35.141 1.00 69.12 309 GLU A CA 1
ATOM 2521 C C . GLU A 1 309 ? -26.693 -3.387 35.785 1.00 69.12 309 GLU A C 1
ATOM 2523 O O . GLU A 1 309 ? -26.394 -2.495 36.583 1.00 69.12 309 GLU A O 1
ATOM 2528 N N . GLY A 1 310 ? -27.960 -3.648 35.436 1.00 65.62 310 GLY A N 1
ATOM 2529 C CA . GLY A 1 310 ? -29.125 -2.905 35.931 1.00 65.62 310 GLY A CA 1
ATOM 2530 C C . GLY A 1 310 ? -29.103 -2.721 37.450 1.00 65.62 310 GLY A C 1
ATOM 2531 O O . GLY A 1 310 ? -29.010 -3.687 38.207 1.00 65.62 310 GLY A O 1
ATOM 2532 N N . LYS A 1 311 ? -29.176 -1.467 37.908 1.00 65.38 311 LYS A N 1
ATOM 2533 C CA . LYS A 1 311 ? -29.017 -1.110 39.325 1.00 65.38 311 LYS A CA 1
ATOM 2534 C C . LYS A 1 311 ? -30.118 -0.177 39.796 1.00 65.38 311 LYS A C 1
ATOM 2536 O O . LYS A 1 311 ? -30.558 0.727 39.083 1.00 65.38 311 LYS A O 1
ATOM 2541 N N . TYR A 1 312 ? -30.523 -0.378 41.045 1.00 59.25 312 TYR A N 1
ATOM 2542 C CA . TYR A 1 312 ? -31.313 0.597 41.780 1.00 59.25 312 TYR A CA 1
ATOM 2543 C C . TYR A 1 312 ? -30.382 1.658 42.356 1.00 59.25 312 TYR A C 1
ATOM 2545 O O . TYR A 1 312 ? -29.456 1.347 43.103 1.00 59.25 312 TYR A O 1
ATOM 2553 N N . PHE A 1 313 ? -30.645 2.921 42.041 1.00 64.69 313 PHE A N 1
ATOM 2554 C CA . PHE A 1 313 ? -29.949 4.046 42.654 1.00 64.69 313 PHE A CA 1
ATOM 2555 C C . PHE A 1 313 ? -30.973 5.099 43.073 1.00 64.69 313 PHE A C 1
ATOM 2557 O O . PHE A 1 313 ? -31.836 5.491 42.288 1.00 64.69 313 PHE A O 1
ATOM 2564 N N . LYS A 1 314 ? -30.926 5.520 44.344 1.00 68.44 314 LYS A N 1
ATOM 2565 C CA . LYS A 1 314 ? -31.896 6.460 44.946 1.00 68.44 314 LYS A CA 1
ATOM 2566 C C . LYS A 1 314 ? -33.370 6.100 44.659 1.00 68.44 314 LYS A C 1
ATOM 2568 O O . LYS A 1 314 ? -34.172 6.966 44.324 1.00 68.44 314 LYS A O 1
ATOM 2573 N N . GLY A 1 315 ? -33.719 4.813 44.743 1.00 69.88 315 GLY A N 1
ATOM 2574 C CA . GLY A 1 315 ? -35.094 4.328 44.548 1.00 69.88 315 GLY A CA 1
ATOM 2575 C C . GLY A 1 315 ? -35.586 4.278 43.095 1.00 69.88 315 GLY A C 1
ATOM 2576 O O . GLY A 1 315 ? -36.741 3.931 42.870 1.00 69.88 315 GLY A O 1
ATOM 2577 N N . LYS A 1 316 ? -34.740 4.584 42.100 1.00 68.56 316 LYS A N 1
ATOM 2578 C CA . LYS A 1 316 ? -35.055 4.416 40.672 1.00 68.56 316 LYS A CA 1
ATOM 2579 C C . LYS A 1 316 ? -34.262 3.252 40.088 1.00 68.56 316 LYS A C 1
ATOM 2581 O O . LYS A 1 316 ? -33.060 3.148 40.329 1.00 68.56 316 LYS A O 1
ATOM 2586 N N . TYR A 1 317 ? -34.935 2.400 39.316 1.00 70.69 317 TYR A N 1
ATOM 2587 C CA . TYR A 1 317 ? -34.270 1.390 38.500 1.00 70.69 317 TYR A CA 1
ATOM 2588 C C . TYR A 1 317 ? -33.719 2.050 37.239 1.00 70.69 317 TYR A C 1
ATOM 2590 O O . TYR A 1 317 ? -34.450 2.724 36.509 1.00 70.69 317 TYR A O 1
ATOM 2598 N N . TYR A 1 318 ? -32.426 1.876 36.998 1.00 71.38 318 TYR A N 1
ATOM 2599 C CA . TYR A 1 318 ? -31.789 2.332 35.774 1.00 71.38 318 TYR A CA 1
ATOM 2600 C C . TYR A 1 318 ? -31.756 1.158 34.802 1.00 71.38 318 TYR A C 1
ATOM 2602 O O . TYR A 1 318 ? -31.110 0.150 35.081 1.00 71.38 318 TYR A O 1
ATOM 2610 N N . ASN A 1 319 ? -32.462 1.300 33.675 1.00 77.06 319 ASN A N 1
ATOM 2611 C CA . ASN A 1 319 ? -32.399 0.333 32.586 1.00 77.06 319 ASN A CA 1
ATOM 2612 C C . ASN A 1 319 ? -31.014 0.439 31.932 1.00 77.06 319 ASN A C 1
ATOM 2614 O O . ASN A 1 319 ? -30.730 1.426 31.246 1.00 77.06 319 ASN A O 1
ATOM 2618 N N . LEU A 1 320 ? -30.145 -0.514 32.256 1.00 85.19 320 LEU A N 1
ATOM 2619 C CA . LEU A 1 320 ? -28.789 -0.636 31.738 1.00 85.19 320 LEU A CA 1
ATOM 2620 C C . LEU A 1 320 ? -28.736 -1.901 30.890 1.00 85.19 320 LEU A C 1
ATOM 2622 O O . LEU A 1 320 ? -29.260 -2.934 31.301 1.00 85.19 320 LEU A O 1
ATOM 2626 N N . GLU A 1 321 ? -28.132 -1.792 29.715 1.00 89.06 321 GLU A N 1
ATOM 2627 C CA . GLU A 1 321 ? -28.037 -2.885 28.756 1.00 89.06 321 GLU A CA 1
ATOM 2628 C C . GLU A 1 321 ? -26.659 -3.547 28.833 1.00 89.06 321 GLU A C 1
ATOM 2630 O O . GLU A 1 321 ? -25.620 -2.888 28.970 1.00 89.06 321 GLU A O 1
ATOM 2635 N N . SER A 1 322 ? -26.660 -4.871 28.720 1.00 88.50 322 SER A N 1
ATOM 2636 C CA . SER A 1 322 ? -25.457 -5.689 28.632 1.00 88.50 322 SER A CA 1
ATOM 2637 C C . SER A 1 322 ? -24.772 -5.547 27.269 1.00 88.50 322 SER A C 1
ATOM 2639 O O . SER A 1 322 ? -25.367 -5.126 26.274 1.00 88.50 322 SER A O 1
ATOM 2641 N N . ARG A 1 323 ? -23.504 -5.970 27.196 1.00 88.75 323 ARG A N 1
ATOM 2642 C CA . ARG A 1 323 ? -22.737 -6.030 25.940 1.00 88.75 323 ARG A CA 1
ATOM 2643 C C . ARG A 1 323 ? -23.497 -6.774 24.833 1.00 88.75 323 ARG A C 1
ATOM 2645 O O . ARG A 1 323 ? -23.544 -6.302 23.698 1.00 88.75 323 ARG A O 1
ATOM 2652 N N . ASP A 1 324 ? -24.094 -7.916 25.163 1.00 88.94 324 ASP A N 1
ATOM 2653 C CA . ASP A 1 324 ? -24.756 -8.776 24.180 1.00 88.94 324 ASP A CA 1
ATOM 2654 C C . ASP A 1 324 ? -26.071 -8.178 23.667 1.00 88.94 324 ASP A C 1
ATOM 2656 O O . ASP A 1 324 ? -26.405 -8.350 22.495 1.00 88.94 324 ASP A O 1
ATOM 2660 N N . GLU A 1 325 ? -26.802 -7.443 24.508 1.00 92.25 325 GLU A N 1
ATOM 2661 C CA . GLU A 1 325 ? -27.998 -6.702 24.090 1.00 92.25 325 GLU A CA 1
ATOM 2662 C C . GLU A 1 325 ? -27.633 -5.547 23.157 1.00 92.25 325 GLU A C 1
ATOM 2664 O O . GLU A 1 325 ? -28.244 -5.393 22.098 1.00 92.25 325 GLU A O 1
ATOM 2669 N N . ILE A 1 326 ? -26.582 -4.795 23.500 1.00 92.38 326 ILE A N 1
ATOM 2670 C CA . ILE A 1 326 ? -26.076 -3.672 22.705 1.00 92.38 326 ILE A CA 1
ATOM 2671 C C . ILE A 1 326 ? -25.655 -4.145 21.307 1.00 92.38 326 ILE A C 1
ATOM 2673 O O . ILE A 1 326 ? -26.144 -3.620 20.309 1.00 92.38 326 ILE A O 1
ATOM 2677 N N . ILE A 1 327 ? -24.807 -5.173 21.204 1.00 91.75 327 ILE A N 1
ATOM 2678 C CA . ILE A 1 327 ? -24.281 -5.650 19.909 1.00 91.75 327 ILE A CA 1
ATOM 2679 C C . ILE A 1 327 ? -25.394 -6.209 19.002 1.00 91.75 327 ILE A C 1
ATOM 2681 O O . ILE A 1 327 ? -25.278 -6.159 17.777 1.00 91.75 327 ILE A O 1
ATOM 2685 N N . ARG A 1 328 ? -26.500 -6.708 19.573 1.00 94.12 328 ARG A N 1
ATOM 2686 C CA . ARG A 1 328 ? -27.642 -7.238 18.806 1.00 94.12 328 ARG A CA 1
ATOM 2687 C C . ARG A 1 328 ? -28.553 -6.162 18.216 1.00 94.12 328 ARG A C 1
ATOM 2689 O O . ARG A 1 328 ? -29.397 -6.501 17.384 1.00 94.12 328 ARG A O 1
ATOM 2696 N N . LYS A 1 329 ? -28.412 -4.893 18.609 1.00 94.81 329 LYS A N 1
ATOM 2697 C CA . LYS A 1 329 ? -29.234 -3.806 18.060 1.00 94.81 329 LYS A CA 1
ATOM 2698 C C . LYS A 1 329 ? -28.982 -3.621 16.566 1.00 94.81 329 LYS A C 1
ATOM 2700 O O . LYS A 1 329 ? -27.845 -3.680 16.094 1.00 94.81 329 LYS A O 1
ATOM 2705 N N . ALA A 1 330 ? -30.057 -3.367 15.823 1.00 95.06 330 ALA A N 1
ATOM 2706 C CA . ALA A 1 330 ? -30.023 -3.284 14.366 1.00 95.06 330 ALA A CA 1
ATOM 2707 C C . ALA A 1 330 ? -29.096 -2.163 13.867 1.00 95.06 330 ALA A C 1
ATOM 2709 O O . ALA A 1 330 ? -28.356 -2.360 12.907 1.00 95.06 330 ALA A O 1
ATOM 2710 N N . GLU A 1 331 ? -29.087 -1.016 14.544 1.00 94.12 331 GLU A N 1
ATOM 2711 C CA . GLU A 1 331 ? -28.258 0.145 14.215 1.00 94.12 331 GLU A CA 1
ATOM 2712 C C . GLU A 1 331 ? -26.767 -0.145 14.415 1.00 94.12 331 GLU A C 1
ATOM 2714 O O . GLU A 1 331 ? -25.940 0.273 13.606 1.00 94.12 331 GLU A O 1
ATOM 2719 N N . ILE A 1 332 ? -26.426 -0.902 15.464 1.00 93.88 332 ILE A N 1
ATOM 2720 C CA . ILE A 1 332 ? -25.045 -1.304 15.753 1.00 93.88 332 ILE A CA 1
ATOM 2721 C C . ILE A 1 332 ? -24.580 -2.347 14.745 1.00 93.88 332 ILE A C 1
ATOM 2723 O O . ILE A 1 332 ? -23.485 -2.222 14.202 1.00 93.88 332 ILE A O 1
ATOM 2727 N N . LYS A 1 333 ? -25.429 -3.323 14.415 1.00 93.56 333 LYS A N 1
ATOM 2728 C CA . LYS A 1 333 ? -25.129 -4.296 13.362 1.00 93.56 333 LYS A CA 1
ATOM 2729 C C . LYS A 1 333 ? -24.912 -3.615 12.007 1.00 93.56 333 LYS A C 1
ATOM 2731 O O . LYS A 1 333 ? -23.918 -3.886 11.344 1.00 93.56 333 LYS A O 1
ATOM 2736 N N . LEU A 1 334 ? -25.779 -2.668 11.644 1.00 92.88 334 LEU A N 1
ATOM 2737 C CA . LEU A 1 334 ? -25.646 -1.889 10.412 1.00 92.88 334 LEU A CA 1
ATOM 2738 C C . LEU A 1 334 ? -24.365 -1.042 10.394 1.00 92.88 334 LEU A C 1
ATOM 2740 O O . LEU A 1 334 ? -23.773 -0.852 9.335 1.00 92.88 334 LEU A O 1
ATOM 2744 N N . PHE A 1 335 ? -23.942 -0.512 11.544 1.00 94.25 335 PHE A N 1
ATOM 2745 C CA . PHE A 1 335 ? -22.663 0.183 11.666 1.00 94.25 335 PHE A CA 1
ATOM 2746 C C . PHE A 1 335 ? -21.482 -0.775 11.463 1.00 94.25 335 PHE A C 1
ATOM 2748 O O . PHE A 1 335 ? -20.600 -0.486 10.656 1.00 94.25 335 PHE A O 1
ATOM 2755 N N . LEU A 1 336 ? -21.490 -1.925 12.143 1.00 91.94 336 LEU A N 1
ATOM 2756 C CA . LEU A 1 336 ? -20.442 -2.942 12.039 1.00 91.94 336 LEU A CA 1
ATOM 2757 C C . LEU A 1 336 ? -20.296 -3.470 10.605 1.00 91.94 336 LEU A C 1
ATOM 2759 O O . LEU A 1 336 ? -19.174 -3.595 10.125 1.00 91.94 336 LEU A O 1
ATOM 2763 N N . ASP A 1 337 ? -21.402 -3.667 9.880 1.00 89.88 337 ASP A N 1
ATOM 2764 C CA . ASP A 1 337 ? -21.398 -4.116 8.479 1.00 89.88 337 ASP A CA 1
ATOM 2765 C C . ASP A 1 337 ? -20.675 -3.137 7.525 1.00 89.88 337 ASP A C 1
ATOM 2767 O O . ASP A 1 337 ? -20.242 -3.523 6.435 1.00 89.88 337 ASP A O 1
ATOM 2771 N N . LYS A 1 338 ? -20.512 -1.862 7.912 1.00 90.50 338 LYS A N 1
ATOM 2772 C CA . LYS A 1 338 ? -19.781 -0.852 7.122 1.00 90.50 338 LYS A CA 1
ATOM 2773 C C . LYS A 1 338 ? -18.272 -0.864 7.368 1.00 90.50 338 LYS A C 1
ATOM 2775 O O . LYS A 1 338 ? -17.550 -0.195 6.610 1.00 90.50 338 LYS A O 1
ATOM 2780 N N . CYS A 1 339 ? -17.816 -1.548 8.413 1.00 91.38 339 CYS A N 1
ATOM 2781 C CA . CYS A 1 339 ? -16.456 -1.480 8.926 1.00 91.38 339 CYS A CA 1
ATOM 2782 C C . CYS A 1 339 ? -15.695 -2.779 8.651 1.00 91.38 339 CYS A C 1
ATOM 2784 O O . CYS A 1 339 ? -16.189 -3.875 8.891 1.00 91.38 339 CYS A O 1
ATOM 2786 N N . ASP A 1 340 ? -14.465 -2.645 8.162 1.00 92.44 340 ASP A N 1
ATOM 2787 C CA . ASP A 1 340 ? -13.500 -3.741 8.137 1.00 92.44 340 ASP A CA 1
ATOM 2788 C C . ASP A 1 340 ? -12.560 -3.645 9.353 1.00 92.44 340 ASP A C 1
ATOM 2790 O O . ASP A 1 340 ? -12.645 -2.702 10.150 1.00 92.44 340 ASP A O 1
ATOM 2794 N N . SER A 1 341 ? -11.669 -4.622 9.534 1.00 92.88 341 SER A N 1
ATOM 2795 C CA . SER A 1 341 ? -10.774 -4.655 10.697 1.00 92.88 341 SER A CA 1
ATOM 2796 C C . SER A 1 341 ? -9.847 -3.439 10.750 1.00 92.88 341 SER A C 1
ATOM 2798 O O . SER A 1 341 ? -9.591 -2.918 11.835 1.00 92.88 341 SER A O 1
ATOM 2800 N N . TYR A 1 342 ? -9.385 -2.946 9.595 1.00 94.25 342 TYR A N 1
ATOM 2801 C CA . TYR A 1 342 ? -8.528 -1.761 9.526 1.00 94.25 342 TYR A CA 1
ATOM 2802 C C . TYR A 1 342 ? -9.270 -0.503 9.984 1.00 94.25 342 TYR A C 1
ATOM 2804 O O . TYR A 1 342 ? -8.765 0.279 10.789 1.00 94.25 342 TYR A O 1
ATOM 2812 N N . LEU A 1 343 ? -10.497 -0.326 9.502 1.00 93.81 343 LEU A N 1
ATOM 2813 C CA . LEU A 1 343 ? -11.357 0.798 9.832 1.00 93.81 343 LEU A CA 1
ATOM 2814 C C . LEU A 1 343 ? -11.740 0.784 11.314 1.00 93.81 343 LEU A C 1
ATOM 2816 O O . LEU A 1 343 ? -11.660 1.815 11.979 1.00 93.81 343 LEU A O 1
ATOM 2820 N N . MET A 1 344 ? -12.067 -0.390 11.858 1.00 94.94 344 MET A N 1
ATOM 2821 C CA . MET A 1 344 ? -12.296 -0.569 13.293 1.00 94.94 344 MET A CA 1
ATOM 2822 C C . MET A 1 344 ? -11.059 -0.206 14.120 1.00 94.94 344 MET A C 1
ATOM 2824 O O . MET A 1 344 ? -11.181 0.481 15.135 1.00 94.94 344 MET A O 1
ATOM 2828 N N . PHE A 1 345 ? -9.865 -0.601 13.670 1.00 95.12 345 PHE A N 1
ATOM 2829 C CA . PHE A 1 345 ? -8.613 -0.261 14.341 1.00 95.12 345 PHE A CA 1
ATOM 2830 C C . PHE A 1 345 ? -8.366 1.253 14.383 1.00 95.12 345 PHE A C 1
ATOM 2832 O O . PHE A 1 345 ? -8.122 1.809 15.455 1.00 95.12 345 PHE A O 1
ATOM 2839 N N . ILE A 1 346 ? -8.483 1.955 13.251 1.00 94.88 346 ILE A N 1
ATOM 2840 C CA . ILE A 1 346 ? -8.266 3.411 13.223 1.00 94.88 346 ILE A CA 1
ATOM 2841 C C . ILE A 1 346 ? -9.358 4.183 13.977 1.00 94.88 346 ILE A C 1
ATOM 2843 O O . ILE A 1 346 ? -9.069 5.235 14.549 1.00 94.88 346 ILE A O 1
ATOM 2847 N N . LEU A 1 347 ? -10.595 3.671 14.020 1.00 95.75 347 LEU A N 1
ATOM 2848 C CA . LEU A 1 347 ? -11.673 4.236 14.838 1.00 95.75 347 LEU A CA 1
ATOM 2849 C C . LEU A 1 347 ? -11.392 4.064 16.332 1.00 95.75 347 LEU A C 1
ATOM 2851 O O . LEU A 1 347 ? -11.574 5.021 17.083 1.00 95.75 347 LEU A O 1
ATOM 2855 N N . LYS A 1 348 ? -10.902 2.891 16.758 1.00 95.88 348 LYS A N 1
ATOM 2856 C CA . LYS A 1 348 ? -10.441 2.661 18.134 1.00 95.88 348 LYS A CA 1
ATOM 2857 C C . LYS A 1 348 ? -9.371 3.674 18.531 1.00 95.88 348 LYS A C 1
ATOM 2859 O O . LYS A 1 348 ? -9.500 4.306 19.577 1.00 95.88 348 LYS A O 1
ATOM 2864 N N . GLU A 1 349 ? -8.322 3.820 17.720 1.00 95.06 349 GLU A N 1
ATOM 2865 C CA . GLU A 1 349 ? -7.214 4.727 18.041 1.00 95.06 349 GLU A CA 1
ATOM 2866 C C . GLU A 1 349 ? -7.692 6.178 18.175 1.00 95.06 349 GLU A C 1
ATOM 2868 O O . GLU A 1 349 ? -7.313 6.868 19.124 1.00 95.06 349 GLU A O 1
ATOM 2873 N N . GLU A 1 350 ? -8.567 6.626 17.268 1.00 95.44 350 GLU A N 1
ATOM 2874 C CA . GLU A 1 350 ? -9.178 7.957 17.322 1.00 95.44 350 GLU A CA 1
ATOM 2875 C C . GLU A 1 350 ? -10.036 8.134 18.586 1.00 95.44 350 GLU A C 1
ATOM 2877 O O . GLU A 1 350 ? -9.894 9.141 19.281 1.00 95.44 350 GLU A O 1
ATOM 2882 N N . LEU A 1 351 ? -10.880 7.146 18.908 1.00 96.38 351 LEU A N 1
ATOM 2883 C CA . LEU A 1 351 ? -11.779 7.161 20.064 1.00 96.38 351 LEU A CA 1
ATOM 2884 C C . LEU A 1 351 ? -10.995 7.260 21.377 1.00 96.38 351 LEU A C 1
ATOM 2886 O O . LEU A 1 351 ? -11.240 8.164 22.173 1.00 96.38 351 LEU A O 1
ATOM 2890 N N . ILE A 1 352 ? -10.027 6.364 21.593 1.00 96.00 352 ILE A N 1
ATOM 2891 C CA . ILE A 1 352 ? -9.230 6.316 22.829 1.00 96.00 352 ILE A CA 1
ATOM 2892 C C . ILE A 1 352 ? -8.394 7.592 22.986 1.00 96.00 352 ILE A C 1
ATOM 2894 O O . ILE A 1 352 ? -8.224 8.092 24.098 1.00 96.00 352 ILE A O 1
ATOM 2898 N N . ALA A 1 353 ? -7.865 8.136 21.886 1.00 94.56 353 ALA A N 1
ATOM 2899 C CA . ALA A 1 353 ? -7.066 9.353 21.938 1.00 94.56 353 ALA A CA 1
ATOM 2900 C C . ALA A 1 353 ? -7.922 10.601 22.211 1.00 94.56 353 ALA A C 1
ATOM 2902 O O . ALA A 1 353 ? -7.617 11.364 23.129 1.00 94.56 353 ALA A O 1
ATOM 2903 N N . LYS A 1 354 ? -8.986 10.817 21.429 1.00 92.69 354 LYS A N 1
ATOM 2904 C CA . LYS A 1 354 ? -9.650 12.127 21.327 1.00 92.69 354 LYS A CA 1
ATOM 2905 C C . LYS A 1 354 ? -10.978 12.248 22.054 1.00 92.69 354 LYS A C 1
ATOM 2907 O O . LYS A 1 354 ? -11.421 13.369 22.266 1.00 92.69 354 LYS A O 1
ATOM 2912 N N . PHE A 1 355 ? -11.649 11.147 22.386 1.00 93.88 355 PHE A N 1
ATOM 2913 C CA . PHE A 1 355 ? -12.967 11.252 23.000 1.00 93.88 355 PHE A CA 1
ATOM 2914 C C . PHE A 1 355 ? -12.842 11.682 24.462 1.00 93.88 355 PHE A C 1
ATOM 2916 O O . PHE A 1 355 ? -12.203 10.989 25.258 1.00 93.88 355 PHE A O 1
ATOM 2923 N N . ASP A 1 356 ? -13.454 12.811 24.810 1.00 91.75 356 ASP A N 1
ATOM 2924 C CA . ASP A 1 356 ? -13.443 13.348 26.166 1.00 91.75 356 ASP A CA 1
ATOM 2925 C C . ASP A 1 356 ? -14.788 13.125 26.853 1.00 91.75 356 ASP A C 1
ATOM 2927 O O . ASP A 1 356 ? -15.865 13.319 26.288 1.00 91.75 356 ASP A O 1
ATOM 2931 N N . VAL A 1 357 ? -14.707 12.681 28.104 1.00 94.12 357 VAL A N 1
ATOM 2932 C CA . VAL A 1 357 ? -15.868 12.420 28.949 1.00 94.12 357 VAL A CA 1
ATOM 2933 C C . VAL A 1 357 ? -16.006 13.594 29.912 1.00 94.12 357 VAL A C 1
ATOM 2935 O O . VAL A 1 357 ? -15.340 13.630 30.943 1.00 94.12 357 VAL A O 1
ATOM 2938 N N . ASP A 1 358 ? -16.833 14.563 29.530 1.00 93.25 358 ASP A N 1
ATOM 2939 C CA . ASP A 1 358 ? -17.122 15.810 30.260 1.00 93.25 358 ASP A CA 1
ATOM 2940 C C . ASP A 1 358 ? -18.566 15.874 30.802 1.00 93.25 358 ASP A C 1
ATOM 2942 O O . ASP A 1 358 ? -18.983 16.857 31.423 1.00 93.25 358 ASP A O 1
ATOM 2946 N N . SER A 1 359 ? -19.342 14.810 30.581 1.00 93.75 359 SER A N 1
ATOM 2947 C CA . SER A 1 359 ? -20.709 14.641 31.059 1.00 93.75 359 SER A CA 1
ATOM 2948 C C . SER A 1 359 ? -21.067 13.159 31.166 1.00 93.75 359 SER A C 1
ATOM 2950 O O . SER A 1 359 ? -20.512 12.321 30.456 1.00 93.75 359 SER A O 1
ATOM 2952 N N . PHE A 1 360 ? -22.066 12.824 31.991 1.00 89.81 360 PHE A N 1
ATOM 2953 C CA . PHE A 1 360 ? -22.608 11.457 32.068 1.00 89.81 360 PHE A CA 1
ATOM 2954 C C . PHE A 1 360 ? -23.124 10.953 30.712 1.00 89.81 360 PHE A C 1
ATOM 2956 O O . PHE A 1 360 ? -22.972 9.786 30.377 1.00 89.81 360 PHE A O 1
ATOM 2963 N N . ARG A 1 361 ? -23.680 11.850 29.890 1.00 90.06 361 ARG A N 1
ATOM 2964 C CA . ARG A 1 361 ? -24.132 11.510 28.536 1.00 90.06 361 ARG A CA 1
ATOM 2965 C C . ARG A 1 361 ? -22.963 11.127 27.627 1.00 90.06 361 ARG A C 1
ATOM 2967 O O . ARG A 1 361 ? -23.086 10.204 26.827 1.00 90.06 361 ARG A O 1
ATOM 2974 N N . ASN A 1 362 ? -21.840 11.836 27.731 1.00 93.12 362 ASN A N 1
ATOM 2975 C CA . ASN A 1 362 ? -20.636 11.495 26.978 1.00 93.12 362 ASN A CA 1
ATOM 2976 C C . ASN A 1 362 ? -19.960 10.236 27.536 1.00 93.12 362 ASN A C 1
ATOM 2978 O O . ASN A 1 362 ? -19.426 9.460 26.750 1.00 93.12 362 ASN A O 1
ATOM 2982 N N . ALA A 1 363 ? -20.072 9.966 28.840 1.00 92.75 363 ALA A N 1
ATOM 2983 C CA . ALA A 1 363 ? -19.665 8.688 29.423 1.00 92.75 363 ALA A CA 1
ATOM 2984 C C . ALA A 1 363 ? -20.448 7.514 28.814 1.00 92.75 363 ALA A C 1
ATOM 2986 O O . ALA A 1 363 ? -19.834 6.555 28.354 1.00 92.75 363 ALA A O 1
ATOM 2987 N N . ASP A 1 364 ? -21.780 7.621 28.732 1.00 91.19 364 ASP A N 1
ATOM 2988 C CA . ASP A 1 364 ? -22.639 6.603 28.112 1.00 91.19 364 ASP A CA 1
ATOM 2989 C C . ASP A 1 364 ? -22.223 6.346 26.650 1.00 91.19 364 ASP A C 1
ATOM 2991 O O . ASP A 1 364 ? -21.987 5.205 26.251 1.00 91.19 364 ASP A O 1
ATOM 2995 N N . LYS A 1 365 ? -22.024 7.413 25.860 1.00 93.50 365 LYS A N 1
ATOM 2996 C CA . LYS A 1 365 ? -21.543 7.306 24.470 1.00 93.50 365 LYS A CA 1
ATOM 2997 C C . LYS A 1 365 ? -20.174 6.639 24.359 1.00 93.50 365 LYS A C 1
ATOM 2999 O O . LYS A 1 365 ? -19.970 5.811 23.469 1.00 93.50 365 LYS A O 1
ATOM 3004 N N . PHE A 1 366 ? -19.237 7.010 25.228 1.00 95.25 366 PHE A N 1
ATOM 3005 C CA . PHE A 1 366 ? -17.894 6.444 25.225 1.00 95.25 366 PHE A CA 1
ATOM 3006 C C . PHE A 1 366 ? -17.928 4.957 25.562 1.00 95.25 366 PHE A C 1
ATOM 3008 O O . PHE A 1 366 ? -17.355 4.163 24.827 1.00 95.25 366 PHE A O 1
ATOM 3015 N N . LEU A 1 367 ? -18.661 4.564 26.608 1.00 93.44 367 LEU A N 1
ATOM 3016 C CA . LEU A 1 367 ? -18.807 3.166 27.012 1.00 93.44 367 LEU A CA 1
ATOM 3017 C C . LEU A 1 367 ? -19.448 2.321 25.909 1.00 93.44 367 LEU A C 1
ATOM 3019 O O . LEU A 1 367 ? -18.912 1.273 25.569 1.00 93.44 367 LEU A O 1
ATOM 3023 N N . VAL A 1 368 ? -20.532 2.790 25.285 1.00 93.62 368 VAL A N 1
ATOM 3024 C CA . VAL A 1 368 ? -21.147 2.091 24.140 1.00 93.62 368 VAL A CA 1
ATOM 3025 C C . VAL A 1 368 ? -20.159 1.964 22.979 1.00 93.62 368 VAL A C 1
ATOM 3027 O O . VAL A 1 368 ? -20.047 0.899 22.376 1.00 93.62 368 VAL A O 1
ATOM 3030 N N . SER A 1 369 ? -19.389 3.017 22.696 1.00 95.31 369 SER A N 1
ATOM 3031 C CA . SER A 1 369 ? -18.356 2.976 21.657 1.00 95.31 369 SER A CA 1
ATOM 3032 C C . SER A 1 369 ? -17.260 1.960 21.991 1.00 95.31 369 SER A C 1
ATOM 3034 O O . SER A 1 369 ? -16.869 1.195 21.114 1.00 95.31 369 SER A O 1
ATOM 3036 N N . LEU A 1 370 ? -16.818 1.885 23.254 1.00 95.12 370 LEU A N 1
ATOM 3037 C CA . LEU A 1 370 ? -15.872 0.876 23.742 1.00 95.12 370 LEU A CA 1
ATOM 3038 C C . LEU A 1 370 ? -16.425 -0.550 23.631 1.00 95.12 370 LEU A C 1
ATOM 3040 O O . LEU A 1 370 ? -15.665 -1.468 23.337 1.00 95.12 370 LEU A O 1
ATOM 3044 N N . ILE A 1 371 ? -17.733 -0.737 23.825 1.00 93.62 371 ILE A N 1
ATOM 3045 C CA . ILE A 1 371 ? -18.405 -2.025 23.622 1.00 93.62 371 ILE A CA 1
ATOM 3046 C C . ILE A 1 371 ? -18.381 -2.447 22.149 1.00 93.62 371 ILE A C 1
ATOM 3048 O O . ILE A 1 371 ? -18.125 -3.612 21.851 1.00 93.62 371 ILE A O 1
ATOM 3052 N N . ILE A 1 372 ? -18.572 -1.508 21.223 1.00 94.12 372 ILE A N 1
ATOM 3053 C CA . ILE A 1 372 ? -18.527 -1.776 19.776 1.00 94.12 372 ILE A CA 1
ATOM 3054 C C . ILE A 1 372 ? -17.124 -2.207 19.324 1.00 94.12 372 ILE A C 1
ATOM 3056 O O . ILE A 1 372 ? -16.994 -3.064 18.453 1.00 94.12 372 ILE A O 1
ATOM 3060 N N . ILE A 1 373 ? -16.070 -1.652 19.928 1.00 94.31 373 ILE A N 1
ATOM 3061 C CA . ILE A 1 373 ? -14.673 -2.015 19.634 1.00 94.31 373 ILE A CA 1
ATOM 3062 C C . ILE A 1 373 ? -14.089 -3.046 20.613 1.00 94.31 373 ILE A C 1
ATOM 3064 O O . ILE A 1 373 ? -12.884 -3.290 20.592 1.00 94.31 373 ILE A O 1
ATOM 3068 N N . PHE A 1 374 ? -14.910 -3.643 21.480 1.00 94.19 374 PHE A N 1
ATOM 3069 C CA . PHE A 1 374 ? -14.454 -4.433 22.628 1.00 94.19 374 PHE A CA 1
ATOM 3070 C C . PHE A 1 374 ? -13.474 -5.544 22.238 1.00 94.19 374 PHE A C 1
ATOM 3072 O O . PHE A 1 374 ? -12.427 -5.727 22.866 1.00 94.19 374 PHE A O 1
ATOM 3079 N N . ASP A 1 375 ? -13.786 -6.259 21.159 1.00 91.31 375 ASP A N 1
ATOM 3080 C CA . ASP A 1 375 ? -13.035 -7.443 20.744 1.00 91.31 375 ASP A CA 1
ATOM 3081 C C . ASP A 1 375 ? -11.615 -7.098 20.275 1.00 91.31 375 ASP A C 1
ATOM 3083 O O . ASP A 1 375 ? -10.699 -7.901 20.460 1.00 91.31 375 ASP A O 1
ATOM 3087 N N . ILE A 1 376 ? -11.400 -5.874 19.781 1.00 92.00 376 ILE A N 1
ATOM 3088 C CA . ILE A 1 376 ? -10.103 -5.392 19.281 1.00 92.00 376 ILE A CA 1
ATOM 3089 C C . ILE A 1 376 ? -9.291 -4.598 20.320 1.00 92.00 376 ILE A C 1
ATOM 3091 O O . ILE A 1 376 ? -8.205 -4.104 20.002 1.00 92.00 376 ILE A O 1
ATOM 3095 N N . LEU A 1 377 ? -9.791 -4.467 21.556 1.00 93.81 377 LEU A N 1
ATOM 3096 C CA . LEU A 1 377 ? -9.047 -3.853 22.659 1.00 93.81 377 LEU A CA 1
ATOM 3097 C C . LEU A 1 377 ? -7.960 -4.802 23.177 1.00 93.81 377 LEU A C 1
ATOM 3099 O O . LEU A 1 377 ? -8.240 -5.949 23.555 1.00 93.81 377 LEU A O 1
ATOM 3103 N N . ASN A 1 378 ? -6.727 -4.299 23.233 1.00 92.38 378 ASN A N 1
ATOM 3104 C CA . ASN A 1 378 ? -5.566 -4.994 23.788 1.00 92.38 378 ASN A CA 1
ATOM 3105 C C . ASN A 1 378 ? -5.121 -4.397 25.139 1.00 92.38 378 ASN A C 1
ATOM 3107 O O . ASN A 1 378 ? -5.657 -3.398 25.617 1.00 92.38 378 ASN A O 1
ATOM 3111 N N . GLU A 1 379 ? -4.097 -4.992 25.753 1.00 93.50 379 GLU A N 1
ATOM 3112 C CA . GLU A 1 379 ? -3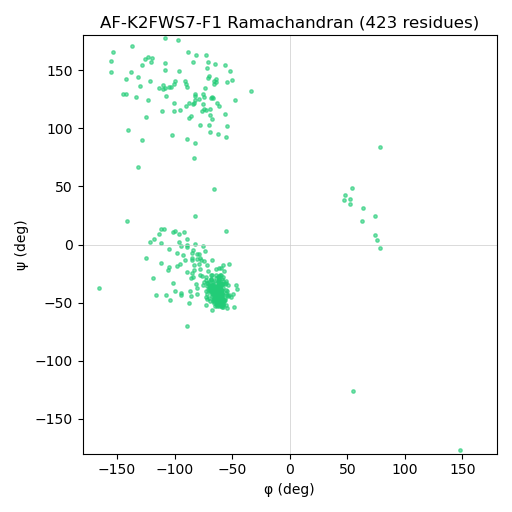.556 -4.564 27.054 1.00 93.50 379 GLU A CA 1
ATOM 3113 C C . GLU A 1 379 ? -3.139 -3.083 27.106 1.00 93.50 379 GLU A C 1
ATOM 3115 O O . GLU A 1 379 ? -3.369 -2.390 28.105 1.00 93.50 379 GLU A O 1
ATOM 3120 N N . LYS A 1 380 ? -2.543 -2.572 26.022 1.00 93.38 380 LYS A N 1
ATOM 3121 C CA . LYS A 1 380 ? -2.119 -1.168 25.937 1.00 93.38 380 LYS A CA 1
ATOM 3122 C C . LYS A 1 380 ? -3.327 -0.241 25.876 1.00 93.38 380 LYS A C 1
ATOM 3124 O O . LYS A 1 380 ? -3.313 0.807 26.519 1.00 93.38 380 LYS A O 1
ATOM 3129 N N . ASP A 1 381 ? -4.371 -0.638 25.156 1.00 95.25 381 ASP A N 1
ATOM 3130 C CA . ASP A 1 381 ? -5.617 0.121 25.049 1.00 95.25 381 ASP A CA 1
ATOM 3131 C C . ASP A 1 381 ? -6.305 0.242 26.410 1.00 95.25 381 ASP A C 1
ATOM 3133 O O . ASP A 1 381 ? -6.633 1.349 26.836 1.00 95.25 381 ASP A O 1
ATOM 3137 N N . ILE A 1 382 ? -6.438 -0.872 27.140 1.00 96.19 382 ILE A N 1
ATOM 3138 C CA . ILE A 1 382 ? -7.022 -0.880 28.491 1.00 96.19 382 ILE A CA 1
ATOM 3139 C C . ILE A 1 382 ? -6.234 0.027 29.435 1.00 96.19 382 ILE A C 1
ATOM 3141 O O . ILE A 1 382 ? -6.817 0.808 30.188 1.00 96.19 382 ILE A O 1
ATOM 3145 N N . THR A 1 383 ? -4.906 -0.027 29.355 1.00 95.50 383 THR A N 1
ATOM 3146 C CA . THR A 1 383 ? -4.026 0.829 30.153 1.00 95.50 383 THR A CA 1
ATOM 3147 C C . THR A 1 383 ? -4.246 2.315 29.844 1.00 95.50 383 THR A C 1
ATOM 3149 O O . THR A 1 383 ? -4.390 3.113 30.769 1.00 95.50 383 THR A O 1
ATOM 3152 N N . ARG A 1 384 ? -4.338 2.688 28.558 1.00 96.06 384 ARG A N 1
ATOM 3153 C CA . ARG A 1 384 ? -4.607 4.070 28.118 1.00 96.06 384 ARG A CA 1
ATOM 3154 C C . ARG A 1 384 ? -5.972 4.567 28.586 1.00 96.06 384 ARG A C 1
ATOM 3156 O O . ARG A 1 384 ? -6.066 5.681 29.094 1.00 96.06 384 ARG A O 1
ATOM 3163 N N . ILE A 1 385 ? -7.012 3.744 28.439 1.00 96.44 385 ILE A N 1
ATOM 3164 C CA . ILE A 1 385 ? -8.378 4.068 28.874 1.00 96.44 385 ILE A CA 1
ATOM 3165 C C . ILE A 1 385 ? -8.407 4.295 30.390 1.00 96.44 385 ILE A C 1
ATOM 3167 O O . ILE A 1 385 ? -8.954 5.297 30.854 1.00 96.44 385 ILE A O 1
ATOM 3171 N N . TYR A 1 386 ? -7.779 3.400 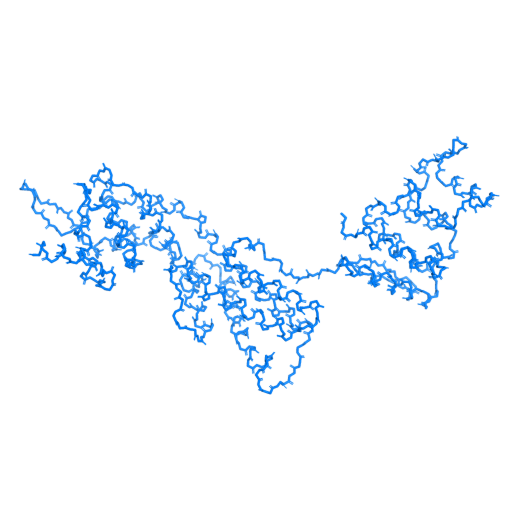31.159 1.00 95.62 386 TYR A N 1
ATOM 3172 C CA . TYR A 1 386 ? -7.674 3.538 32.608 1.00 95.62 386 TYR A CA 1
ATOM 3173 C C . TYR A 1 386 ? -6.971 4.838 33.002 1.00 95.62 386 TYR A C 1
ATOM 3175 O O . TYR A 1 386 ? -7.535 5.636 33.745 1.00 95.62 386 TYR A O 1
ATOM 3183 N N . ASP A 1 387 ? -5.769 5.091 32.480 1.00 95.19 387 ASP A N 1
ATOM 3184 C CA . ASP A 1 387 ? -5.005 6.282 32.854 1.00 95.19 387 ASP A CA 1
ATOM 3185 C C . ASP A 1 387 ? -5.723 7.584 32.487 1.00 95.19 387 ASP A C 1
ATOM 3187 O O . ASP A 1 387 ? -5.664 8.535 33.269 1.00 95.19 387 ASP A O 1
ATOM 3191 N N . LYS A 1 388 ? -6.442 7.614 31.355 1.00 94.31 388 LYS A N 1
ATOM 3192 C CA . LYS A 1 388 ? -7.215 8.785 30.921 1.00 94.31 388 LYS A CA 1
ATOM 3193 C C . LYS A 1 388 ? -8.412 9.073 31.836 1.00 94.31 388 LYS A C 1
ATOM 3195 O O . LYS A 1 388 ? -8.741 10.237 32.050 1.00 94.31 388 LYS A O 1
ATOM 3200 N N . HIS A 1 389 ? -9.057 8.044 32.392 1.00 93.81 389 HIS A N 1
ATOM 3201 C CA . HIS A 1 389 ? -10.352 8.197 33.069 1.00 93.81 389 HIS A CA 1
ATOM 3202 C C . HIS A 1 389 ? -10.395 7.771 34.545 1.00 93.81 389 HIS A C 1
ATOM 3204 O O . HIS A 1 389 ? -11.446 7.892 35.167 1.00 93.81 389 HIS A O 1
ATOM 3210 N N . LYS A 1 390 ? -9.286 7.327 35.151 1.00 92.00 390 LYS A N 1
ATOM 3211 C CA . LYS A 1 390 ? -9.240 6.850 36.553 1.00 92.00 390 LYS A CA 1
ATOM 3212 C C . LYS A 1 390 ? -9.711 7.854 37.612 1.00 92.00 390 LYS A C 1
ATOM 3214 O O . LYS A 1 390 ? -10.119 7.437 38.688 1.00 92.00 390 LYS A O 1
ATOM 3219 N N . TYR A 1 391 ? -9.673 9.154 37.317 1.00 91.19 391 TYR A N 1
ATOM 3220 C CA . TYR A 1 391 ? -10.156 10.220 38.209 1.00 91.19 391 TYR A CA 1
ATOM 3221 C C . TYR A 1 391 ? -11.412 10.923 37.675 1.00 91.19 391 TYR A C 1
ATOM 3223 O O . TYR A 1 391 ? -11.769 12.004 38.140 1.00 91.19 391 TYR A O 1
ATOM 3231 N N . ASN A 1 392 ? -12.066 10.353 36.659 1.00 89.94 392 ASN A N 1
ATOM 3232 C CA . ASN A 1 392 ? -13.240 10.955 36.048 1.00 89.94 392 ASN A CA 1
ATOM 3233 C C . ASN A 1 392 ? -14.511 10.573 36.824 1.00 89.94 392 ASN A C 1
ATOM 3235 O O . ASN A 1 392 ? -14.976 9.440 36.765 1.00 89.94 392 ASN A O 1
ATOM 3239 N N . ASN A 1 393 ? -15.115 11.545 37.509 1.00 87.88 393 ASN A N 1
ATOM 3240 C CA . ASN A 1 393 ? -16.303 11.321 38.343 1.00 87.88 393 ASN A CA 1
ATOM 3241 C C . ASN A 1 393 ? -17.603 11.090 37.549 1.00 87.88 393 ASN A C 1
ATOM 3243 O O . ASN A 1 393 ? -18.648 10.828 38.143 1.00 87.88 393 ASN A O 1
ATOM 3247 N N . GLN A 1 394 ? -17.569 11.217 36.222 1.00 87.69 394 GLN A N 1
ATOM 3248 C CA . GLN A 1 394 ? -18.732 11.045 35.350 1.00 87.69 394 GLN A CA 1
ATOM 3249 C C . GLN A 1 394 ? -18.797 9.647 34.727 1.00 87.69 394 GLN A C 1
ATOM 3251 O O . GLN A 1 394 ? -19.801 9.309 34.105 1.00 87.69 394 GLN A O 1
ATOM 3256 N N . MET A 1 395 ? -17.756 8.825 34.906 1.00 85.88 395 MET A N 1
ATOM 3257 C CA . MET A 1 395 ? -17.678 7.473 34.363 1.00 85.88 395 MET A CA 1
ATOM 3258 C C . MET A 1 395 ? -16.955 6.523 35.316 1.00 85.88 395 MET A C 1
ATOM 3260 O O . MET A 1 395 ? -15.816 6.762 35.702 1.00 85.88 395 MET A O 1
ATOM 3264 N N . SER A 1 396 ? -17.561 5.371 35.609 1.00 84.25 396 SER A N 1
ATOM 3265 C CA . SER A 1 396 ? -16.854 4.285 36.294 1.00 84.25 396 SER A CA 1
ATOM 3266 C C . SER A 1 396 ? -16.044 3.460 35.290 1.00 84.25 396 SER A C 1
ATOM 3268 O O . SER A 1 396 ? -16.513 2.449 34.765 1.00 84.25 396 SER A O 1
ATOM 3270 N N . VAL A 1 397 ? -14.806 3.887 35.020 1.00 89.19 397 VAL A N 1
ATOM 3271 C CA . VAL A 1 397 ? -13.894 3.146 34.128 1.00 89.19 397 VAL A CA 1
ATOM 3272 C C . VAL A 1 397 ? -13.573 1.746 34.671 1.00 89.19 397 VAL A C 1
ATOM 3274 O O . VAL A 1 397 ? -13.429 0.800 33.901 1.00 89.19 397 VAL A O 1
ATOM 3277 N N . ILE A 1 398 ? -13.529 1.585 35.999 1.00 89.31 398 ILE A N 1
ATOM 3278 C CA . ILE A 1 398 ? -13.256 0.298 36.653 1.00 89.31 398 ILE A CA 1
ATOM 3279 C C . ILE A 1 398 ? -14.352 -0.728 36.366 1.00 89.31 398 ILE A C 1
ATOM 3281 O O . ILE A 1 398 ? -14.027 -1.887 36.117 1.00 89.31 398 ILE A O 1
ATOM 3285 N N . SER A 1 399 ? -15.627 -0.320 36.329 1.00 87.19 399 SER A N 1
ATOM 3286 C CA . SER A 1 399 ? -16.721 -1.238 35.987 1.00 87.19 399 SER A CA 1
ATOM 3287 C C . SER A 1 399 ? -16.529 -1.829 34.592 1.00 87.19 399 SER A C 1
ATOM 3289 O O . SER A 1 399 ? -16.599 -3.042 34.429 1.00 87.19 399 SER A O 1
ATOM 3291 N N . PHE A 1 400 ? -16.208 -0.987 33.607 1.00 91.06 400 PHE A N 1
ATOM 3292 C CA . PHE A 1 400 ? -15.920 -1.443 32.249 1.00 91.06 400 PHE A CA 1
ATOM 3293 C C . PHE A 1 400 ? -14.712 -2.389 32.206 1.00 91.06 400 PHE A C 1
ATOM 3295 O O . PHE A 1 400 ? -14.786 -3.464 31.617 1.00 91.06 400 PHE A O 1
ATOM 3302 N N . ILE A 1 401 ? -13.605 -2.034 32.866 1.00 93.31 401 ILE A N 1
ATOM 3303 C CA . ILE A 1 401 ? -12.392 -2.865 32.861 1.00 93.31 401 ILE A CA 1
ATOM 3304 C C . ILE A 1 401 ? -12.619 -4.202 33.583 1.00 93.31 401 ILE A C 1
ATOM 3306 O O . ILE A 1 401 ? -12.048 -5.215 33.182 1.00 93.31 401 ILE A O 1
ATOM 3310 N N . ARG A 1 402 ? -13.474 -4.246 34.610 1.00 90.25 402 ARG A N 1
ATOM 3311 C CA . ARG A 1 402 ? -13.884 -5.504 35.247 1.00 90.25 402 ARG A CA 1
ATOM 3312 C C . ARG A 1 402 ? -14.571 -6.423 34.241 1.00 90.25 402 ARG A C 1
ATOM 3314 O O . ARG A 1 402 ? -14.260 -7.610 34.209 1.00 90.25 402 ARG A O 1
ATOM 3321 N N . ASP A 1 403 ? -15.453 -5.887 33.405 1.00 89.19 403 ASP A N 1
ATOM 3322 C CA . ASP A 1 403 ? -16.122 -6.676 32.369 1.00 89.19 403 ASP A CA 1
ATOM 3323 C C . ASP A 1 403 ? -15.144 -7.122 31.274 1.00 89.19 403 ASP A C 1
ATOM 3325 O O . ASP A 1 403 ? -15.202 -8.270 30.832 1.00 89.19 403 ASP A O 1
ATOM 3329 N N . VAL A 1 404 ? -14.162 -6.280 30.926 1.00 92.94 404 VAL A N 1
ATOM 3330 C CA . VAL A 1 404 ? -13.028 -6.703 30.090 1.00 92.94 404 VAL A CA 1
ATOM 3331 C C . VAL A 1 404 ? -12.279 -7.865 30.738 1.00 92.94 404 VAL A C 1
ATOM 3333 O O . VAL A 1 404 ? -12.045 -8.859 30.069 1.00 92.94 404 VAL A O 1
ATOM 3336 N N . TYR A 1 405 ? -11.941 -7.799 32.027 1.00 93.94 405 TYR A N 1
ATOM 3337 C CA . TYR A 1 405 ? -11.212 -8.869 32.718 1.00 93.94 405 TYR A CA 1
ATOM 3338 C C . TYR A 1 405 ? -12.006 -10.181 32.802 1.00 93.94 405 TYR A C 1
ATOM 3340 O O . TYR A 1 405 ? -11.420 -11.253 32.673 1.00 93.94 405 TYR A O 1
ATOM 3348 N N . LYS A 1 406 ? -13.335 -10.110 32.979 1.00 91.56 406 LYS A N 1
ATOM 3349 C CA . LYS A 1 406 ? -14.216 -11.291 32.982 1.00 91.56 406 LYS A CA 1
ATOM 3350 C C . LYS A 1 406 ? -14.181 -12.043 31.642 1.00 91.56 406 LYS A C 1
ATOM 3352 O O . LYS A 1 406 ? -14.273 -13.265 31.646 1.00 91.56 406 LYS A O 1
ATOM 3357 N N . ILE A 1 407 ? -14.073 -11.327 30.518 1.00 92.06 407 ILE A N 1
ATOM 3358 C CA . ILE A 1 407 ? -14.171 -11.905 29.163 1.00 92.06 407 ILE A CA 1
ATOM 3359 C C . ILE A 1 407 ? -12.787 -12.142 28.529 1.00 92.06 407 ILE A C 1
ATOM 3361 O O . ILE A 1 407 ? -12.579 -13.155 27.868 1.00 92.06 407 ILE A O 1
ATOM 3365 N N . LYS A 1 408 ? -11.849 -11.212 28.730 1.00 93.94 408 LYS A N 1
ATOM 3366 C CA . LYS A 1 408 ? -10.497 -11.144 28.147 1.00 93.94 408 LYS A CA 1
ATOM 3367 C C . LYS A 1 408 ? -9.445 -10.873 29.240 1.00 93.94 408 LYS A C 1
ATOM 3369 O O . LYS A 1 408 ? -8.853 -9.785 29.277 1.00 93.94 408 LYS A O 1
ATOM 3374 N N . PRO A 1 409 ? -9.209 -11.811 30.177 1.00 92.69 409 PRO A N 1
ATOM 3375 C CA . PRO A 1 409 ? -8.278 -11.600 31.288 1.00 92.69 409 PRO A CA 1
ATOM 3376 C C . PRO A 1 409 ? -6.847 -11.284 30.822 1.00 92.69 409 PRO A C 1
ATOM 3378 O O . PRO A 1 409 ? -6.128 -10.531 31.477 1.00 92.69 409 PRO A O 1
ATOM 3381 N N . GLU A 1 410 ? -6.434 -11.791 29.660 1.00 91.81 410 GLU A N 1
ATOM 3382 C CA . GLU A 1 410 ? -5.136 -11.525 29.037 1.00 91.81 410 GLU A CA 1
ATOM 3383 C C . GLU A 1 410 ? -4.928 -10.060 28.624 1.00 91.81 410 GLU A C 1
ATOM 3385 O O . GLU A 1 410 ? -3.778 -9.625 28.504 1.00 91.81 410 GLU A O 1
ATOM 3390 N N . SER A 1 411 ? -6.011 -9.295 28.452 1.00 92.56 411 SER A N 1
ATOM 3391 C CA . SER A 1 411 ? -5.975 -7.857 28.164 1.00 92.56 411 SER A CA 1
ATOM 3392 C C . SER A 1 411 ? -5.832 -6.991 29.423 1.00 92.56 411 SER A C 1
ATOM 3394 O O . SER A 1 411 ? -5.689 -5.776 29.303 1.00 92.56 411 SER A O 1
ATOM 3396 N N . VAL A 1 412 ? -5.842 -7.562 30.634 1.00 94.12 412 VAL A N 1
ATOM 3397 C CA . VAL A 1 412 ? -5.722 -6.801 31.891 1.00 94.12 412 VAL A CA 1
ATOM 3398 C C . VAL A 1 412 ? -4.611 -7.388 32.762 1.00 94.12 412 VAL A C 1
ATOM 3400 O O . VAL A 1 412 ? -4.839 -8.256 33.599 1.00 94.12 412 VAL A O 1
ATOM 3403 N N . LYS A 1 413 ? -3.379 -6.897 32.586 1.00 92.69 413 LYS A N 1
ATOM 3404 C CA . LYS A 1 413 ? -2.202 -7.391 33.335 1.00 92.69 413 LYS A CA 1
ATOM 3405 C C . LYS A 1 413 ? -1.601 -6.394 34.321 1.00 92.69 413 LYS A C 1
ATOM 3407 O O . LYS A 1 413 ? -0.803 -6.777 35.179 1.00 92.69 413 LYS A O 1
ATOM 3412 N N . ARG A 1 414 ? -1.950 -5.110 34.210 1.00 93.62 414 ARG A N 1
ATOM 3413 C CA . ARG A 1 414 ? -1.368 -4.051 35.043 1.00 93.62 414 ARG A CA 1
ATOM 3414 C C . ARG A 1 414 ? -1.781 -4.245 36.509 1.00 93.62 414 ARG A C 1
ATOM 3416 O O . ARG A 1 414 ? -2.963 -4.378 36.821 1.00 93.62 414 ARG A O 1
ATOM 3423 N N . LYS A 1 415 ? -0.796 -4.290 37.412 1.00 92.19 415 LYS A N 1
ATOM 3424 C CA . LYS A 1 415 ? -0.990 -4.719 38.811 1.00 92.19 415 LYS A CA 1
ATOM 3425 C C . LYS A 1 415 ? -1.943 -3.825 39.611 1.00 92.19 415 LYS A C 1
ATOM 3427 O O . LYS A 1 415 ? -2.729 -4.345 40.394 1.00 92.19 415 LYS A O 1
ATOM 3432 N N . ASP A 1 416 ? -1.870 -2.510 39.427 1.00 92.25 416 ASP A N 1
ATOM 3433 C CA . ASP A 1 416 ? -2.742 -1.530 40.089 1.00 92.25 416 ASP A CA 1
ATOM 3434 C C . ASP A 1 416 ? -4.208 -1.696 39.664 1.00 92.25 416 ASP A C 1
ATOM 3436 O O . ASP A 1 416 ? -5.091 -1.725 40.518 1.00 92.25 416 ASP A O 1
ATOM 3440 N N . ILE A 1 417 ? -4.461 -1.909 38.370 1.00 92.62 417 ILE A N 1
ATOM 3441 C CA . ILE A 1 417 ? -5.800 -2.209 37.843 1.00 92.62 417 ILE A CA 1
ATOM 3442 C C . ILE A 1 417 ? -6.341 -3.512 38.450 1.00 92.62 417 ILE A C 1
ATOM 3444 O O . ILE A 1 417 ? -7.470 -3.553 38.936 1.00 92.62 417 ILE A O 1
ATOM 3448 N N . LEU A 1 418 ? -5.527 -4.573 38.474 1.00 92.81 418 LEU A N 1
ATOM 3449 C CA . LEU A 1 418 ? -5.918 -5.866 39.048 1.00 92.81 418 LEU A CA 1
ATOM 3450 C C . LEU A 1 418 ? -6.253 -5.775 40.543 1.00 92.81 418 LEU A C 1
ATOM 3452 O O . LEU A 1 418 ? -7.155 -6.470 41.007 1.00 92.81 418 LEU A O 1
ATOM 3456 N N . LEU A 1 419 ? -5.543 -4.932 41.298 1.00 90.88 419 LEU A N 1
ATOM 3457 C CA . LEU A 1 419 ? -5.820 -4.713 42.717 1.00 90.88 419 LEU A CA 1
ATOM 3458 C C . LEU A 1 419 ? -7.185 -4.036 42.920 1.00 90.88 419 LEU A C 1
ATOM 3460 O O . LEU A 1 419 ? -7.960 -4.461 43.771 1.00 90.88 419 LEU A O 1
ATOM 3464 N N . LEU A 1 420 ? -7.504 -3.026 42.104 1.00 87.38 420 LEU A N 1
ATOM 3465 C CA . LEU A 1 420 ? -8.785 -2.313 42.161 1.00 87.38 420 LEU A CA 1
ATOM 3466 C C . LEU A 1 420 ? -9.968 -3.219 41.813 1.00 87.38 420 LEU A C 1
ATOM 3468 O O . LEU A 1 420 ? -10.985 -3.193 42.500 1.00 87.38 420 LEU A O 1
ATOM 3472 N N . ILE A 1 421 ? -9.814 -4.076 40.800 1.00 87.38 421 ILE A N 1
ATOM 3473 C CA . ILE A 1 421 ? -10.848 -5.051 40.430 1.00 87.38 421 ILE A CA 1
ATOM 3474 C C . ILE A 1 421 ? -11.149 -6.004 41.596 1.00 87.38 421 ILE A C 1
ATOM 3476 O O . ILE A 1 421 ? -12.316 -6.321 41.815 1.00 87.38 421 ILE A O 1
ATOM 3480 N N . LYS A 1 422 ? -10.119 -6.435 42.341 1.00 81.75 422 LYS A N 1
ATOM 3481 C CA . LYS A 1 422 ? -10.249 -7.346 43.493 1.00 81.75 422 LYS A CA 1
ATOM 3482 C C . LYS A 1 422 ? -10.832 -6.681 44.743 1.00 81.75 422 LYS A C 1
ATOM 3484 O O . LYS A 1 422 ? -11.499 -7.361 45.509 1.00 81.75 422 LYS A O 1
ATOM 3489 N N . ASN A 1 423 ? -10.571 -5.391 44.955 1.00 73.31 423 ASN A N 1
ATOM 3490 C CA . ASN A 1 423 ? -10.991 -4.671 46.165 1.00 73.31 423 ASN A CA 1
ATOM 3491 C C . ASN A 1 423 ? -12.445 -4.163 46.118 1.00 73.31 423 ASN A C 1
ATOM 3493 O O . ASN A 1 423 ? -13.002 -3.829 47.157 1.00 73.31 423 ASN A O 1
ATOM 3497 N N . GLU A 1 424 ? -13.050 -4.082 44.934 1.00 61.12 424 GLU A N 1
ATOM 3498 C CA . GLU A 1 424 ? -14.454 -3.684 44.728 1.00 61.12 424 GLU A CA 1
ATOM 3499 C C . GLU A 1 424 ? -15.403 -4.890 44.509 1.00 61.12 424 GLU A C 1
ATOM 3501 O O . GLU A 1 424 ? -16.528 -4.706 44.037 1.00 61.12 424 GLU A O 1
ATOM 3506 N N . GLY A 1 425 ? -14.923 -6.115 44.761 1.00 49.28 425 GLY A N 1
ATOM 3507 C CA . GLY A 1 425 ? -15.662 -7.372 44.581 1.00 49.28 425 GLY A CA 1
ATOM 3508 C C . GLY A 1 425 ? -16.558 -7.738 45.753 1.00 49.28 425 GLY A C 1
ATOM 3509 O O . GLY A 1 425 ? -16.117 -7.538 46.906 1.00 49.28 425 GLY A O 1
#

Radius of gyration: 34.93 Å; Cα contacts (8 Å, |Δi|>4): 462; chains: 1; bounding box: 71×70×98 Å

Solvent-accessible surface area (backbone atoms only — not comparable to full-atom values): 24304 Å² total; per-residue (Å²): 121,73,67,47,68,66,46,56,47,53,46,52,51,53,31,58,78,68,70,56,63,72,37,57,79,38,52,67,66,65,42,46,56,76,79,43,66,40,79,79,35,73,37,91,49,91,91,44,83,13,36,53,55,47,48,47,44,34,66,66,72,65,61,77,62,64,100,64,46,68,62,76,32,85,86,72,25,45,72,81,41,58,53,70,56,41,48,49,51,60,29,48,43,50,23,62,83,25,42,78,56,66,67,60,46,50,53,53,48,50,51,46,36,67,41,36,43,80,57,38,28,40,71,41,75,74,48,68,60,97,90,37,55,33,50,41,73,40,68,60,74,70,81,58,72,74,58,85,64,57,84,69,54,87,46,70,68,54,57,52,29,53,54,47,26,57,51,24,55,74,71,65,37,26,51,58,14,38,53,30,26,38,49,36,50,48,43,44,50,49,55,46,52,42,22,70,35,69,76,46,73,70,88,75,86,85,48,66,58,60,54,47,53,53,50,39,57,39,62,44,70,84,71,57,84,91,56,58,68,68,57,54,50,53,60,50,47,51,53,54,51,49,46,50,48,64,51,39,52,81,54,54,36,96,55,89,74,76,81,62,84,68,48,72,66,56,27,51,53,50,34,38,51,34,46,52,53,53,44,53,54,50,52,54,51,52,55,44,58,71,45,44,66,62,51,51,52,51,62,75,63,50,79,94,52,47,70,43,79,65,44,75,56,97,90,39,78,46,86,33,42,46,70,71,60,52,59,68,34,67,70,48,44,58,52,52,76,74,48,38,45,42,48,49,39,56,45,48,55,50,47,72,72,68,65,73,71,88,39,54,70,40,27,26,53,49,51,48,51,48,58,76,46,45,89,78,55,43,45,68,53,50,50,52,53,42,72,75,30,74,85,41,93,54,41,70,53,65,63,56,52,45,54,42,38,75,77,42,48,88,33,58,75,57,66,69,62,54,51,53,54,62,73,77,106

Foldseek 3Di:
DLQDLVLLVQLVVVCVVVVNQLQAPDPPLVLVVQQDPFQPFQDPDPVDGTNSVVCCCCVPVPVPDDSPVCCVDPRLVLSPDDPVSVQSSLLSSLDCVRDPDPVVSVVSQCSNQVRCVVSQKHWDFDDDDPNGGRIGIDRNPPPQPDLPCLVVQPDPVLNVLLVQLVVCLVVVVLQSNLVSLLVNLQCLQQPNQVCLLQVDGDPDDDDSLVSVVVSCQLLVVQPPPPDDVVSNVVSVVLSVLNVVSRCCCVARHPPPDHPDHDDSVRSSVNNNSSSVSSSVSVVSLVVLVVCLVVLLVLLLVPDQAAADDFDDDPNDTDDHDYLVRLCPDPSLVVSVVVDGSSSLVVSLVCLLPPQDDPALSSQSSSLSSCSSSVVSQALVSLVSNCVRPVPPPSHDSLRSVLVSCVVPVNRHDDPVSVVVSVVVD

Secondary structure (DSSP, 8-state):
--S-HHHHHHHHHHHHHTT--TTTTS-HHHHHTTT--GGGSBPSSTT-SBHHHHHIIIIIII--S-TTGGGT-TTT-TTTS-HHHHHHHHHHHTSTTT---HHHHHHHHHHHHHHHGGGTEEEEEEEEETTEEEEEEEE--------GGGGG---HHHHHHHHHHHHHHHTT-HHHHHHHHHHHHHHIIIIIIHHHHHSS--S----HHHHHHHHHHHTT-S--TTS-HHHHHHHHHHHHHHHHHHHHHHHHSSSS--S-PPPHHHHHHHHHHHHHHHHHHHHHHHHHHHHHHHHHHHHHTS----BSS-EEETTEEE--B-HHHHHTSHHHHHHHTT--HHHHHHHHHHHHHH----SHHHHHHHHHHHHHTGGG--HHHHHHHHHHHTT-TT--HHHHHHHHHHH-GGG---HHHHHHHHHT-

Nearest PDB structures (foldseek):
  5zwm-assembly1_L  TM=1.949E-01  e=2.758E+00  Saccharomyces cerevisiae S288C
  5jdn-assembly1_A  TM=1.686E-01  e=5.487E+00  Methanocaldococcus jannaschii DSM 2661

Mean predicted aligned error: 14.11 Å

pLDDT: mean 86.02, std 11.27, range [41.16, 96.44]

Sequence (425 aa):
MDISQITRRNIIDALKIKGISWNGKLSEVEFLKRIYNLQALPSTDIRHSDMEGDIYRHRVMNDDWEEDWVFDDSSLKIMDSSDDIFIKFICEMLHPLVRDDKKEVNEILDIFNKNLKIDGYNVIAEKYISGRPIFNAVKESNCAIEIENRDKIGRKFIVEQLDKCDKKIREKDYDGAITNARSLVEDVITKDIYKQITGEELKTKGDLVKDYNEMRTMLNLATRKDIDDSFKQITSGVASIINGIASIRNKMSDGHSREEKPLKHHAKFIVNSAKMVVEFLYDVMDYQKKRKNKLYAELLALPHIRYGEGKYFKGKYYNLESRDEIIRKAEIKLFLDKCDSYLMFILKEELIAKFDVDSFRNADKFLVSLIIIFDILNEKDITRIYDKHKYNNQMSVISFIRDVYKIKPESVKRKDILLLIKNEG